Protein 5TVA (pdb70)

Secondary structure (DSSP, 8-state):
-EEEEEEEEEETTEEEEEEEEEEEGGGHHHHHHHHHTS-SS-SEEEEEEEE----EEEE----EEEEE-SSHHHHHHHHHHHHHTTT--HHHHHHHHHHHHT-SSTTSS--SSBEEEETTT--B--S-TTT-B---SEEETTHHHHHHHHHHTT--HHHHHHHHHHHHHHHHT--EEEEE-SSTT---EEEEETTTEEEEEE-SS-TT----EEEEEE-GGGHHHHHHHHHH--EEEE-/-EEEEEEEEEETTEEEEEEEEEEEGGGHHHHHHHHHTSSS--SEEEEEEEE-S-EEEE-----EEEEE-SSHHHHHHHHHHHHHTTT--HHHHHHHHHHHHH-SSTTSS--SSBEEEESSS-SB--S-TTT-B---SEEETTHHHHHHHHHHTT--HHHHHHHHHHHHHHHTT--EEEEE-SSTT---EEEEETTTEEEEEE-SS-TT----EEEEEE-GGGHHHHHHHHHH-EEEE-

Solvent-accessible surface area: 25352 Å² total; per-residue (Å²): 127,18,31,1,0,46,7,107,0,72,70,109,64,141,126,68,14,34,20,19,14,6,22,115,133,141,80,27,125,88,5,45,123,80,0,100,107,98,13,172,109,69,102,96,34,43,55,88,72,81,128,18,189,121,92,71,58,22,124,22,112,12,132,45,39,74,86,80,52,169,31,8,116,83,0,47,128,28,0,14,116,28,0,47,86,26,58,6,128,94,118,11,0,107,92,0,15,68,23,0,27,152,20,1,18,91,168,49,33,49,22,139,18,3,0,0,0,7,34,131,92,5,89,49,20,4,170,69,82,50,85,5,15,102,12,44,16,22,2,2,94,71,41,169,136,4,28,127,98,6,79,171,87,61,42,61,105,119,3,1,43,20,1,0,28,0,12,0,0,2,64,12,25,3,49,0,0,0,11,4,17,73,56,49,92,60,25,27,6,7,0,0,0,145,108,17,2,7,0,31,0,37,26,0,1,112,150,50,40,81,38,1,18,72,0,4,0,0,13,128,173,67,32,83,108,2,57,105,17,0,33,120,72,15,0,6,0,70,63,112,19,24,3,0,60,7,121,3,69,68,120,63,150,130,70,14,33,23,27,13,5,25,77,119,125,88,26,125,84,4,46,113,71,0,86,112,111,15,196,101,77,82,100,34,47,54,101,70,95,117,18,197,120,106,72,55,16,142,43,112,13,168,48,34,78,90,96,67,190,23,9,113,103,0,41,112,25,0,12,90,32,0,59,91,21,66,4,128,78,134,10,0,74,96,0,13,62,26,0,42,155,21,1,16,80,150,54,35,46,17,131,19,2,0,0,0,3,19,123,93,11,69,40,25,11,174,61,81,58,109,16,15,114,13,41,24,32,1,10,97,64,42,145,139,25,24,81,139,16,78,168,97,62,42,71,110,94,4,2,51,6,1,0,29,0,13,0,0,2,65,10,31,3,52,0,0,0,3,4,19,56,69,48,97,79,32,29,3,2,0,0,0,134,136,20,2,8,1,56,0,38,20,0,1,110,147,47,36,74,46,0,15,58,0,4,0,0,27,130,186,70,39,85,105,2,45,98,15,0,34,109,70,16,0,7,0,80

Nearest PDB structures (foldseek):
  5tva-assembly2_B  TM=1.004E+00  e=8.981E-51  Aquifex aeolicus
  5fll-assembly1_B  TM=8.549E-01  e=1.346E-22  Bacillus subtilis
  5flg-assembly1_A  TM=8.635E-01  e=2.649E-22  Bacillus subtilis
  5fll-assembly1_A  TM=8.627E-01  e=2.343E-22  Bacillus subtilis
  5fm0-assembly1_B  TM=8.470E-01  e=2.649E-22  Bacillus subtilis

B-factor: mean 53.83, std 13.94, range [27.18, 98.59]

Foldseek 3Di:
DKKKKWKWFAAPNHTDDIDIDIDDPVCVVVVVVCRVPPDDDGDDMDIDIGDDDDAAEAEDDFDEEEDEDDDLVVLLVVLLVLVCVLVADSVLSVVVLVCQQVAQQPVDAEALAAFEAASVPNDTDAPHSRHYAAQDQWEAPCLVVQVVVVVVVPDDPVCSRVSRLVVLLQVLAQAKKWWDDLQLQGAWTWIDGRVSGTYITPGNDHNRHNTIHMYTHHHVVCVVSSRCSRHPHHYHYYD/DKKKKKKWFAAPPHTDDIDIDIDDPVCVVVVVVCRVVVDPDGDDMDIDIGGDDDAAEDEQDFDEAEDEDDDLVVLLVVQLVLVVVLVADSVLSVVVLVCQQVAQQPVDAHALEEFEAASPVRDGDAPHSRHYAAFDQEHAQDLVVVQVVVVVVPDDPVCRVVSRLVRLLQVLAQAKKWWDAQQLQGQWTWIAGPVNGTYITPRNDHRPHRTIHMYGHHHPVCVPSSSCSRHPHHYHYD

Organism: Aquifex aeolicus (strain VF5) (NCBI:txid224324)

Sequence (477 aa):
DLFSVRMRAQKNGKHVSGAERIVKKEELETAVKELLNRPKEFDDFMNVKVEKVKDFEVVKFNLKISTYSFKSPEEAREFAVKKLTQEGIKEEVAKKAVEILSKGANPKGGNMRGAVLMDIETGERLEEDKERGVRTIHFDWKDRKKVTEKLLKEGYTLRTVDALALTFKNLFCGVVAELCWSDDPDYVTGYVSGKEIGYVRITPLKEKGDPLGGRVYFVSRKELSEIIECLTQKVVLIELDLFSVRMRAQKNGKHVSGAERIVKKEELETAVKELLNRPKEFDFMNVKVEKVKDFEVVKFNLKISTYSFKSPEEAREFAVKKLTQEGIKEEVAKKAVEILSKGANPKGGNMRGAVLMDIETGERLEEDKERGVRTIHFDWKDRKKVTEKLLKEGYTLRTVDALALTFKNLFCGVVAELCWSDDPDYVTGYVSGKEIGYVRITPLKEKGDPLGGRVYFVSRKELSEIIECLTQKVVLIE

Radius of gyration: 28.27 Å; Cα contacts (8 Å, |Δi|>4): 1009; chains: 2; bounding box: 56×47×91 Å

InterPro domains:
  IPR005499 6-carboxyhexanoate--CoA ligase [MF_00668] (3-239)
  IPR005499 6-carboxyhexanoate--CoA ligase [PF03744] (4-238)
  IPR005499 6-carboxyhexanoate--CoA ligase [TIGR01204] (11-239)

Structure (mmCIF, N/CA/C/O backbone):
data_5TVA
#
_entry.id   5TVA
#
_cell.length_a   55.660
_cell.length_b   68.860
_cell.length_c   156.570
_cell.angle_alpha   90.00
_cell.angle_beta   90.00
_cell.angle_gamma   90.00
#
_symmetry.space_group_name_H-M   'P 21 21 21'
#
loop_
_entity.id
_entity.type
_entity.pdbx_description
1 polymer '6-carboxyhexanoate--CoA ligase'
2 non-polymer 'ADENOSINE MONOPHOSPHATE'
3 non-polymer 'COENZYME A'
4 water water
#
loop_
_atom_site.group_PDB
_atom_site.id
_atom_site.type_symbol
_atom_site.label_atom_id
_atom_site.label_alt_id
_atom_site.label_comp_id
_atom_site.label_asym_id
_atom_site.label_entity_id
_atom_site.label_seq_id
_atom_site.pdbx_PDB_ins_code
_atom_site.Cartn_x
_atom_site.Cartn_y
_atom_site.Cartn_z
_atom_site.occupancy
_atom_site.B_iso_or_equiv
_atom_site.auth_seq_id
_atom_site.auth_comp_id
_atom_site.auth_asym_id
_atom_site.auth_atom_id
_atom_site.pdbx_PDB_model_num
ATOM 1 N N . ASP A 1 2 ? 20.099 2.616 -39.356 1.00 58.18 2 ASP A N 1
ATOM 2 C CA . ASP A 1 2 ? 19.534 2.237 -38.067 1.00 63.96 2 ASP A CA 1
ATOM 3 C C . ASP A 1 2 ? 18.302 3.083 -37.712 1.00 59.59 2 ASP A C 1
ATOM 4 O O . ASP A 1 2 ? 18.398 4.291 -37.562 1.00 60.39 2 ASP A O 1
ATOM 9 N N . LEU A 1 3 ? 17.143 2.439 -37.601 1.00 54.31 3 LEU A N 1
ATOM 10 C CA . LEU A 1 3 ? 15.893 3.118 -37.311 1.00 46.90 3 LEU A CA 1
ATOM 11 C C . LEU A 1 3 ? 15.367 2.687 -35.951 1.00 45.91 3 LEU A C 1
ATOM 12 O O . LEU A 1 3 ? 15.562 1.544 -35.520 1.00 45.08 3 LEU A O 1
ATOM 17 N N . PHE A 1 4 ? 14.682 3.615 -35.288 1.00 40.27 4 PHE A N 1
ATOM 18 C CA . PHE A 1 4 ? 14.017 3.353 -34.021 1.00 40.73 4 PHE A CA 1
ATOM 19 C C . PHE A 1 4 ? 12.559 3.779 -34.140 1.00 40.93 4 PHE A C 1
ATOM 20 O O . PHE A 1 4 ? 12.260 4.878 -34.626 1.00 43.24 4 PHE A O 1
ATOM 28 N N . SER A 1 5 ? 11.660 2.908 -33.713 1.00 37.21 5 SER A N 1
ATOM 29 C CA . SER A 1 5 ? 10.243 3.221 -33.642 1.00 37.12 5 SER A CA 1
ATOM 30 C C . SER A 1 5 ? 9.950 3.813 -32.267 1.00 38.56 5 SER A C 1
ATOM 31 O O . SER A 1 5 ? 10.357 3.244 -31.253 1.00 35.96 5 SER A O 1
ATOM 34 N N . VAL A 1 6 ? 9.285 4.969 -32.233 1.00 36.26 6 VAL A N 1
ATOM 35 C CA . VAL A 1 6 ? 8.992 5.674 -30.984 1.00 33.44 6 VAL A CA 1
ATOM 36 C C . VAL A 1 6 ? 7.486 5.785 -30.853 1.00 34.77 6 VAL A C 1
ATOM 37 O O . VAL A 1 6 ? 6.856 6.559 -31.584 1.00 37.29 6 VAL A O 1
ATOM 41 N N . ARG A 1 7 ? 6.903 5.037 -29.916 1.00 35.50 7 ARG A N 1
ATOM 42 C CA . ARG A 1 7 ? 5.451 4.994 -29.758 1.00 39.83 7 ARG A CA 1
ATOM 43 C C . ARG A 1 7 ? 5.052 5.587 -28.421 1.00 37.70 7 ARG A C 1
ATOM 44 O O . ARG A 1 7 ? 5.556 5.156 -27.382 1.00 37.23 7 ARG A O 1
ATOM 52 N N . MET A 1 8 ? 4.111 6.536 -28.451 1.00 39.04 8 MET A N 1
ATOM 53 C CA . MET A 1 8 ? 3.608 7.199 -27.256 1.00 32.42 8 MET A CA 1
ATOM 54 C C . MET A 1 8 ? 2.099 7.036 -27.180 1.00 32.92 8 MET A C 1
ATOM 55 O O . MET A 1 8 ? 1.404 7.173 -28.186 1.00 34.88 8 MET A O 1
ATOM 60 N N . ARG A 1 9 ? 1.598 6.737 -25.986 1.00 33.41 9 ARG A N 1
ATOM 61 C CA . ARG A 1 9 ? 0.178 6.822 -25.671 1.00 32.15 9 ARG A CA 1
ATOM 62 C C . ARG A 1 9 ? 0.034 7.500 -24.317 1.00 34.27 9 ARG A C 1
ATOM 63 O O . ARG A 1 9 ? 0.920 7.388 -23.462 1.00 34.41 9 ARG A O 1
ATOM 71 N N . ALA A 1 10 ? -1.076 8.218 -24.126 1.00 37.81 10 ALA A N 1
ATOM 72 C CA . ALA A 1 10 ? -1.307 8.965 -22.889 1.00 38.66 10 ALA A CA 1
ATOM 73 C C . ALA A 1 10 ? -2.778 8.897 -22.515 1.00 40.94 10 ALA A C 1
ATOM 74 O O . ALA A 1 10 ? -3.649 8.931 -23.388 1.00 42.28 10 ALA A O 1
ATOM 76 N N . GLN A 1 11 ? -3.042 8.768 -21.216 1.00 41.01 11 GLN A N 1
ATOM 77 C CA . GLN A 1 11 ? -4.383 8.661 -20.663 1.00 45.74 11 GLN A CA 1
ATOM 78 C C . GLN A 1 11 ? -4.651 9.820 -19.713 1.00 48.74 11 GLN A C 1
ATOM 79 O O . GLN A 1 11 ? -3.731 10.446 -19.177 1.00 46.54 11 GLN A O 1
ATOM 85 N N . LYS A 1 12 ? -5.934 10.088 -19.504 1.00 51.10 12 LYS A N 1
ATOM 86 C CA . LYS A 1 12 ? -6.384 11.021 -18.482 1.00 51.70 12 LYS A CA 1
ATOM 87 C C . LYS A 1 12 ? -7.705 10.499 -17.948 1.00 54.46 12 LYS A C 1
ATOM 88 O O . LYS A 1 12 ? -8.639 10.281 -18.725 1.00 58.94 12 LYS A O 1
ATOM 94 N N . ASN A 1 13 ? -7.770 10.279 -16.633 1.00 56.60 13 ASN A N 1
ATOM 95 C CA . ASN A 1 13 ? -8.955 9.721 -15.987 1.00 54.86 13 ASN A CA 1
ATOM 96 C C . ASN A 1 13 ? -9.348 8.393 -16.615 1.00 59.37 13 ASN A C 1
ATOM 97 O O . ASN A 1 13 ? -10.528 8.123 -16.838 1.00 67.49 13 ASN A O 1
ATOM 102 N N . GLY A 1 14 ? -8.350 7.553 -16.913 1.00 56.57 14 GLY A N 1
ATOM 103 C CA . GLY A 1 14 ? -8.585 6.285 -17.583 1.00 51.92 14 GLY A CA 1
ATOM 104 C C . GLY A 1 14 ? -8.932 6.380 -19.058 1.00 57.22 14 GLY A C 1
ATOM 105 O O . GLY A 1 14 ? -9.042 5.336 -19.715 1.00 55.68 14 GLY A O 1
ATOM 106 N N . LYS A 1 15 ? -9.103 7.583 -19.608 1.00 54.09 15 LYS A N 1
ATOM 107 C CA . LYS A 1 15 ? -9.482 7.758 -21.004 1.00 54.56 15 LYS A CA 1
ATOM 108 C C . LYS A 1 15 ? -8.279 8.138 -21.862 1.00 52.76 15 LYS A C 1
ATOM 109 O O . LYS A 1 15 ? -7.443 8.958 -21.463 1.00 48.23 15 LYS A O 1
ATOM 115 N N . HIS A 1 16 ? -8.219 7.551 -23.056 1.00 48.17 16 HIS A N 1
ATOM 116 C CA . HIS A 1 16 ? -7.142 7.808 -24.007 1.00 49.68 16 HIS A CA 1
ATOM 117 C C . HIS A 1 16 ? -7.264 9.222 -24.582 1.00 50.51 16 HIS A C 1
ATOM 118 O O . HIS A 1 16 ? -8.293 9.583 -25.158 1.00 49.20 16 HIS A O 1
ATOM 125 N N . VAL A 1 17 ? -6.227 10.038 -24.425 1.00 46.91 17 VAL A N 1
ATOM 126 C CA . VAL A 1 17 ? -6.282 11.421 -24.878 1.00 45.09 17 VAL A CA 1
ATOM 127 C C . VAL A 1 17 ? -5.230 11.743 -25.920 1.00 44.01 17 VAL A C 1
ATOM 128 O O . VAL A 1 17 ? -5.289 12.825 -26.522 1.00 39.30 17 VAL A O 1
ATOM 132 N N . SER A 1 18 ? -4.276 10.851 -26.168 1.00 44.01 18 SER A N 1
ATOM 133 C CA . SER A 1 18 ? -3.225 11.181 -27.118 1.00 41.34 18 SER A CA 1
ATOM 134 C C . SER A 1 18 ? -2.460 9.918 -27.484 1.00 38.76 18 SER A C 1
ATOM 135 O O . SER A 1 18 ? -2.399 8.961 -26.707 1.00 38.31 18 SER A O 1
ATOM 138 N N . GLY A 1 19 ? -1.866 9.936 -28.667 1.00 40.53 19 GLY A N 1
ATOM 139 C CA . GLY A 1 19 ? -1.107 8.794 -29.146 1.00 36.80 19 GLY A CA 1
ATOM 140 C C . GLY A 1 19 ? -0.480 9.102 -30.490 1.00 39.49 19 GLY A C 1
ATOM 141 O O . GLY A 1 19 ? -1.111 9.735 -31.340 1.00 44.51 19 GLY A O 1
ATOM 142 N N . ALA A 1 20 ? 0.760 8.674 -30.693 1.00 33.81 20 ALA A N 1
ATOM 143 C CA . ALA A 1 20 ? 1.492 9.042 -31.896 1.00 37.57 20 ALA A CA 1
ATOM 144 C C . ALA A 1 20 ? 2.703 8.132 -31.989 1.00 31.38 20 ALA A C 1
ATOM 145 O O . ALA A 1 20 ? 3.156 7.580 -30.985 1.00 30.98 20 ALA A O 1
ATOM 147 N N . GLU A 1 21 ? 3.237 8.014 -33.198 1.00 30.27 21 GLU A N 1
ATOM 148 C CA . GLU A 1 21 ? 4.428 7.226 -33.455 1.00 33.54 21 GLU A CA 1
ATOM 149 C C . GLU A 1 21 ? 5.342 7.989 -34.399 1.00 33.11 21 GLU A C 1
ATOM 150 O O . GLU A 1 21 ? 4.870 8.668 -35.322 1.00 35.77 21 GLU A O 1
ATOM 156 N N . ARG A 1 22 ? 6.647 7.899 -34.137 1.00 29.84 22 ARG A N 1
ATOM 157 C CA . ARG A 1 22 ? 7.688 8.409 -35.018 1.00 31.77 22 ARG A CA 1
ATOM 158 C C . ARG A 1 22 ? 8.725 7.314 -35.251 1.00 39.27 22 ARG A C 1
ATOM 159 O O . ARG A 1 22 ? 9.077 6.575 -34.328 1.00 36.68 22 ARG A O 1
ATOM 167 N N . ILE A 1 23 ? 9.231 7.221 -36.477 1.00 37.57 23 ILE A N 1
ATOM 168 C CA . ILE A 1 23 ? 10.258 6.251 -36.829 1.00 37.11 23 ILE A CA 1
ATOM 169 C C . ILE A 1 23 ? 11.399 7.051 -37.418 1.00 35.92 23 ILE A C 1
ATOM 170 O O . ILE A 1 23 ? 11.244 7.654 -38.484 1.00 40.06 23 ILE A O 1
ATOM 175 N N . VAL A 1 24 ? 12.544 7.066 -36.735 1.00 40.94 24 VAL A N 1
ATOM 176 C CA . VAL A 1 24 ? 13.611 8.006 -37.055 1.00 45.87 24 VAL A CA 1
ATOM 177 C C . VAL A 1 24 ? 14.971 7.347 -36.851 1.00 47.03 24 VAL A C 1
ATOM 178 O O . VAL A 1 24 ? 15.100 6.314 -36.182 1.00 37.16 24 VAL A O 1
ATOM 182 N N . LYS A 1 25 ? 15.988 7.996 -37.434 1.00 43.65 25 LYS A N 1
ATOM 183 C CA . LYS A 1 25 ? 17.388 7.677 -37.170 1.00 54.69 25 LYS A CA 1
ATOM 184 C C . LYS A 1 25 ? 17.760 8.035 -35.735 1.00 55.30 25 LYS A C 1
ATOM 185 O O . LYS A 1 25 ? 17.172 8.934 -35.130 1.00 51.68 25 LYS A O 1
ATOM 191 N N . LYS A 1 26 ? 18.779 7.345 -35.204 1.00 53.13 26 LYS A N 1
ATOM 192 C CA . LYS A 1 26 ? 19.185 7.559 -33.815 1.00 53.96 26 LYS A CA 1
ATOM 193 C C . LYS A 1 26 ? 19.510 9.021 -33.537 1.00 55.03 26 LYS A C 1
ATOM 194 O O . LYS A 1 26 ? 19.247 9.522 -32.438 1.00 54.91 26 LYS A O 1
ATOM 200 N N . GLU A 1 27 ? 20.076 9.726 -34.517 1.00 53.21 27 GLU A N 1
ATOM 201 C CA . GLU A 1 27 ? 20.448 11.118 -34.278 1.00 58.35 27 GLU A CA 1
ATOM 202 C C . GLU A 1 27 ? 19.241 12.049 -34.187 1.00 54.96 27 GLU A C 1
ATOM 203 O O . GLU A 1 27 ? 19.415 13.241 -33.915 1.00 58.98 27 GLU A O 1
ATOM 209 N N . GLU A 1 28 ? 18.027 11.546 -34.411 1.00 51.16 28 GLU A N 1
ATOM 210 C CA . GLU A 1 28 ? 16.811 12.307 -34.154 1.00 50.62 28 GLU A CA 1
ATOM 211 C C . GLU A 1 28 ? 15.912 11.621 -33.131 1.00 47.19 28 GLU A C 1
ATOM 212 O O . GLU A 1 28 ? 14.763 12.050 -32.932 1.00 47.34 28 GLU A O 1
ATOM 218 N N . LEU A 1 29 ? 16.412 10.576 -32.474 1.00 43.19 29 LEU A N 1
ATOM 219 C CA . LEU A 1 29 ? 15.639 9.882 -31.452 1.00 44.46 29 LEU A CA 1
ATOM 220 C C . LEU A 1 29 ? 15.167 10.839 -30.359 1.00 38.72 29 LEU A C 1
ATOM 221 O O . LEU A 1 29 ? 13.972 10.909 -30.051 1.00 35.41 29 LEU A O 1
ATOM 226 N N . GLU A 1 30 ? 16.108 11.565 -29.741 1.00 40.07 30 GLU A N 1
ATOM 227 C CA . GLU A 1 30 ? 15.772 12.469 -28.644 1.00 41.53 30 GLU A CA 1
ATOM 228 C C . GLU A 1 30 ? 14.767 13.524 -29.089 1.00 35.74 30 GLU A C 1
ATOM 229 O O . GLU A 1 30 ? 13.803 13.832 -28.370 1.00 28.83 30 GLU A O 1
ATOM 235 N N . THR A 1 31 ? 14.963 14.065 -30.287 1.00 36.26 31 THR A N 1
ATOM 236 C CA . THR A 1 31 ? 14.016 15.022 -30.832 1.00 37.98 31 THR A CA 1
ATOM 237 C C . THR A 1 31 ? 12.619 14.421 -30.926 1.00 38.76 31 THR A C 1
ATOM 238 O O . THR A 1 31 ? 11.632 15.055 -30.537 1.00 38.65 31 THR A O 1
ATOM 242 N N . ALA A 1 32 ? 12.514 13.185 -31.431 1.00 34.78 32 ALA A N 1
ATOM 243 C CA . ALA A 1 32 ? 11.202 12.549 -31.528 1.00 31.09 32 ALA A CA 1
ATOM 244 C C . ALA A 1 32 ? 10.580 12.342 -30.150 1.00 29.92 32 ALA A C 1
ATOM 245 O O . ALA A 1 32 ? 9.371 12.514 -29.971 1.00 33.32 32 ALA A O 1
ATOM 247 N N . VAL A 1 33 ? 11.384 11.941 -29.166 1.00 32.34 33 VAL A N 1
ATOM 248 C CA . VAL A 1 33 ? 10.838 11.703 -27.837 1.00 31.95 33 VAL A CA 1
ATOM 249 C C . VAL A 1 33 ? 10.360 13.008 -27.221 1.00 33.77 33 VAL A C 1
ATOM 250 O O . VAL A 1 33 ? 9.271 13.069 -26.634 1.00 34.71 33 VAL A O 1
ATOM 254 N N . LYS A 1 34 ? 11.148 14.079 -27.365 1.00 33.09 34 LYS A N 1
ATOM 255 C CA . LYS A 1 34 ? 10.706 15.379 -26.861 1.00 37.84 34 LYS A CA 1
ATOM 256 C C . LYS A 1 34 ? 9.375 15.784 -27.488 1.00 33.51 34 LYS A C 1
ATOM 257 O O . LYS A 1 34 ? 8.472 16.261 -26.791 1.00 33.89 34 LYS A O 1
ATOM 263 N N . GLU A 1 35 ? 9.217 15.572 -28.798 1.00 33.52 35 GLU A N 1
ATOM 264 C CA . GLU A 1 35 ? 7.965 15.965 -29.448 1.00 32.31 35 GLU A CA 1
ATOM 265 C C . GLU A 1 35 ? 6.784 15.208 -28.859 1.00 36.28 35 GLU A C 1
ATOM 266 O O . GLU A 1 35 ? 5.775 15.816 -28.491 1.00 36.08 35 GLU A O 1
ATOM 272 N N . LEU A 1 36 ? 6.908 13.874 -28.707 1.00 32.16 36 LEU A N 1
ATOM 273 C CA . LEU A 1 36 ? 5.760 13.100 -28.249 1.00 33.71 36 LEU A CA 1
ATOM 274 C C . LEU A 1 36 ? 5.495 13.331 -26.768 1.00 30.15 36 LEU A C 1
ATOM 275 O O . LEU A 1 36 ? 4.342 13.296 -26.324 1.00 30.51 36 LEU A O 1
ATOM 280 N N . LEU A 1 37 ? 6.550 13.500 -25.972 1.00 30.85 37 LEU A N 1
ATOM 281 C CA . LEU A 1 37 ? 6.350 13.838 -24.567 1.00 34.58 37 LEU A CA 1
ATOM 282 C C . LEU A 1 37 ? 5.560 15.140 -24.422 1.00 36.73 37 LEU A C 1
ATOM 283 O O . LEU A 1 37 ? 4.741 15.291 -23.502 1.00 35.23 37 LEU A O 1
ATOM 288 N N . ASN A 1 38 ? 5.766 16.073 -25.337 1.00 34.40 38 ASN A N 1
ATOM 289 C CA . ASN A 1 38 ? 5.098 17.369 -25.272 1.00 37.07 38 ASN A CA 1
ATOM 290 C C . ASN A 1 38 ? 3.722 17.344 -25.913 1.00 43.79 38 ASN A C 1
ATOM 291 O O . ASN A 1 38 ? 3.018 18.354 -25.841 1.00 38.98 38 ASN A O 1
ATOM 296 N N . ARG A 1 39 ? 3.322 16.208 -26.529 1.00 41.41 39 ARG A N 1
ATOM 297 C CA . ARG A 1 39 ? 2.125 16.211 -27.375 1.00 43.44 39 ARG A CA 1
ATOM 298 C C . ARG A 1 39 ? 0.827 16.418 -26.602 1.00 43.25 39 ARG A C 1
ATOM 299 O O . ARG A 1 39 ? 0.029 17.278 -27.007 1.00 44.19 39 ARG A O 1
ATOM 307 N N . PRO A 1 40 ? 0.503 15.656 -25.563 1.00 42.42 40 PRO A N 1
ATOM 308 C CA . PRO A 1 40 ? -0.767 15.919 -24.874 1.00 49.22 40 PRO A CA 1
ATOM 309 C C . PRO A 1 40 ? -0.676 17.098 -23.910 1.00 50.85 40 PRO A C 1
ATOM 310 O O . PRO A 1 40 ? 0.358 17.352 -23.294 1.00 50.60 40 PRO A O 1
ATOM 314 N N . LYS A 1 41 ? -1.804 17.799 -23.760 1.00 53.72 41 LYS A N 1
ATOM 315 C CA . LYS A 1 41 ? -1.876 18.945 -22.852 1.00 60.28 41 LYS A CA 1
ATOM 316 C C . LYS A 1 41 ? -1.929 18.494 -21.395 1.00 54.92 41 LYS A C 1
ATOM 317 O O . LYS A 1 41 ? -1.122 18.929 -20.559 1.00 61.26 41 LYS A O 1
ATOM 323 N N . GLU A 1 42 ? -2.890 17.634 -21.071 1.00 55.20 42 GLU A N 1
ATOM 324 C CA . GLU A 1 42 ? -3.077 17.086 -19.733 1.00 57.72 42 GLU A CA 1
ATOM 325 C C . GLU A 1 42 ? -3.079 15.571 -19.852 1.00 51.84 42 GLU A C 1
ATOM 326 O O . GLU A 1 42 ? -3.636 15.039 -20.807 1.00 48.06 42 GLU A O 1
ATOM 332 N N . PHE A 1 43 ? -2.452 14.882 -18.895 1.00 47.12 43 PHE A N 1
ATOM 333 C CA . PHE A 1 43 ? -2.479 13.429 -18.822 1.00 44.81 43 PHE A CA 1
ATOM 334 C C . PHE A 1 43 ? -2.067 13.033 -17.419 1.00 42.91 43 PHE A C 1
ATOM 335 O O . PHE A 1 43 ? -1.301 13.743 -16.772 1.00 44.51 43 PHE A O 1
ATOM 343 N N . ASP A 1 44 ? -2.592 11.910 -16.944 1.00 44.44 44 ASP A N 1
ATOM 344 C CA A ASP A 1 44 ? -2.183 11.297 -15.691 0.50 47.60 44 ASP A CA 1
ATOM 345 C CA B ASP A 1 44 ? -2.076 11.370 -15.698 0.50 45.52 44 ASP A CA 1
ATOM 346 C C . ASP A 1 44 ? -1.273 10.089 -15.894 1.00 45.08 44 ASP A C 1
ATOM 347 O O . ASP A 1 44 ? -0.689 9.590 -14.921 1.00 45.75 44 ASP A O 1
ATOM 356 N N . PHE A 1 45 ? -1.178 9.575 -17.121 1.00 39.77 45 PHE A N 1
ATOM 357 C CA . PHE A 1 45 ? -0.322 8.431 -17.419 1.00 42.62 45 PHE A CA 1
ATOM 358 C C . PHE A 1 45 ? 0.151 8.547 -18.858 1.00 41.60 45 PHE A C 1
ATOM 359 O O . PHE A 1 45 ? -0.640 8.870 -19.745 1.00 40.26 45 PHE A O 1
ATOM 367 N N . MET A 1 46 ? 1.444 8.300 -19.081 1.00 40.07 46 MET A N 1
ATOM 368 C CA . MET A 1 46 ? 1.991 8.243 -20.429 1.00 39.43 46 MET A CA 1
ATOM 369 C C . MET A 1 46 ? 2.986 7.096 -20.534 1.00 36.49 46 MET A C 1
ATOM 370 O O . MET A 1 46 ? 3.792 6.873 -19.629 1.00 34.26 46 MET A O 1
ATOM 375 N N . ASN A 1 47 ? 2.924 6.369 -21.639 1.00 35.24 47 ASN A N 1
ATOM 376 C CA . ASN A 1 47 ? 3.907 5.340 -21.943 1.00 33.40 47 ASN A CA 1
ATOM 377 C C . ASN A 1 47 ? 4.611 5.698 -23.237 1.00 31.16 47 ASN A C 1
ATOM 378 O O . ASN A 1 47 ? 3.969 6.140 -24.198 1.00 33.78 47 ASN A O 1
ATOM 383 N N . VAL A 1 48 ? 5.930 5.542 -23.247 1.00 30.19 48 VAL A N 1
ATOM 384 C CA . VAL A 1 48 ? 6.739 5.698 -24.451 1.00 29.56 48 VAL A CA 1
ATOM 385 C C . VAL A 1 48 ? 7.547 4.415 -24.667 1.00 35.16 48 VAL A C 1
ATOM 386 O O . VAL A 1 48 ? 8.245 3.967 -23.750 1.00 36.11 48 VAL A O 1
ATOM 390 N N . LYS A 1 49 ? 7.469 3.839 -25.876 1.00 29.65 49 LYS A N 1
ATOM 391 C CA . LYS A 1 49 ? 8.280 2.684 -26.277 1.00 36.80 49 LYS A CA 1
ATOM 392 C C . LYS A 1 49 ? 9.257 3.071 -27.374 1.00 33.23 49 LYS A C 1
ATOM 393 O O . LYS A 1 49 ? 8.849 3.597 -28.414 1.00 42.81 49 LYS A O 1
ATOM 399 N N . VAL A 1 50 ? 10.536 2.785 -27.164 1.00 32.65 50 VAL A N 1
ATOM 400 C CA . VAL A 1 50 ? 11.559 2.952 -28.189 1.00 34.95 50 VAL A CA 1
ATOM 401 C C . VAL A 1 50 ? 12.077 1.571 -28.583 1.00 40.57 50 VAL A C 1
ATOM 402 O O . VAL A 1 50 ? 12.624 0.837 -27.748 1.00 38.75 50 VAL A O 1
ATOM 406 N N . GLU A 1 51 ? 11.929 1.226 -29.860 1.00 40.01 51 GLU A N 1
ATOM 407 C CA . GLU A 1 51 ? 12.182 -0.128 -30.355 1.00 41.18 51 GLU A CA 1
ATOM 408 C C . GLU A 1 51 ? 13.057 -0.015 -31.588 1.00 42.12 51 GLU A C 1
ATOM 409 O O . GLU A 1 51 ? 12.679 0.652 -32.554 1.00 40.42 51 GLU A O 1
ATOM 415 N N . LYS A 1 52 ? 14.229 -0.633 -31.556 1.00 45.10 52 LYS A N 1
ATOM 416 C CA . LYS A 1 52 ? 15.049 -0.684 -32.762 1.00 47.21 52 LYS A CA 1
ATOM 417 C C . LYS A 1 52 ? 14.303 -1.441 -33.860 1.00 41.23 52 LYS A C 1
ATOM 418 O O . LYS A 1 52 ? 13.726 -2.502 -33.611 1.00 43.32 52 LYS A O 1
ATOM 424 N N . VAL A 1 53 ? 14.288 -0.876 -35.062 1.00 40.56 53 VAL A N 1
ATOM 425 C CA . VAL A 1 53 ? 13.592 -1.460 -36.207 1.00 46.34 53 VAL A CA 1
ATOM 426 C C . VAL A 1 53 ? 14.500 -2.485 -36.882 1.00 46.39 53 VAL A C 1
ATOM 427 O O . VAL A 1 53 ? 15.677 -2.211 -37.134 1.00 52.83 53 VAL A O 1
ATOM 431 N N . LYS A 1 54 ? 13.956 -3.656 -37.196 1.00 42.10 54 LYS A N 1
ATOM 432 C CA . LYS A 1 54 ? 14.731 -4.640 -37.940 1.00 53.51 54 LYS A CA 1
ATOM 433 C C . LYS A 1 54 ? 14.605 -4.381 -39.434 1.00 51.08 54 LYS A C 1
ATOM 434 O O . LYS A 1 54 ? 15.465 -3.735 -40.039 1.00 55.70 54 LYS A O 1
ATOM 440 N N . ASP A 1 55 ? 13.516 -4.849 -40.025 1.00 49.19 55 ASP A N 1
ATOM 441 C CA . ASP A 1 55 ? 13.218 -4.636 -41.431 1.00 49.00 55 ASP A CA 1
ATOM 442 C C . ASP A 1 55 ? 12.166 -3.550 -41.597 1.00 40.47 55 ASP A C 1
ATOM 443 O O . ASP A 1 55 ? 11.313 -3.346 -40.730 1.00 41.73 55 ASP A O 1
ATOM 448 N N . PHE A 1 56 ? 12.201 -2.893 -42.747 1.00 39.11 56 PHE A N 1
ATOM 449 C CA . PHE A 1 56 ? 11.214 -1.871 -43.051 1.00 41.24 56 PHE A CA 1
ATOM 450 C C . PHE A 1 56 ? 11.165 -1.677 -44.554 1.00 41.43 56 PHE A C 1
ATOM 451 O O . PHE A 1 56 ? 12.084 -2.066 -45.278 1.00 41.54 56 PHE A O 1
ATOM 459 N N . GLU A 1 57 ? 10.091 -1.045 -45.015 1.00 42.41 57 GLU A N 1
ATOM 460 C CA . GLU A 1 57 ? 9.948 -0.773 -46.432 1.00 42.84 57 GLU A CA 1
ATOM 461 C C . GLU A 1 57 ? 9.606 0.696 -46.630 1.00 44.38 57 GLU A C 1
ATOM 462 O O . GLU A 1 57 ? 8.864 1.286 -45.840 1.00 40.02 57 GLU A O 1
ATOM 468 N N . VAL A 1 58 ? 10.174 1.272 -47.686 1.00 46.79 58 VAL A N 1
ATOM 469 C CA . VAL A 1 58 ? 9.905 2.640 -48.112 1.00 48.29 58 VAL A CA 1
ATOM 470 C C . VAL A 1 58 ? 8.934 2.582 -49.275 1.00 44.91 58 VAL A C 1
ATOM 471 O O . VAL A 1 58 ? 9.125 1.794 -50.204 1.00 50.29 58 VAL A O 1
ATOM 475 N N . VAL A 1 59 ? 7.886 3.397 -49.221 1.00 46.01 59 VAL A N 1
ATOM 476 C CA . VAL A 1 59 ? 6.832 3.403 -50.228 1.00 45.56 59 VAL A CA 1
ATOM 477 C C . VAL A 1 59 ? 6.554 4.847 -50.637 1.00 49.37 59 VAL A C 1
ATOM 478 O O . VAL A 1 59 ? 6.625 5.764 -49.808 1.00 47.68 59 VAL A O 1
ATOM 482 N N . LYS A 1 60 ? 6.228 5.046 -51.916 1.00 49.78 60 LYS A N 1
ATOM 483 C CA . LYS A 1 60 ? 5.971 6.367 -52.483 1.00 46.02 60 LYS A CA 1
ATOM 484 C C . LYS A 1 60 ? 4.492 6.723 -52.367 1.00 47.88 60 LYS A C 1
ATOM 485 O O . LYS A 1 60 ? 3.636 6.037 -52.934 1.00 48.42 60 LYS A O 1
ATOM 491 N N . PHE A 1 61 ? 4.189 7.802 -51.642 1.00 52.07 61 PHE A N 1
ATOM 492 C CA . PHE A 1 61 ? 2.815 8.289 -51.576 1.00 48.48 61 PHE A CA 1
ATOM 493 C C . PHE A 1 61 ? 2.331 8.673 -52.975 1.00 50.13 61 PHE A C 1
ATOM 494 O O . PHE A 1 61 ? 3.081 9.235 -53.774 1.00 48.16 61 PHE A O 1
ATOM 502 N N . ASN A 1 62 ? 1.068 8.346 -53.273 1.00 47.47 62 ASN A N 1
ATOM 503 C CA . ASN A 1 62 ? 0.562 8.559 -54.632 1.00 49.20 62 ASN A CA 1
ATOM 504 C C . ASN A 1 62 ? -0.958 8.672 -54.678 1.00 52.75 62 ASN A C 1
ATOM 505 O O . ASN A 1 62 ? -1.532 8.402 -55.736 1.00 55.26 62 ASN A O 1
ATOM 510 N N . LEU A 1 63 ? -1.631 8.984 -53.571 1.00 49.89 63 LEU A N 1
ATOM 511 C CA . LEU A 1 63 ? -3.070 9.173 -53.585 1.00 48.16 63 LEU A CA 1
ATOM 512 C C . LEU A 1 63 ? -3.411 10.592 -54.014 1.00 52.93 63 LEU A C 1
ATOM 513 O O . LEU A 1 63 ? -2.712 11.546 -53.663 1.00 56.80 63 LEU A O 1
ATOM 518 N N . LYS A 1 64 ? -4.492 10.722 -54.774 1.00 55.83 64 LYS A N 1
ATOM 519 C CA . LYS A 1 64 ? -5.070 12.019 -55.086 1.00 53.79 64 LYS A CA 1
ATOM 520 C C . LYS A 1 64 ? -5.922 12.496 -53.915 1.00 53.51 64 LYS A C 1
ATOM 521 O O . LYS A 1 64 ? -6.674 11.719 -53.315 1.00 49.29 64 LYS A O 1
ATOM 527 N N . ILE A 1 65 ? -5.801 13.776 -53.583 1.00 50.78 65 ILE A N 1
ATOM 528 C CA . ILE A 1 65 ? -6.571 14.366 -52.492 1.00 51.77 65 ILE A CA 1
ATOM 529 C C . ILE A 1 65 ? -7.679 15.220 -53.081 1.00 47.43 65 ILE A C 1
ATOM 530 O O . ILE A 1 65 ? -7.466 15.935 -54.065 1.00 52.94 65 ILE A O 1
ATOM 535 N N . SER A 1 66 ? -8.860 15.155 -52.472 1.00 48.05 66 SER A N 1
ATOM 536 C CA . SER A 1 66 ? -9.973 16.013 -52.854 1.00 49.76 66 SER A CA 1
ATOM 537 C C . SER A 1 66 ? -10.813 16.288 -51.619 1.00 50.99 66 SER A C 1
ATOM 538 O O . SER A 1 66 ? -10.681 15.621 -50.583 1.00 46.59 66 SER A O 1
ATOM 541 N N . THR A 1 67 ? -11.701 17.271 -51.753 1.00 50.73 67 THR A N 1
ATOM 542 C CA . THR A 1 67 ? -12.396 17.863 -50.619 1.00 52.80 67 THR A CA 1
ATOM 543 C C . THR A 1 67 ? -13.837 18.176 -51.005 1.00 53.70 67 THR A C 1
ATOM 544 O O . THR A 1 67 ? -14.088 18.699 -52.094 1.00 51.38 67 THR A O 1
ATOM 548 N N . TYR A 1 68 ? -14.782 17.856 -50.113 1.00 49.13 68 TYR A N 1
ATOM 549 C CA . TYR A 1 68 ? -16.198 18.031 -50.405 1.00 52.85 68 TYR A CA 1
ATOM 550 C C . TYR A 1 68 ? -16.945 18.493 -49.163 1.00 60.82 68 TYR A C 1
ATOM 551 O O . TYR A 1 68 ? -16.718 17.980 -48.060 1.00 59.60 68 TYR A O 1
ATOM 560 N N . SER A 1 69 ? -17.843 19.463 -49.364 1.00 59.70 69 SER A N 1
ATOM 561 C CA . SER A 1 69 ? -18.641 20.058 -48.301 1.00 61.35 69 SER A CA 1
ATOM 562 C C . SER A 1 69 ? -20.126 19.825 -48.557 1.00 58.02 69 SER A C 1
ATOM 563 O O . SER A 1 69 ? -20.590 19.802 -49.700 1.00 57.06 69 SER A O 1
ATOM 566 N N . PHE A 1 70 ? -20.869 19.647 -47.476 1.00 60.22 70 PHE A N 1
ATOM 567 C CA . PHE A 1 70 ? -22.282 19.319 -47.541 1.00 63.93 70 PHE A CA 1
ATOM 568 C C . PHE A 1 70 ? -22.984 20.059 -46.417 1.00 68.64 70 PHE A C 1
ATOM 569 O O . PHE A 1 70 ? -22.350 20.633 -45.527 1.00 69.44 70 PHE A O 1
ATOM 577 N N . LYS A 1 71 ? -24.308 20.047 -46.457 1.00 66.16 71 LYS A N 1
ATOM 578 C CA . LYS A 1 71 ? -25.086 20.844 -45.529 1.00 76.22 71 LYS A CA 1
ATOM 579 C C . LYS A 1 71 ? -25.798 20.018 -44.465 1.00 77.58 71 LYS A C 1
ATOM 580 O O . LYS A 1 71 ? -26.426 20.600 -43.572 1.00 76.62 71 LYS A O 1
ATOM 586 N N . SER A 1 72 ? -25.696 18.690 -44.518 1.00 69.41 72 SER A N 1
ATOM 587 C CA . SER A 1 72 ? -26.168 17.835 -43.434 1.00 79.90 72 SER A CA 1
ATOM 588 C C . SER A 1 72 ? -25.345 16.552 -43.408 1.00 77.19 72 SER A C 1
ATOM 589 O O . SER A 1 72 ? -24.840 16.122 -44.452 1.00 74.71 72 SER A O 1
ATOM 592 N N . PRO A 1 73 ? -25.173 15.933 -42.236 1.00 74.74 73 PRO A N 1
ATOM 593 C CA . PRO A 1 73 ? -24.473 14.635 -42.196 1.00 76.32 73 PRO A CA 1
ATOM 594 C C . PRO A 1 73 ? -25.125 13.561 -43.053 1.00 77.48 73 PRO A C 1
ATOM 595 O O . PRO A 1 73 ? -24.410 12.728 -43.628 1.00 70.89 73 PRO A O 1
ATOM 599 N N . GLU A 1 74 ? -26.458 13.560 -43.163 1.00 77.97 74 GLU A N 1
ATOM 600 C CA . GLU A 1 74 ? -27.133 12.600 -44.033 1.00 73.67 74 GLU A CA 1
ATOM 601 C C . GLU A 1 74 ? -26.657 12.735 -45.473 1.00 72.87 74 GLU A C 1
ATOM 602 O O . GLU A 1 74 ? -26.540 11.735 -46.194 1.00 74.28 74 GLU A O 1
ATOM 608 N N . GLU A 1 75 ? -26.376 13.962 -45.910 1.00 69.31 75 GLU A N 1
ATOM 609 C CA . GLU A 1 75 ? -25.908 14.184 -47.272 1.00 68.01 75 GLU A CA 1
ATOM 610 C C . GLU A 1 75 ? -24.437 13.834 -47.419 1.00 64.49 75 GLU A C 1
ATOM 611 O O . GLU A 1 75 ? -24.002 13.384 -48.486 1.00 61.47 75 GLU A O 1
ATOM 617 N N . ALA A 1 76 ? -23.656 14.063 -46.363 1.00 63.43 76 ALA A N 1
ATOM 618 C CA . ALA A 1 76 ? -22.246 13.707 -46.398 1.00 62.17 76 ALA A CA 1
ATOM 619 C C . ALA A 1 76 ? -22.069 12.193 -46.384 1.00 60.13 76 ALA A C 1
ATOM 620 O O . ALA A 1 76 ? -21.229 11.649 -47.112 1.00 57.92 76 ALA A O 1
ATOM 622 N N . ARG A 1 77 ? -22.874 11.500 -45.579 1.00 59.93 77 ARG A N 1
ATOM 623 C CA . ARG A 1 77 ? -22.838 10.046 -45.551 1.00 59.13 77 ARG A CA 1
ATOM 624 C C . ARG A 1 77 ? -23.404 9.447 -46.832 1.00 62.51 77 ARG A C 1
ATOM 625 O O . ARG A 1 77 ? -22.949 8.386 -47.273 1.00 58.03 77 ARG A O 1
ATOM 633 N N . GLU A 1 78 ? -24.374 10.113 -47.454 1.00 64.37 78 GLU A N 1
ATOM 634 C CA . GLU A 1 78 ? -24.869 9.646 -48.743 1.00 59.44 78 GLU A CA 1
ATOM 635 C C . GLU A 1 78 ? -23.769 9.723 -49.795 1.00 58.28 78 GLU A C 1
ATOM 636 O O . GLU A 1 78 ? -23.568 8.786 -50.583 1.00 58.00 78 GLU A O 1
ATOM 642 N N . PHE A 1 79 ? -23.033 10.835 -49.808 1.00 51.28 79 PHE A N 1
ATOM 643 C CA . PHE A 1 79 ? -21.882 10.952 -50.697 1.00 53.99 79 PHE A CA 1
ATOM 644 C C . PHE A 1 79 ? -20.801 9.938 -50.325 1.00 55.44 79 PHE A C 1
ATOM 645 O O . PHE A 1 79 ? -20.165 9.339 -51.204 1.00 50.10 79 PHE A O 1
ATOM 653 N N . ALA A 1 80 ? -20.596 9.718 -49.021 1.00 51.13 80 ALA A N 1
ATOM 654 C CA . ALA A 1 80 ? -19.568 8.781 -48.581 1.00 52.65 80 ALA A CA 1
ATOM 655 C C . ALA A 1 80 ? -19.844 7.381 -49.119 1.00 51.60 80 ALA A C 1
ATOM 656 O O . ALA A 1 80 ? -18.951 6.729 -49.674 1.00 45.82 80 ALA A O 1
ATOM 658 N N . VAL A 1 81 ? -21.095 6.926 -49.003 1.00 52.12 81 VAL A N 1
ATOM 659 C CA . VAL A 1 81 ? -21.496 5.650 -49.594 1.00 52.69 81 VAL A CA 1
ATOM 660 C C . VAL A 1 81 ? -21.216 5.633 -51.096 1.00 52.67 81 VAL A C 1
ATOM 661 O O . VAL A 1 81 ? -20.748 4.627 -51.647 1.00 56.21 81 VAL A O 1
ATOM 665 N N . LYS A 1 82 ? -21.478 6.744 -51.779 1.00 53.38 82 LYS A N 1
ATOM 666 C CA . LYS A 1 82 ? -21.312 6.766 -53.229 1.00 54.42 82 LYS A CA 1
ATOM 667 C C . LYS A 1 82 ? -19.855 6.577 -53.619 1.00 54.42 82 LYS A C 1
ATOM 668 O O . LYS A 1 82 ? -19.540 5.758 -54.492 1.00 55.27 82 LYS A O 1
ATOM 674 N N . LYS A 1 83 ? -18.951 7.336 -52.989 1.00 50.93 83 LYS A N 1
ATOM 675 C CA . LYS A 1 83 ? -17.532 7.222 -53.323 1.00 49.56 83 LYS A CA 1
ATOM 676 C C . LYS A 1 83 ? -17.013 5.814 -53.044 1.00 49.48 83 LYS A C 1
ATOM 677 O O . LYS A 1 83 ? -16.196 5.283 -53.809 1.00 44.71 83 LYS A O 1
ATOM 683 N N . LEU A 1 84 ? -17.496 5.187 -51.962 1.00 48.38 84 LEU A N 1
ATOM 684 C CA . LEU A 1 84 ? -17.105 3.814 -51.642 1.00 47.89 84 LEU A CA 1
ATOM 685 C C . LEU A 1 84 ? -17.478 2.841 -52.758 1.00 52.64 84 LEU A C 1
ATOM 686 O O . LEU A 1 84 ? -16.700 1.933 -53.087 1.00 52.14 84 LEU A O 1
ATOM 691 N N . THR A 1 85 ? -18.666 2.997 -53.353 1.00 52.14 85 THR A N 1
ATOM 692 C CA . THR A 1 85 ? -19.031 2.054 -54.410 1.00 51.29 85 THR A CA 1
ATOM 693 C C . THR A 1 85 ? -18.193 2.273 -55.662 1.00 51.19 85 THR A C 1
ATOM 694 O O . THR A 1 85 ? -18.175 1.416 -56.552 1.00 52.00 85 THR A O 1
ATOM 698 N N . GLN A 1 86 ? -17.490 3.397 -55.757 1.00 49.29 86 GLN A N 1
ATOM 699 C CA . GLN A 1 86 ? -16.541 3.535 -56.850 1.00 48.97 86 GLN A CA 1
ATOM 700 C C . GLN A 1 86 ? -15.265 2.740 -56.621 1.00 53.97 86 GLN A C 1
ATOM 701 O O . GLN A 1 86 ? -14.366 2.796 -57.467 1.00 55.30 86 GLN A O 1
ATOM 707 N N . GLU A 1 87 ? -15.134 2.049 -55.487 1.00 50.95 87 GLU A N 1
ATOM 708 C CA . GLU A 1 87 ? -14.083 1.058 -55.303 1.00 51.83 87 GLU A CA 1
ATOM 709 C C . GLU A 1 87 ? -14.617 -0.362 -55.461 1.00 55.54 87 GLU A C 1
ATOM 710 O O . GLU A 1 87 ? -14.010 -1.313 -54.956 1.00 57.69 87 GLU A O 1
ATOM 716 N N . GLY A 1 88 ? -15.745 -0.524 -56.148 1.00 54.80 88 GLY A N 1
ATOM 717 C CA . GLY A 1 88 ? -16.308 -1.836 -56.368 1.00 52.10 88 GLY A CA 1
ATOM 718 C C . GLY A 1 88 ? -17.062 -2.411 -55.196 1.00 56.21 88 GLY A C 1
ATOM 719 O O . GLY A 1 88 ? -17.448 -3.585 -55.243 1.00 60.18 88 GLY A O 1
ATOM 720 N N . ILE A 1 89 ? -17.284 -1.634 -54.147 1.00 54.36 89 ILE A N 1
ATOM 721 C CA . ILE A 1 89 ? -17.998 -2.126 -52.976 1.00 51.01 89 ILE A CA 1
ATOM 722 C C . ILE A 1 89 ? -19.495 -2.045 -53.238 1.00 57.47 89 ILE A C 1
ATOM 723 O O . ILE A 1 89 ? -19.993 -1.030 -53.742 1.00 55.20 89 ILE A O 1
ATOM 728 N N . LYS A 1 90 ? -20.212 -3.127 -52.923 1.00 60.47 90 LYS A N 1
ATOM 729 C CA . LYS A 1 90 ? -21.664 -3.104 -53.019 1.00 58.11 90 LYS A CA 1
ATOM 730 C C . LYS A 1 90 ? -22.219 -2.050 -52.074 1.00 59.75 90 LYS A C 1
ATOM 731 O O . LYS A 1 90 ? -21.696 -1.829 -50.976 1.00 58.28 90 LYS A O 1
ATOM 737 N N . GLU A 1 91 ? -23.290 -1.394 -52.524 1.00 60.25 91 GLU A N 1
ATOM 738 C CA . GLU A 1 91 ? -23.824 -0.243 -51.812 1.00 55.11 91 GLU A CA 1
ATOM 739 C C . GLU A 1 91 ? -24.256 -0.602 -50.397 1.00 58.43 91 GLU A C 1
ATOM 740 O O . GLU A 1 91 ? -23.992 0.152 -49.454 1.00 60.05 91 GLU A O 1
ATOM 746 N N . GLU A 1 92 ? -24.915 -1.750 -50.226 1.00 57.17 92 GLU A N 1
ATOM 747 C CA . GLU A 1 92 ? -25.417 -2.134 -48.908 1.00 62.14 92 GLU A CA 1
ATOM 748 C C . GLU A 1 92 ? -24.281 -2.422 -47.940 1.00 58.66 92 GLU A C 1
ATOM 749 O O . GLU A 1 92 ? -24.445 -2.257 -46.726 1.00 61.25 92 GLU A O 1
ATOM 755 N N . VAL A 1 93 ? -23.137 -2.874 -48.451 1.00 56.69 93 VAL A N 1
ATOM 756 C CA . VAL A 1 93 ? -21.962 -3.023 -47.601 1.00 55.71 93 VAL A CA 1
ATOM 757 C C . VAL A 1 93 ? -21.474 -1.655 -47.140 1.00 51.66 93 VAL A C 1
ATOM 758 O O . VAL A 1 93 ? -21.271 -1.422 -45.944 1.00 48.88 93 VAL A O 1
ATOM 762 N N . ALA A 1 94 ? -21.292 -0.726 -48.084 1.00 49.74 94 ALA A N 1
ATOM 763 C CA . ALA A 1 94 ? -20.908 0.632 -47.711 1.00 54.76 94 ALA A CA 1
ATOM 764 C C . ALA A 1 94 ? -21.887 1.222 -46.701 1.00 56.29 94 ALA A C 1
ATOM 765 O O . ALA A 1 94 ? -21.472 1.891 -45.745 1.00 57.03 94 ALA A O 1
ATOM 767 N N . LYS A 1 95 ? -23.189 0.945 -46.868 1.00 60.44 95 LYS A N 1
ATOM 768 C CA . LYS A 1 95 ? -24.195 1.552 -45.995 1.00 59.68 95 LYS A CA 1
ATOM 769 C C . LYS A 1 95 ? -24.135 0.981 -44.585 1.00 56.00 95 LYS A C 1
ATOM 770 O O . LYS A 1 95 ? -24.337 1.714 -43.607 1.00 55.41 95 LYS A O 1
ATOM 776 N N . LYS A 1 96 ? -23.849 -0.321 -44.453 1.00 59.32 96 LYS A N 1
ATOM 777 C CA . LYS A 1 96 ? -23.791 -0.923 -43.123 1.00 57.40 96 LYS A CA 1
ATOM 778 C C . LYS A 1 96 ? -22.590 -0.409 -42.341 1.00 54.69 96 LYS A C 1
ATOM 779 O O . LYS A 1 96 ? -22.679 -0.199 -41.123 1.00 52.15 96 LYS A O 1
ATOM 785 N N . ALA A 1 97 ? -21.462 -0.199 -43.022 1.00 51.32 97 ALA A N 1
ATOM 786 C CA . ALA A 1 97 ? -20.346 0.522 -42.417 1.00 54.80 97 ALA A CA 1
ATOM 787 C C . ALA A 1 97 ? -20.801 1.848 -41.810 1.00 54.08 97 ALA A C 1
ATOM 788 O O . ALA A 1 97 ? -20.624 2.083 -40.609 1.00 54.31 97 ALA A O 1
ATOM 790 N N . VAL A 1 98 ? -21.388 2.732 -42.635 1.00 56.04 98 VAL A N 1
ATOM 791 C CA . VAL A 1 98 ? -21.870 4.032 -42.138 1.00 55.23 98 VAL A CA 1
ATOM 792 C C . VAL A 1 98 ? -22.823 3.834 -40.964 1.00 56.05 98 VAL A C 1
ATOM 793 O O . VAL A 1 98 ? -22.733 4.525 -39.940 1.00 53.88 98 VAL A O 1
ATOM 797 N N . GLU A 1 99 ? -23.740 2.871 -41.096 1.00 54.14 99 GLU A N 1
ATOM 798 C CA . GLU A 1 99 ? -24.692 2.580 -40.031 1.00 56.64 99 GLU A CA 1
ATOM 799 C C . GLU A 1 99 ? -23.983 2.206 -38.733 1.00 62.66 99 GLU A C 1
ATOM 800 O O . GLU A 1 99 ? -24.405 2.624 -37.647 1.00 62.99 99 GLU A O 1
ATOM 806 N N . ILE A 1 100 ? -22.901 1.423 -38.821 1.00 61.05 100 ILE A N 1
ATOM 807 C CA . ILE A 1 100 ? -22.241 0.933 -37.611 1.00 59.78 100 ILE A CA 1
ATOM 808 C C . ILE A 1 100 ? -21.556 2.074 -36.870 1.00 59.20 100 ILE A C 1
ATOM 809 O O . ILE A 1 100 ? -21.602 2.147 -35.636 1.00 60.42 100 ILE A O 1
ATOM 814 N N . LEU A 1 101 ? -20.914 2.984 -37.600 1.00 57.62 101 LEU A N 1
ATOM 815 C CA . LEU A 1 101 ? -20.173 4.051 -36.939 1.00 59.49 101 LEU A CA 1
ATOM 816 C C . LEU A 1 101 ? -21.111 5.041 -36.258 1.00 65.88 101 LEU A C 1
ATOM 817 O O . LEU A 1 101 ? -20.864 5.467 -35.121 1.00 67.45 101 LEU A O 1
ATOM 822 N N . SER A 1 102 ? -22.198 5.411 -36.933 1.00 65.83 102 SER A N 1
ATOM 823 C CA . SER A 1 102 ? -23.094 6.428 -36.396 1.00 66.81 102 SER A CA 1
ATOM 824 C C . SER A 1 102 ? -23.874 5.921 -35.191 1.00 65.17 102 SER A C 1
ATOM 825 O O . SER A 1 102 ? -24.204 6.705 -34.297 1.00 73.81 102 SER A O 1
ATOM 828 N N . LYS A 1 103 ? -24.159 4.628 -35.131 1.00 68.36 103 LYS A N 1
ATOM 829 C CA . LYS A 1 103 ? -24.937 4.072 -34.034 1.00 68.68 103 LYS A CA 1
ATOM 830 C C . LYS A 1 103 ? -24.072 3.523 -32.906 1.00 67.60 103 LYS A C 1
ATOM 831 O O . LYS A 1 103 ? -24.609 2.912 -31.977 1.00 69.41 103 LYS A O 1
ATOM 837 N N . GLY A 1 104 ? -22.759 3.752 -32.949 1.00 72.79 104 GLY A N 1
ATOM 838 C CA . GLY A 1 104 ? -21.857 3.289 -31.908 1.00 68.84 104 GLY A CA 1
ATOM 839 C C . GLY A 1 104 ? -21.191 1.968 -32.233 1.00 69.22 104 GLY A C 1
ATOM 840 O O . GLY A 1 104 ? -21.798 0.906 -32.075 1.00 73.29 104 GLY A O 1
ATOM 841 N N . ALA A 1 105 ? -19.931 2.016 -32.674 1.00 70.74 105 ALA A N 1
ATOM 842 C CA . ALA A 1 105 ? -19.266 0.805 -33.153 1.00 64.24 105 ALA A CA 1
ATOM 843 C C . ALA A 1 105 ? -18.916 -0.152 -32.017 1.00 63.10 105 ALA A C 1
ATOM 844 O O . ALA A 1 105 ? -18.972 -1.375 -32.204 1.00 61.20 105 ALA A O 1
ATOM 846 N N . ASN A 1 106 ? -18.546 0.373 -30.851 1.00 63.61 106 ASN A N 1
ATOM 847 C CA . ASN A 1 106 ? -18.276 -0.458 -29.670 1.00 67.06 106 ASN A CA 1
ATOM 848 C C . ASN A 1 106 ? -19.596 -0.978 -29.107 1.00 68.41 106 ASN A C 1
ATOM 849 O O . ASN A 1 106 ? -20.445 -0.171 -28.702 1.00 71.75 106 ASN A O 1
ATOM 854 N N . PRO A 1 107 ? -19.811 -2.296 -29.048 1.00 69.50 107 PRO A N 1
ATOM 855 C CA . PRO A 1 107 ? -21.128 -2.809 -28.631 1.00 70.39 107 PRO A CA 1
ATOM 856 C C . PRO A 1 107 ? -21.502 -2.469 -27.197 1.00 73.34 107 PRO A C 1
ATOM 857 O O . PRO A 1 107 ? -22.698 -2.467 -26.877 1.00 73.39 107 PRO A O 1
ATOM 861 N N . LYS A 1 108 ? -20.533 -2.186 -26.325 1.00 70.17 108 LYS A N 1
ATOM 862 C CA . LYS A 1 108 ? -20.815 -1.761 -24.960 1.00 71.98 108 LYS A CA 1
ATOM 863 C C . LYS A 1 108 ? -20.784 -0.245 -24.813 1.00 73.74 108 LYS A C 1
ATOM 864 O O . LYS A 1 108 ? -20.480 0.268 -23.732 1.00 78.32 108 LYS A O 1
ATOM 870 N N . GLY A 1 109 ? -21.094 0.482 -25.885 1.00 70.80 109 GLY A N 1
ATOM 871 C CA . GLY A 1 109 ? -21.150 1.928 -25.830 1.00 73.81 109 GLY A CA 1
ATOM 872 C C . GLY A 1 109 ? -19.832 2.626 -26.104 1.00 73.82 109 GLY A C 1
ATOM 873 O O . GLY A 1 109 ? -18.759 2.157 -25.700 1.00 70.63 109 GLY A O 1
ATOM 874 N N . GLY A 1 110 ? -19.905 3.753 -26.798 1.00 64.52 110 GLY A N 1
ATOM 875 C CA . GLY A 1 110 ? -18.737 4.572 -27.023 1.00 69.67 110 GLY A CA 1
ATOM 876 C C . GLY A 1 110 ? -17.991 4.210 -28.291 1.00 70.80 110 GLY A C 1
ATOM 877 O O . GLY A 1 110 ? -18.461 3.471 -29.165 1.00 67.48 110 GLY A O 1
ATOM 878 N N . ASN A 1 111 ? -16.790 4.768 -28.386 1.00 67.64 111 ASN A N 1
ATOM 879 C CA . ASN A 1 111 ? -15.921 4.481 -29.510 1.00 63.93 111 ASN A CA 1
ATOM 880 C C . ASN A 1 111 ? -15.122 3.209 -29.257 1.00 64.67 111 ASN A C 1
ATOM 881 O O . ASN A 1 111 ? -14.958 2.754 -28.121 1.00 65.54 111 ASN A O 1
ATOM 886 N N . MET A 1 112 ? -14.629 2.632 -30.346 1.00 59.14 112 MET A N 1
ATOM 887 C CA . MET A 1 112 ? -13.675 1.548 -30.249 1.00 56.34 112 MET A CA 1
ATOM 888 C C . MET A 1 112 ? -12.278 2.115 -29.997 1.00 53.26 112 MET A C 1
ATOM 889 O O . MET A 1 112 ? -12.034 3.315 -30.108 1.00 54.70 112 MET A O 1
ATOM 894 N N . ARG A 1 113 ? -11.353 1.232 -29.634 1.00 50.05 113 ARG A N 1
ATOM 895 C CA . ARG A 1 113 ? -9.942 1.572 -29.588 1.00 50.94 113 ARG A CA 1
ATOM 896 C C . ARG A 1 113 ? -9.239 1.254 -30.893 1.00 45.67 113 ARG A C 1
ATOM 897 O O . ARG A 1 113 ? -8.007 1.160 -30.915 1.00 47.44 113 ARG A O 1
ATOM 905 N N . GLY A 1 114 ? -9.990 1.085 -31.971 1.00 45.13 114 GLY A N 1
ATOM 906 C CA . GLY A 1 114 ? -9.400 0.660 -33.226 1.00 47.30 114 GLY A CA 1
ATOM 907 C C . GLY A 1 114 ? -10.469 0.493 -34.280 1.00 42.48 114 GLY A C 1
ATOM 908 O O . GLY A 1 114 ? -11.631 0.837 -34.071 1.00 44.52 114 GLY A O 1
ATOM 909 N N . ALA A 1 115 ? -10.064 -0.052 -35.418 1.00 38.22 115 ALA A N 1
ATOM 910 C CA . ALA A 1 115 ? -10.920 -0.064 -36.591 1.00 40.00 115 ALA A CA 1
ATOM 911 C C . ALA A 1 115 ? -11.712 -1.369 -36.700 1.00 43.98 115 ALA A C 1
ATOM 912 O O . ALA A 1 115 ? -11.279 -2.435 -36.230 1.00 40.31 115 ALA A O 1
ATOM 914 N N . VAL A 1 116 ? -12.905 -1.252 -37.302 1.00 40.93 116 VAL A N 1
ATOM 915 C CA . VAL A 1 116 ? -13.665 -2.403 -37.782 1.00 41.47 116 VAL A CA 1
ATOM 916 C C . VAL A 1 116 ? -12.997 -2.967 -39.030 1.00 43.72 116 VAL A C 1
ATOM 917 O O . VAL A 1 116 ? -12.586 -2.216 -39.928 1.00 36.38 116 VAL A O 1
ATOM 921 N N . LEU A 1 117 ? -12.901 -4.306 -39.105 1.00 42.73 117 LEU A N 1
ATOM 922 C CA . LEU A 1 117 ? -12.498 -5.018 -40.326 1.00 45.08 117 LEU A CA 1
ATOM 923 C C . LEU A 1 117 ? -13.763 -5.600 -40.951 1.00 43.37 117 LEU A C 1
ATOM 924 O O . LEU A 1 117 ? -14.309 -6.599 -40.465 1.00 44.05 117 LEU A O 1
ATOM 929 N N . MET A 1 118 ? -14.226 -4.984 -42.033 1.00 41.99 118 MET A N 1
ATOM 930 C CA . MET A 1 118 ? -15.473 -5.387 -42.672 1.00 43.97 118 MET A CA 1
ATOM 931 C C . MET A 1 118 ? -15.207 -6.191 -43.939 1.00 43.33 118 MET A C 1
ATOM 932 O O . MET A 1 118 ? -14.485 -5.733 -44.839 1.00 41.08 118 MET A O 1
ATOM 937 N N . ASP A 1 119 ? -15.808 -7.384 -44.008 1.00 42.79 119 ASP A N 1
ATOM 938 C CA . ASP A 1 119 ? -15.848 -8.191 -45.225 1.00 43.39 119 ASP A CA 1
ATOM 939 C C . ASP A 1 119 ? -16.455 -7.412 -46.394 1.00 40.79 119 ASP A C 1
ATOM 940 O O . ASP A 1 119 ? -17.649 -7.103 -46.350 1.00 43.23 119 ASP A O 1
ATOM 945 N N . ILE A 1 120 ? -15.665 -7.097 -47.438 1.00 39.07 120 ILE A N 1
ATOM 946 C CA . ILE A 1 120 ? -16.181 -6.321 -48.577 1.00 44.50 120 ILE A CA 1
ATOM 947 C C . ILE A 1 120 ? -17.424 -6.963 -49.157 1.00 48.11 120 ILE A C 1
ATOM 948 O O . ILE A 1 120 ? -18.344 -6.273 -49.619 1.00 47.01 120 ILE A O 1
ATOM 953 N N . GLU A 1 121 ? -17.442 -8.301 -49.200 1.00 50.13 121 GLU A N 1
ATOM 954 C CA . GLU A 1 121 ? -18.491 -9.016 -49.908 1.00 42.87 121 GLU A CA 1
ATOM 955 C C . GLU A 1 121 ? -19.771 -9.100 -49.096 1.00 40.10 121 GLU A C 1
ATOM 956 O O . GLU A 1 121 ? -20.858 -9.031 -49.670 1.00 48.24 121 GLU A O 1
ATOM 962 N N . THR A 1 122 ? -19.680 -9.223 -47.773 1.00 39.44 122 THR A N 1
ATOM 963 C CA . THR A 1 122 ? -20.851 -9.536 -46.971 1.00 42.69 122 THR A CA 1
ATOM 964 C C . THR A 1 122 ? -21.184 -8.496 -45.903 1.00 49.36 122 THR A C 1
ATOM 965 O O . THR A 1 122 ? -22.248 -8.605 -45.276 1.00 49.25 122 THR A O 1
ATOM 969 N N . GLY A 1 123 ? -20.321 -7.508 -45.665 1.00 47.92 123 GLY A N 1
ATOM 970 C CA . GLY A 1 123 ? -20.561 -6.532 -44.616 1.00 45.14 123 GLY A CA 1
ATOM 971 C C . GLY A 1 123 ? -20.351 -7.025 -43.199 1.00 51.42 123 GLY A C 1
ATOM 972 O O . GLY A 1 123 ? -20.626 -6.276 -42.255 1.00 47.77 123 GLY A O 1
ATOM 973 N N . GLU A 1 124 ? -19.857 -8.251 -43.009 1.00 48.04 124 GLU A N 1
ATOM 974 C CA . GLU A 1 124 ? -19.742 -8.818 -41.671 1.00 51.42 124 GLU A CA 1
ATOM 975 C C . GLU A 1 124 ? -18.442 -8.375 -40.999 1.00 51.12 124 GLU A C 1
ATOM 976 O O . GLU A 1 124 ? -17.399 -8.227 -41.649 1.00 47.16 124 GLU A O 1
ATOM 982 N N . ARG A 1 125 ? -18.514 -8.156 -39.687 1.00 50.25 125 ARG A N 1
ATOM 983 C CA . ARG A 1 125 ? -17.370 -7.687 -38.913 1.00 48.79 125 ARG A CA 1
ATOM 984 C C . ARG A 1 125 ? -16.447 -8.857 -38.586 1.00 45.32 125 ARG A C 1
ATOM 985 O O . ARG A 1 125 ? -16.861 -9.792 -37.897 1.00 50.36 125 ARG A O 1
ATOM 993 N N . LEU A 1 126 ? -15.185 -8.780 -39.036 1.00 46.49 126 LEU A N 1
ATOM 994 C CA . LEU A 1 126 ? -14.213 -9.866 -38.886 1.00 41.95 126 LEU A CA 1
ATOM 995 C C . LEU A 1 126 ? -13.264 -9.695 -37.705 1.00 50.72 126 LEU A C 1
ATOM 996 O O . LEU A 1 126 ? -12.581 -10.662 -37.337 1.00 46.66 126 LEU A O 1
ATOM 1001 N N . GLU A 1 127 ? -13.169 -8.500 -37.117 1.00 48.38 127 GLU A N 1
ATOM 1002 C CA . GLU A 1 127 ? -12.304 -8.354 -35.955 1.00 45.77 127 GLU A CA 1
ATOM 1003 C C . GLU A 1 127 ? -12.836 -9.212 -34.809 1.00 49.22 127 GLU A C 1
ATOM 1004 O O . GLU A 1 127 ? -14.050 -9.345 -34.617 1.00 45.87 127 GLU A O 1
ATOM 1010 N N . GLU A 1 128 ? -11.910 -9.818 -34.059 1.00 50.04 128 GLU A N 1
ATOM 1011 C CA . GLU A 1 128 ? -12.294 -10.713 -32.968 1.00 53.03 128 GLU A CA 1
ATOM 1012 C C . GLU A 1 128 ? -12.801 -9.931 -31.771 1.00 54.44 128 GLU A C 1
ATOM 1013 O O . GLU A 1 128 ? -13.771 -10.336 -31.117 1.00 51.49 128 GLU A O 1
ATOM 1019 N N . ASP A 1 129 ? -12.128 -8.829 -31.447 1.00 50.06 129 ASP A N 1
ATOM 1020 C CA . ASP A 1 129 ? -12.467 -8.001 -30.294 1.00 51.31 129 ASP A CA 1
ATOM 1021 C C . ASP A 1 129 ? -13.146 -6.750 -30.833 1.00 50.23 129 ASP A C 1
ATOM 1022 O O . ASP A 1 129 ? -12.484 -5.837 -31.330 1.00 51.50 129 ASP A O 1
ATOM 1027 N N . LYS A 1 130 ? -14.471 -6.711 -30.720 1.00 48.33 130 LYS A N 1
ATOM 1028 C CA . LYS A 1 130 ? -15.248 -5.623 -31.288 1.00 54.41 130 LYS A CA 1
ATOM 1029 C C . LYS A 1 130 ? -15.227 -4.367 -30.420 1.00 56.11 130 LYS A C 1
ATOM 1030 O O . LYS A 1 130 ? -15.696 -3.317 -30.866 1.00 49.93 130 LYS A O 1
ATOM 1036 N N . GLU A 1 131 ? -14.693 -4.439 -29.204 1.00 49.93 131 GLU A N 1
ATOM 1037 C CA . GLU A 1 131 ? -14.431 -3.202 -28.490 1.00 55.80 131 GLU A CA 1
ATOM 1038 C C . GLU A 1 131 ? -13.095 -2.605 -28.902 1.00 56.15 131 GLU A C 1
ATOM 1039 O O . GLU A 1 131 ? -12.973 -1.378 -29.051 1.00 51.83 131 GLU A O 1
ATOM 1045 N N . ARG A 1 132 ? -12.111 -3.472 -29.136 1.00 48.11 132 ARG A N 1
ATOM 1046 C CA . ARG A 1 132 ? -10.750 -3.023 -29.378 1.00 49.51 132 ARG A CA 1
ATOM 1047 C C . ARG A 1 132 ? -10.514 -2.714 -30.855 1.00 52.50 132 ARG A C 1
ATOM 1048 O O . ARG A 1 132 ? -9.899 -1.691 -31.196 1.00 44.95 132 ARG A O 1
ATOM 1056 N N . GLY A 1 133 ? -10.996 -3.593 -31.743 1.00 47.88 133 GLY A N 1
ATOM 1057 C CA . GLY A 1 133 ? -10.656 -3.504 -33.146 1.00 42.26 133 GLY A CA 1
ATOM 1058 C C . GLY A 1 133 ? -9.185 -3.792 -33.399 1.00 36.89 133 GLY A C 1
ATOM 1059 O O . GLY A 1 133 ? -8.450 -4.285 -32.553 1.00 36.22 133 GLY A O 1
ATOM 1060 N N . VAL A 1 134 ? -8.754 -3.434 -34.602 1.00 37.09 134 VAL A N 1
ATOM 1061 C CA . VAL A 1 134 ? -7.355 -3.560 -34.992 1.00 38.54 134 VAL A CA 1
ATOM 1062 C C . VAL A 1 134 ? -6.779 -2.154 -35.163 1.00 34.83 134 VAL A C 1
ATOM 1063 O O . VAL A 1 134 ? -7.464 -1.244 -35.640 1.00 37.00 134 VAL A O 1
ATOM 1067 N N . ARG A 1 135 ? -5.531 -1.976 -34.752 1.00 34.41 135 ARG A N 1
ATOM 1068 C CA . ARG A 1 135 ? -4.853 -0.692 -34.794 1.00 40.64 135 ARG A CA 1
ATOM 1069 C C . ARG A 1 135 ? -3.764 -0.744 -35.846 1.00 37.77 135 ARG A C 1
ATOM 1070 O O . ARG A 1 135 ? -2.907 -1.631 -35.801 1.00 35.34 135 ARG A O 1
ATOM 1078 N N . THR A 1 136 ? -3.796 0.208 -36.783 1.00 35.38 136 THR A N 1
ATOM 1079 C CA . THR A 1 136 ? -2.672 0.399 -37.692 1.00 36.14 136 THR A CA 1
ATOM 1080 C C . THR A 1 136 ? -1.544 1.092 -36.943 1.00 34.81 136 THR A C 1
ATOM 1081 O O . THR A 1 136 ? -1.772 2.126 -36.305 1.00 35.87 136 THR A O 1
ATOM 1085 N N . ILE A 1 137 ? -0.330 0.525 -37.001 1.00 32.66 137 ILE A N 1
ATOM 1086 C CA . ILE A 1 137 ? 0.843 1.070 -36.310 1.00 30.54 137 ILE A CA 1
ATOM 1087 C C . ILE A 1 137 ? 2.058 0.883 -37.205 1.00 34.27 137 ILE A C 1
ATOM 1088 O O . ILE A 1 137 ? 1.959 0.364 -38.321 1.00 32.63 137 ILE A O 1
ATOM 1093 N N . HIS A 1 138 ? 3.214 1.340 -36.715 1.00 35.97 138 HIS A N 1
ATOM 1094 C CA . HIS A 1 138 ? 4.504 1.107 -37.378 1.00 40.64 138 HIS A CA 1
ATOM 1095 C C . HIS A 1 138 ? 4.525 1.711 -38.778 1.00 38.76 138 HIS A C 1
ATOM 1096 O O . HIS A 1 138 ? 4.943 1.077 -39.755 1.00 37.31 138 HIS A O 1
ATOM 1103 N N . PHE A 1 139 ? 4.058 2.950 -38.865 1.00 34.99 139 PHE A N 1
ATOM 1104 C CA . PHE A 1 139 ? 4.086 3.733 -40.091 1.00 34.12 139 PHE A CA 1
ATOM 1105 C C . PHE A 1 139 ? 4.527 5.143 -39.730 1.00 34.57 139 PHE A C 1
ATOM 1106 O O . PHE A 1 139 ? 4.264 5.614 -38.621 1.00 31.51 139 PHE A O 1
ATOM 1114 N N . ASP A 1 140 ? 5.198 5.811 -40.670 1.00 38.34 140 ASP A N 1
ATOM 1115 C CA . ASP A 1 140 ? 5.553 7.218 -40.513 1.00 36.55 140 ASP A CA 1
ATOM 1116 C C . ASP A 1 140 ? 5.922 7.785 -41.877 1.00 38.31 140 ASP A C 1
ATOM 1117 O O . ASP A 1 140 ? 6.286 7.039 -42.799 1.00 35.90 140 ASP A O 1
ATOM 1122 N N . TRP A 1 141 ? 5.780 9.109 -42.006 1.00 35.14 141 TRP A N 1
ATOM 1123 C CA . TRP A 1 141 ? 6.391 9.829 -43.124 1.00 37.93 141 TRP A CA 1
ATOM 1124 C C . TRP A 1 141 ? 7.905 9.714 -43.036 1.00 36.20 141 TRP A C 1
ATOM 1125 O O . TRP A 1 141 ? 8.493 9.957 -41.981 1.00 37.35 141 TRP A O 1
ATOM 1136 N N . LYS A 1 142 ? 8.533 9.372 -44.159 1.00 36.34 142 LYS A N 1
ATOM 1137 C CA . LYS A 1 142 ? 9.990 9.319 -44.227 1.00 39.74 142 LYS A CA 1
ATOM 1138 C C . LYS A 1 142 ? 10.639 10.619 -43.746 1.00 46.38 142 LYS A C 1
ATOM 1139 O O . LYS A 1 142 ? 11.610 10.599 -42.977 1.00 51.33 142 LYS A O 1
ATOM 1145 N N . ASP A 1 143 ? 10.144 11.764 -44.205 1.00 38.66 143 ASP A N 1
ATOM 1146 C CA . ASP A 1 143 ? 10.734 13.056 -43.815 1.00 47.30 143 ASP A CA 1
ATOM 1147 C C . ASP A 1 143 ? 9.604 13.920 -43.276 1.00 44.40 143 ASP A C 1
ATOM 1148 O O . ASP A 1 143 ? 9.115 14.798 -43.993 1.00 40.91 143 ASP A O 1
ATOM 1153 N N . ARG A 1 144 ? 9.187 13.657 -42.028 1.00 38.47 144 ARG A N 1
ATOM 1154 C CA . ARG A 1 144 ? 7.947 14.254 -41.525 1.00 41.40 144 ARG A CA 1
ATOM 1155 C C . ARG A 1 144 ? 8.005 15.790 -41.510 1.00 36.86 144 ARG A C 1
ATOM 1156 O O . ARG A 1 144 ? 6.994 16.459 -41.765 1.00 34.84 144 ARG A O 1
ATOM 1164 N N . LYS A 1 145 ? 9.165 16.359 -41.189 1.00 38.09 145 LYS A N 1
ATOM 1165 C CA . LYS A 1 145 ? 9.304 17.813 -41.151 1.00 41.48 145 LYS A CA 1
ATOM 1166 C C . LYS A 1 145 ? 9.013 18.406 -42.523 1.00 44.45 145 LYS A C 1
ATOM 1167 O O . LYS A 1 145 ? 8.221 19.349 -42.654 1.00 40.40 145 LYS A O 1
ATOM 1173 N N . LYS A 1 146 ? 9.611 17.825 -43.566 1.00 43.85 146 LYS A N 1
ATOM 1174 C CA . LYS A 1 146 ? 9.358 18.286 -44.928 1.00 45.94 146 LYS A CA 1
ATOM 1175 C C . LYS A 1 146 ? 7.888 18.136 -45.296 1.00 47.12 146 LYS A C 1
ATOM 1176 O O . LYS A 1 146 ? 7.268 19.069 -45.825 1.00 41.79 146 LYS A O 1
ATOM 1182 N N . VAL A 1 147 ? 7.312 16.964 -45.011 1.00 38.06 147 VAL A N 1
ATOM 1183 C CA . VAL A 1 147 ? 5.931 16.682 -45.406 1.00 37.32 147 VAL A CA 1
ATOM 1184 C C . VAL A 1 147 ? 4.966 17.611 -44.678 1.00 35.59 147 VAL A C 1
ATOM 1185 O O . VAL A 1 147 ? 4.018 18.146 -45.272 1.00 36.01 147 VAL A O 1
ATOM 1189 N N . THR A 1 148 ? 5.177 17.801 -43.379 1.00 36.47 148 THR A N 1
ATOM 1190 C CA . THR A 1 148 ? 4.304 18.693 -42.619 1.00 39.00 148 THR A CA 1
ATOM 1191 C C . THR A 1 148 ? 4.331 20.120 -43.166 1.00 35.77 148 THR A C 1
ATOM 1192 O O . THR A 1 148 ? 3.278 20.751 -43.308 1.00 34.80 148 THR A O 1
ATOM 1196 N N . GLU A 1 149 ? 5.512 20.652 -43.488 1.00 36.08 149 GLU A N 1
ATOM 1197 C CA . GLU A 1 149 ? 5.530 22.035 -43.961 1.00 41.05 149 GLU A CA 1
ATOM 1198 C C . GLU A 1 149 ? 4.832 22.142 -45.309 1.00 45.21 149 GLU A C 1
ATOM 1199 O O . GLU A 1 149 ? 4.016 23.053 -45.528 1.00 40.50 149 GLU A O 1
ATOM 1205 N N . LYS A 1 150 ? 5.113 21.199 -46.209 1.00 37.96 150 LYS A N 1
ATOM 1206 C CA . LYS A 1 150 ? 4.492 21.222 -47.527 1.00 39.51 150 LYS A CA 1
ATOM 1207 C C . LYS A 1 150 ? 2.979 21.152 -47.420 1.00 41.20 150 LYS A C 1
ATOM 1208 O O . LYS A 1 150 ? 2.270 21.997 -47.978 1.00 50.28 150 LYS A O 1
ATOM 1214 N N . LEU A 1 151 ? 2.457 20.162 -46.695 1.00 42.15 151 LEU A N 1
ATOM 1215 C CA . LEU A 1 151 ? 1.005 20.025 -46.648 1.00 42.50 151 LEU A CA 1
ATOM 1216 C C . LEU A 1 151 ? 0.344 21.197 -45.940 1.00 40.13 151 LEU A C 1
ATOM 1217 O O . LEU A 1 151 ? -0.761 21.602 -46.328 1.00 39.06 151 LEU A O 1
ATOM 1222 N N . LEU A 1 152 ? 0.982 21.743 -44.901 1.00 36.34 152 LEU A N 1
ATOM 1223 C CA . LEU A 1 152 ? 0.399 22.904 -44.238 1.00 41.87 152 LEU A CA 1
ATOM 1224 C C . LEU A 1 152 ? 0.210 24.041 -45.236 1.00 43.50 152 LEU A C 1
ATOM 1225 O O . LEU A 1 152 ? -0.877 24.626 -45.313 1.00 40.59 152 LEU A O 1
ATOM 1230 N N . LYS A 1 153 ? 1.224 24.299 -46.073 1.00 38.46 153 LYS A N 1
ATOM 1231 C CA . LYS A 1 153 ? 1.147 25.440 -46.971 1.00 48.47 153 LYS A CA 1
ATOM 1232 C C . LYS A 1 153 ? 0.179 25.196 -48.116 1.00 50.61 153 LYS A C 1
ATOM 1233 O O . LYS A 1 153 ? -0.345 26.162 -48.684 1.00 50.41 153 LYS A O 1
ATOM 1239 N N . GLU A 1 154 ? -0.108 23.942 -48.444 1.00 47.05 154 GLU A N 1
ATOM 1240 C CA . GLU A 1 154 ? -1.193 23.699 -49.383 1.00 44.53 154 GLU A CA 1
ATOM 1241 C C . GLU A 1 154 ? -2.565 23.837 -48.735 1.00 43.73 154 GLU A C 1
ATOM 1242 O O . GLU A 1 154 ? -3.574 23.689 -49.434 1.00 43.08 154 GLU A O 1
ATOM 1248 N N . GLY A 1 155 ? -2.634 24.139 -47.435 1.00 40.15 155 GLY A N 1
ATOM 1249 C CA . GLY A 1 155 ? -3.907 24.300 -46.746 1.00 37.79 155 GLY A CA 1
ATOM 1250 C C . GLY A 1 155 ? -4.435 23.083 -45.995 1.00 41.56 155 GLY A C 1
ATOM 1251 O O . GLY A 1 155 ? -5.569 23.127 -45.482 1.00 36.86 155 GLY A O 1
ATOM 1252 N N . TYR A 1 156 ? -3.659 22.013 -45.885 1.00 36.33 156 TYR A N 1
ATOM 1253 C CA . TYR A 1 156 ? -4.101 20.891 -45.068 1.00 40.63 156 TYR A CA 1
ATOM 1254 C C . TYR A 1 156 ? -3.664 21.069 -43.609 1.00 40.07 156 TYR A C 1
ATOM 1255 O O . TYR A 1 156 ? -2.621 21.665 -43.314 1.00 38.59 156 TYR A O 1
ATOM 1264 N N . THR A 1 157 ? -4.493 20.565 -42.694 1.00 36.40 157 THR A N 1
ATOM 1265 C CA . THR A 1 157 ? -4.237 20.636 -41.259 1.00 40.84 157 THR A CA 1
ATOM 1266 C C . THR A 1 157 ? -3.304 19.507 -40.785 1.00 39.94 157 THR A C 1
ATOM 1267 O O . THR A 1 157 ? -3.011 18.545 -41.509 1.00 35.99 157 THR A O 1
ATOM 1271 N N . LEU A 1 158 ? -2.842 19.634 -39.534 1.00 34.43 158 LEU A N 1
ATOM 1272 C CA . LEU A 1 158 ? -2.004 18.592 -38.941 1.00 39.38 158 LEU A CA 1
ATOM 1273 C C . LEU A 1 158 ? -2.755 17.268 -38.806 1.00 37.49 158 LEU A C 1
ATOM 1274 O O . LEU A 1 158 ? -2.142 16.199 -38.889 1.00 35.27 158 LEU A O 1
ATOM 1279 N N . ARG A 1 159 ? -4.073 17.308 -38.603 1.00 38.02 159 ARG A N 1
ATOM 1280 C CA . ARG A 1 159 ? -4.832 16.060 -38.601 1.00 41.43 159 ARG A CA 1
ATOM 1281 C C . ARG A 1 159 ? -4.798 15.403 -39.972 1.00 43.15 159 ARG A C 1
ATOM 1282 O O . ARG A 1 159 ? -4.694 14.170 -40.080 1.00 41.15 159 ARG A O 1
ATOM 1290 N N . THR A 1 160 ? -4.846 16.212 -41.033 1.00 37.70 160 THR A N 1
ATOM 1291 C CA . THR A 1 160 ? -4.697 15.662 -42.372 1.00 40.79 160 THR A CA 1
ATOM 1292 C C . THR A 1 160 ? -3.339 14.998 -42.538 1.00 40.82 160 THR A C 1
ATOM 1293 O O . THR A 1 160 ? -3.238 13.878 -43.061 1.00 42.27 160 THR A O 1
ATOM 1297 N N . VAL A 1 161 ? -2.280 15.673 -42.090 1.00 35.68 161 VAL A N 1
ATOM 1298 C CA . VAL A 1 161 ? -0.941 15.098 -42.195 1.00 34.89 161 VAL A CA 1
ATOM 1299 C C . VAL A 1 161 ? -0.906 13.716 -41.557 1.00 38.43 161 VAL A C 1
ATOM 1300 O O . VAL A 1 161 ? -0.377 12.763 -42.142 1.00 39.85 161 VAL A O 1
ATOM 1304 N N . ASP A 1 162 ? -1.502 13.579 -40.366 1.00 36.88 162 ASP A N 1
ATOM 1305 C CA . ASP A 1 162 ? -1.461 12.315 -39.628 1.00 38.34 162 ASP A CA 1
ATOM 1306 C C . ASP A 1 162 ? -2.339 11.250 -40.281 1.00 40.10 162 ASP A C 1
ATOM 1307 O O . ASP A 1 162 ? -1.910 10.104 -40.448 1.00 39.62 162 ASP A O 1
ATOM 1312 N N . ALA A 1 163 ? -3.580 11.608 -40.642 1.00 38.73 163 ALA A N 1
ATOM 1313 C CA . ALA A 1 163 ? -4.510 10.634 -41.207 1.00 42.08 163 ALA A CA 1
ATOM 1314 C C . ALA A 1 163 ? -4.058 10.137 -42.577 1.00 41.94 163 ALA A C 1
ATOM 1315 O O . ALA A 1 163 ? -4.237 8.949 -42.894 1.00 40.50 163 ALA A O 1
ATOM 1317 N N . LEU A 1 164 ? -3.447 11.003 -43.386 1.00 35.79 164 LEU A N 1
ATOM 1318 C CA . LEU A 1 164 ? -2.936 10.564 -44.682 1.00 43.26 164 LEU A CA 1
ATOM 1319 C C . LEU A 1 164 ? -1.935 9.427 -44.523 1.00 41.44 164 LEU A C 1
ATOM 1320 O O . LEU A 1 164 ? -2.012 8.419 -45.230 1.00 36.40 164 LEU A O 1
ATOM 1325 N N . ALA A 1 165 ? -0.959 9.589 -43.626 1.00 38.33 165 ALA A N 1
ATOM 1326 C CA . ALA A 1 165 ? 0.057 8.553 -43.487 1.00 39.25 165 ALA A CA 1
ATOM 1327 C C . ALA A 1 165 ? -0.578 7.243 -43.050 1.00 35.51 165 ALA A C 1
ATOM 1328 O O . ALA A 1 165 ? -0.168 6.171 -43.500 1.00 37.40 165 ALA A O 1
ATOM 1330 N N . LEU A 1 166 ? -1.615 7.323 -42.207 1.00 34.60 166 LEU A N 1
ATOM 1331 C CA . LEU A 1 166 ? -2.301 6.138 -41.695 1.00 37.68 166 LEU A CA 1
ATOM 1332 C C . LEU A 1 166 ? -3.097 5.413 -42.791 1.00 41.01 166 LEU A C 1
ATOM 1333 O O . LEU A 1 166 ? -3.026 4.181 -42.893 1.00 37.27 166 LEU A O 1
ATOM 1338 N N . THR A 1 167 ? -3.899 6.143 -43.593 1.00 36.30 167 THR A N 1
ATOM 1339 C CA . THR A 1 167 ? -4.612 5.497 -44.699 1.00 36.73 167 THR A CA 1
ATOM 1340 C C . THR A 1 167 ? -3.665 4.914 -45.703 1.00 39.06 167 THR A C 1
ATOM 1341 O O . THR A 1 167 ? -3.979 3.906 -46.347 1.00 36.52 167 THR A O 1
ATOM 1345 N N . PHE A 1 168 ? -2.575 5.620 -45.977 1.00 35.10 168 PHE A N 1
ATOM 1346 C CA . PHE A 1 168 ? -1.765 5.121 -47.061 1.00 36.13 168 PHE A CA 1
ATOM 1347 C C . PHE A 1 168 ? -1.170 3.780 -46.684 1.00 38.81 168 PHE A C 1
ATOM 1348 O O . PHE A 1 168 ? -1.092 2.884 -47.535 1.00 36.67 168 PHE A O 1
ATOM 1356 N N . LYS A 1 169 ? -0.803 3.609 -45.402 1.00 36.42 169 LYS A N 1
ATOM 1357 C CA . LYS A 1 169 ? -0.353 2.303 -44.941 1.00 39.84 169 LYS A CA 1
ATOM 1358 C C . LYS A 1 169 ? -1.460 1.267 -45.074 1.00 37.64 169 LYS A C 1
ATOM 1359 O O . LYS A 1 169 ? -1.211 0.157 -45.550 1.00 36.89 169 LYS A O 1
ATOM 1365 N N . ASN A 1 170 ? -2.684 1.611 -44.650 1.00 34.51 170 ASN A N 1
ATOM 1366 C CA . ASN A 1 170 ? -3.810 0.691 -44.781 1.00 37.68 170 ASN A CA 1
ATOM 1367 C C . ASN A 1 170 ? -3.946 0.204 -46.219 1.00 39.18 170 ASN A C 1
ATOM 1368 O O . ASN A 1 170 ? -3.956 -1.003 -46.479 1.00 36.42 170 ASN A O 1
ATOM 1373 N N . LEU A 1 171 ? -3.997 1.138 -47.171 1.00 37.66 171 LEU A N 1
ATOM 1374 C CA . LEU A 1 171 ? -4.117 0.766 -48.579 1.00 41.71 171 LEU A CA 1
ATOM 1375 C C . LEU A 1 171 ? -2.904 -0.023 -49.059 1.00 40.14 171 LEU A C 1
ATOM 1376 O O . LEU A 1 171 ? -3.046 -0.956 -49.855 1.00 43.11 171 LEU A O 1
ATOM 1381 N N . PHE A 1 172 ? -1.705 0.331 -48.593 1.00 34.21 172 PHE A N 1
ATOM 1382 C CA . PHE A 1 172 ? -0.535 -0.448 -48.974 1.00 36.13 172 PHE A CA 1
ATOM 1383 C C . PHE A 1 172 ? -0.613 -1.872 -48.424 1.00 40.64 172 PHE A C 1
ATOM 1384 O O . PHE A 1 172 ? -0.157 -2.819 -49.080 1.00 38.49 172 PHE A O 1
ATOM 1392 N N . CYS A 1 173 ? -1.194 -2.037 -47.235 1.00 37.84 173 CYS A N 1
ATOM 1393 C CA . CYS A 1 173 ? -1.309 -3.329 -46.585 1.00 36.14 173 CYS A CA 1
ATOM 1394 C C . CYS A 1 173 ? -2.426 -4.196 -47.154 1.00 41.26 173 CYS A C 1
ATOM 1395 O O . CYS A 1 173 ? -2.523 -5.372 -46.782 1.00 40.22 173 CYS A O 1
ATOM 1398 N N . GLY A 1 174 ? -3.260 -3.661 -48.050 1.00 41.44 174 GLY A N 1
ATOM 1399 C CA . GLY A 1 174 ? -4.294 -4.451 -48.688 1.00 40.45 174 GLY A CA 1
ATOM 1400 C C . GLY A 1 174 ? -5.706 -4.123 -48.276 1.00 39.64 174 GLY A C 1
ATOM 1401 O O . GLY A 1 174 ? -6.634 -4.803 -48.722 1.00 41.68 174 GLY A O 1
ATOM 1402 N N . VAL A 1 175 ? -5.923 -3.134 -47.420 1.00 39.75 175 VAL A N 1
ATOM 1403 C CA . VAL A 1 175 ? -7.284 -2.663 -47.236 1.00 40.44 175 VAL A CA 1
ATOM 1404 C C . VAL A 1 175 ? -7.744 -2.057 -48.549 1.00 38.76 175 VAL A C 1
ATOM 1405 O O . VAL A 1 175 ? -7.005 -1.302 -49.186 1.00 35.96 175 VAL A O 1
ATOM 1409 N N . VAL A 1 176 ? -8.934 -2.455 -49.002 1.00 39.51 176 VAL A N 1
ATOM 1410 C CA . VAL A 1 176 ? -9.441 -1.972 -50.281 1.00 38.49 176 VAL A CA 1
ATOM 1411 C C . VAL A 1 176 ? -9.868 -0.517 -50.162 1.00 40.11 176 VAL A C 1
ATOM 1412 O O . VAL A 1 176 ? -9.540 0.319 -51.018 1.00 40.94 176 VAL A O 1
ATOM 1416 N N . ALA A 1 177 ? -10.604 -0.192 -49.101 1.00 38.82 177 ALA A N 1
ATOM 1417 C CA . ALA A 1 177 ? -11.151 1.149 -48.916 1.00 41.84 177 ALA A CA 1
ATOM 1418 C C . ALA A 1 177 ? -11.355 1.385 -47.430 1.00 40.64 177 ALA A C 1
ATOM 1419 O O . ALA A 1 177 ? -11.478 0.437 -46.650 1.00 42.63 177 ALA A O 1
ATOM 1421 N N . GLU A 1 178 ? -11.417 2.662 -47.043 1.00 40.79 178 GLU A N 1
ATOM 1422 C CA . GLU A 1 178 ? -11.561 3.029 -45.643 1.00 37.66 178 GLU A CA 1
ATOM 1423 C C . GLU A 1 178 ? -12.629 4.105 -45.479 1.00 44.92 178 GLU A C 1
ATOM 1424 O O . GLU A 1 178 ? -12.729 5.021 -46.305 1.00 47.35 178 GLU A O 1
ATOM 1430 N N . LEU A 1 179 ? -13.414 4.002 -44.403 1.00 42.21 179 LEU A N 1
ATOM 1431 C CA . LEU A 1 179 ? -14.305 5.070 -43.959 1.00 44.93 179 LEU A CA 1
ATOM 1432 C C . LEU A 1 179 ? -13.900 5.532 -42.561 1.00 43.28 179 LEU A C 1
ATOM 1433 O O . LEU A 1 179 ? -13.666 4.711 -41.672 1.00 41.40 179 LEU A O 1
ATOM 1438 N N . CYS A 1 180 ? -13.820 6.850 -42.361 1.00 41.57 180 CYS A N 1
ATOM 1439 C CA . CYS A 1 180 ? -13.355 7.392 -41.086 1.00 44.83 180 CYS A CA 1
ATOM 1440 C C . CYS A 1 180 ? -13.998 8.746 -40.812 1.00 48.51 180 CYS A C 1
ATOM 1441 O O . CYS A 1 180 ? -13.985 9.629 -41.679 1.00 45.40 180 CYS A O 1
ATOM 1444 N N . TRP A 1 181 ? -14.538 8.905 -39.608 1.00 45.02 181 TRP A N 1
ATOM 1445 C CA . TRP A 1 181 ? -14.684 10.233 -39.027 1.00 57.15 181 TRP A CA 1
ATOM 1446 C C . TRP A 1 181 ? -14.319 10.179 -37.548 1.00 58.27 181 TRP A C 1
ATOM 1447 O O . TRP A 1 181 ? -14.304 9.111 -36.918 1.00 51.58 181 TRP A O 1
ATOM 1458 N N . SER A 1 182 ? -14.025 11.363 -37.008 1.00 63.47 182 SER A N 1
ATOM 1459 C CA . SER A 1 182 ? -13.385 11.501 -35.706 1.00 63.63 182 SER A CA 1
ATOM 1460 C C . SER A 1 182 ? -14.353 11.203 -34.562 1.00 63.46 182 SER A C 1
ATOM 1461 O O . SER A 1 182 ? -15.573 11.312 -34.693 1.00 60.09 182 SER A O 1
ATOM 1464 N N . ASP A 1 183 ? -13.780 10.784 -33.435 1.00 68.16 183 ASP A N 1
ATOM 1465 C CA . ASP A 1 183 ? -14.545 10.604 -32.208 1.00 70.84 183 ASP A CA 1
ATOM 1466 C C . ASP A 1 183 ? -14.740 11.923 -31.460 1.00 77.40 183 ASP A C 1
ATOM 1467 O O . ASP A 1 183 ? -15.737 12.079 -30.743 1.00 77.26 183 ASP A O 1
ATOM 1472 N N . ASP A 1 184 ? -13.810 12.870 -31.625 1.00 73.70 184 ASP A N 1
ATOM 1473 C CA . ASP A 1 184 ? -13.884 14.195 -31.006 1.00 79.82 184 ASP A CA 1
ATOM 1474 C C . ASP A 1 184 ? -15.117 14.959 -31.483 1.00 77.83 184 ASP A C 1
ATOM 1475 O O . ASP A 1 184 ? -15.222 15.258 -32.683 1.00 77.41 184 ASP A O 1
ATOM 1480 N N . PRO A 1 185 ? -16.044 15.328 -30.589 1.00 79.95 185 PRO A N 1
ATOM 1481 C CA . PRO A 1 185 ? -17.294 15.973 -31.039 1.00 84.33 185 PRO A CA 1
ATOM 1482 C C . PRO A 1 185 ? -17.114 17.345 -31.691 1.00 77.17 185 PRO A C 1
ATOM 1483 O O . PRO A 1 185 ? -18.088 17.857 -32.252 1.00 78.34 185 PRO A O 1
ATOM 1487 N N . ASP A 1 186 ? -15.922 17.946 -31.657 1.00 74.12 186 ASP A N 1
ATOM 1488 C CA . ASP A 1 186 ? -15.722 19.247 -32.296 1.00 82.47 186 ASP A CA 1
ATOM 1489 C C . ASP A 1 186 ? -15.286 19.134 -33.752 1.00 81.07 186 ASP A C 1
ATOM 1490 O O . ASP A 1 186 ? -15.723 19.933 -34.588 1.00 79.97 186 ASP A O 1
ATOM 1495 N N . TYR A 1 187 ? -14.409 18.182 -34.070 1.00 78.53 187 TYR A N 1
ATOM 1496 C CA . TYR A 1 187 ? -13.958 17.981 -35.443 1.00 71.12 187 TYR A CA 1
ATOM 1497 C C . TYR A 1 187 ? -14.985 17.123 -36.175 1.00 72.07 187 TYR A C 1
ATOM 1498 O O . TYR A 1 187 ? -15.491 16.141 -35.622 1.00 73.27 187 TYR A O 1
ATOM 1507 N N . VAL A 1 188 ? -15.322 17.507 -37.405 1.00 68.71 188 VAL A N 1
ATOM 1508 C CA . VAL A 1 188 ? -16.484 16.923 -38.071 1.00 67.85 188 VAL A CA 1
ATOM 1509 C C . VAL A 1 188 ? -16.180 16.617 -39.530 1.00 59.91 188 VAL A C 1
ATOM 1510 O O . VAL A 1 188 ? -17.037 16.093 -40.252 1.00 61.22 188 VAL A O 1
ATOM 1514 N N . THR A 1 189 ? -14.980 16.959 -39.983 1.00 56.22 189 THR A N 1
ATOM 1515 C CA . THR A 1 189 ? -14.490 16.386 -41.226 1.00 59.70 189 THR A CA 1
ATOM 1516 C C . THR A 1 189 ? -14.141 14.913 -40.998 1.00 57.40 189 THR A C 1
ATOM 1517 O O . THR A 1 189 ? -13.691 14.519 -39.914 1.00 53.09 189 THR A O 1
ATOM 1521 N N . GLY A 1 190 ? -14.413 14.094 -42.008 1.00 53.43 190 GLY A N 1
ATOM 1522 C CA . GLY A 1 190 ? -14.022 12.699 -42.015 1.00 49.75 190 GLY A CA 1
ATOM 1523 C C . GLY A 1 190 ? -13.399 12.393 -43.357 1.00 50.08 190 GLY A C 1
ATOM 1524 O O . GLY A 1 190 ? -13.042 13.335 -44.073 1.00 49.27 190 GLY A O 1
ATOM 1525 N N . TYR A 1 191 ? -13.247 11.122 -43.732 1.00 40.90 191 TYR A N 1
ATOM 1526 C CA . TYR A 1 191 ? -12.774 10.868 -45.081 1.00 41.16 191 TYR A CA 1
ATOM 1527 C C . TYR A 1 191 ? -13.198 9.483 -45.548 1.00 45.62 191 TYR A C 1
ATOM 1528 O O . TYR A 1 191 ? -13.770 8.676 -44.810 1.00 43.85 191 TYR A O 1
ATOM 1537 N N . VAL A 1 192 ? -12.882 9.223 -46.801 1.00 44.23 192 VAL A N 1
ATOM 1538 C CA . VAL A 1 192 ? -13.092 7.932 -47.417 1.00 44.31 192 VAL A CA 1
ATOM 1539 C C . VAL A 1 192 ? -11.915 7.773 -48.357 1.00 47.04 192 VAL A C 1
ATOM 1540 O O . VAL A 1 192 ? -11.481 8.756 -48.965 1.00 42.07 192 VAL A O 1
ATOM 1544 N N . SER A 1 193 ? -11.314 6.583 -48.410 1.00 42.14 193 SER A N 1
ATOM 1545 C CA . SER A 1 193 ? -10.119 6.476 -49.234 1.00 41.90 193 SER A CA 1
ATOM 1546 C C . SER A 1 193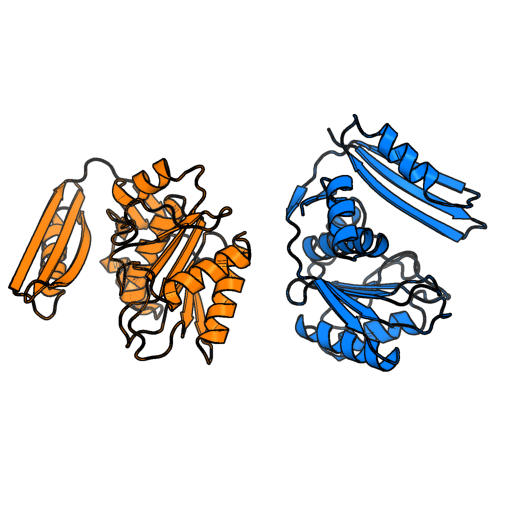 ? -10.059 5.126 -49.922 1.00 41.49 193 SER A C 1
ATOM 1547 O O . SER A 1 193 ? -10.712 4.160 -49.514 1.00 41.80 193 SER A O 1
ATOM 1550 N N . GLY A 1 194 ? -9.247 5.086 -50.974 1.00 37.29 194 GLY A N 1
ATOM 1551 C CA . GLY A 1 194 ? -9.056 3.885 -51.770 1.00 42.01 194 GLY A CA 1
ATOM 1552 C C . GLY A 1 194 ? -8.067 4.215 -52.860 1.00 47.35 194 GLY A C 1
ATOM 1553 O O . GLY A 1 194 ? -7.714 5.382 -53.074 1.00 45.36 194 GLY A O 1
ATOM 1554 N N . LYS A 1 195 ? -7.598 3.167 -53.542 1.00 43.96 195 LYS A N 1
ATOM 1555 C CA . LYS A 1 195 ? -6.555 3.403 -54.536 1.00 47.20 195 LYS A CA 1
ATOM 1556 C C . LYS A 1 195 ? -7.101 4.131 -55.760 1.00 49.38 195 LYS A C 1
ATOM 1557 O O . LYS A 1 195 ? -6.360 4.881 -56.410 1.00 52.41 195 LYS A O 1
ATOM 1563 N N . GLU A 1 196 ? -8.392 3.960 -56.069 1.00 49.52 196 GLU A N 1
ATOM 1564 C CA . GLU A 1 196 ? -8.992 4.629 -57.223 1.00 51.68 196 GLU A CA 1
ATOM 1565 C C . GLU A 1 196 ? -9.585 5.984 -56.872 1.00 48.64 196 GLU A C 1
ATOM 1566 O O . GLU A 1 196 ? -9.468 6.927 -57.658 1.00 52.92 196 GLU A O 1
ATOM 1572 N N . ILE A 1 197 ? -10.244 6.105 -55.717 1.00 46.07 197 ILE A N 1
ATOM 1573 C CA . ILE A 1 197 ? -10.893 7.364 -55.374 1.00 49.18 197 ILE A CA 1
ATOM 1574 C C . ILE A 1 197 ? -9.955 8.323 -54.660 1.00 49.70 197 ILE A C 1
ATOM 1575 O O . ILE A 1 197 ? -10.345 9.472 -54.396 1.00 46.67 197 ILE A O 1
ATOM 1580 N N . GLY A 1 198 ? -8.733 7.890 -54.339 1.00 51.10 198 GLY A N 1
ATOM 1581 C CA . GLY A 1 198 ? -7.782 8.719 -53.634 1.00 38.51 198 GLY A CA 1
ATOM 1582 C C . GLY A 1 198 ? -8.198 8.907 -52.190 1.00 44.63 198 GLY A C 1
ATOM 1583 O O . GLY A 1 198 ? -8.804 8.029 -51.564 1.00 46.95 198 GLY A O 1
ATOM 1584 N N . TYR A 1 199 ? -7.871 10.086 -51.652 1.00 46.79 199 TYR A N 1
ATOM 1585 C CA . TYR A 1 199 ? -8.196 10.466 -50.280 1.00 41.26 199 TYR A CA 1
ATOM 1586 C C . TYR A 1 199 ? -9.246 11.571 -50.357 1.00 50.37 199 TYR A C 1
ATOM 1587 O O . TYR A 1 199 ? -8.971 12.672 -50.857 1.00 45.32 199 TYR A O 1
ATOM 1596 N N . VAL A 1 200 ? -10.449 11.273 -49.874 1.00 47.66 200 VAL A N 1
ATOM 1597 C CA . VAL A 1 200 ? -11.626 12.093 -50.140 1.00 48.24 200 VAL A CA 1
ATOM 1598 C C . VAL A 1 200 ? -12.120 12.652 -48.811 1.00 45.39 200 VAL A C 1
ATOM 1599 O O . VAL A 1 200 ? -12.731 11.939 -48.011 1.00 44.41 200 VAL A O 1
ATOM 1603 N N . ARG A 1 201 ? -11.863 13.941 -48.572 1.00 52.51 201 ARG A N 1
ATOM 1604 C CA . ARG A 1 201 ? -12.228 14.578 -47.310 1.00 52.10 201 ARG A CA 1
ATOM 1605 C C . ARG A 1 201 ? -13.656 15.097 -47.386 1.00 47.64 201 ARG A C 1
ATOM 1606 O O . ARG A 1 201 ? -14.044 15.710 -48.380 1.00 49.76 201 ARG A O 1
ATOM 1614 N N . ILE A 1 202 ? -14.450 14.825 -46.353 1.00 47.65 202 ILE A N 1
ATOM 1615 C CA . ILE A 1 202 ? -15.894 14.993 -46.453 1.00 51.78 202 ILE A CA 1
ATOM 1616 C C . ILE A 1 202 ? -16.431 15.594 -45.158 1.00 58.51 202 ILE A C 1
ATOM 1617 O O . ILE A 1 202 ? -16.291 14.990 -44.088 1.00 52.85 202 ILE A O 1
ATOM 1622 N N . THR A 1 203 ? -17.057 16.775 -45.260 1.00 57.38 203 THR A N 1
ATOM 1623 C CA . THR A 1 203 ? -17.621 17.493 -44.103 1.00 62.03 203 THR A CA 1
ATOM 1624 C C . THR A 1 203 ? -19.089 17.857 -44.328 1.00 65.95 203 THR A C 1
ATOM 1625 O O . THR A 1 203 ? -19.455 18.304 -45.417 1.00 66.63 203 THR A O 1
ATOM 1629 N N . PRO A 1 204 ? -19.939 17.666 -43.304 1.00 63.03 204 PRO A N 1
ATOM 1630 C CA . PRO A 1 204 ? -19.627 16.985 -42.048 1.00 64.20 204 PRO A CA 1
ATOM 1631 C C . PRO A 1 204 ? -20.243 15.587 -41.971 1.00 67.55 204 PRO A C 1
ATOM 1632 O O . PRO A 1 204 ? -21.392 15.388 -42.374 1.00 65.77 204 PRO A O 1
ATOM 1636 N N . LEU A 1 205 ? -19.491 14.626 -41.445 1.00 64.34 205 LEU A N 1
ATOM 1637 C CA . LEU A 1 205 ? -20.002 13.272 -41.286 1.00 65.00 205 LEU A CA 1
ATOM 1638 C C . LEU A 1 205 ? -20.661 13.042 -39.925 1.00 68.63 205 LEU A C 1
ATOM 1639 O O . LEU A 1 205 ? -21.149 11.933 -39.664 1.00 64.22 205 LEU A O 1
ATOM 1644 N N . LYS A 1 206 ? -20.711 14.064 -39.068 1.00 71.33 206 LYS A N 1
ATOM 1645 C CA . LYS A 1 206 ? -21.540 14.015 -37.868 1.00 73.65 206 LYS A CA 1
ATOM 1646 C C . LYS A 1 206 ? -21.886 15.432 -37.437 1.00 76.09 206 LYS A C 1
ATOM 1647 O O . LYS A 1 206 ? -21.229 16.406 -37.824 1.00 70.62 206 LYS A O 1
ATOM 1653 N N . GLU A 1 207 ? -22.918 15.520 -36.601 1.00 78.79 207 GLU A N 1
ATOM 1654 C CA . GLU A 1 207 ? -23.260 16.778 -35.955 1.00 79.69 207 GLU A CA 1
ATOM 1655 C C . GLU A 1 207 ? -22.200 17.150 -34.929 1.00 82.50 207 GLU A C 1
ATOM 1656 O O . GLU A 1 207 ? -21.719 16.298 -34.178 1.00 84.06 207 GLU A O 1
ATOM 1662 N N . LYS A 1 208 ? -21.839 18.434 -34.903 1.00 86.23 208 LYS A N 1
ATOM 1663 C CA . LYS A 1 208 ? -20.852 18.963 -33.969 1.00 83.99 208 LYS A CA 1
ATOM 1664 C C . LYS A 1 208 ? -21.326 18.807 -32.530 1.00 84.66 208 LYS A C 1
ATOM 1665 O O . LYS A 1 208 ? -21.983 19.700 -31.989 1.00 90.89 208 LYS A O 1
ATOM 1671 N N . GLY A 1 209 ? -20.983 17.684 -31.903 1.00 89.35 209 GLY A N 1
ATOM 1672 C CA . GLY A 1 209 ? -21.435 17.380 -30.559 1.00 85.27 209 GLY A CA 1
ATOM 1673 C C . GLY A 1 209 ? -21.623 15.890 -30.350 1.00 86.81 209 GLY A C 1
ATOM 1674 O O . GLY A 1 209 ? -21.731 15.421 -29.211 1.00 81.79 209 GLY A O 1
ATOM 1675 N N . ASP A 1 210 ? -21.679 15.140 -31.452 1.00 87.11 210 ASP A N 1
ATOM 1676 C CA . ASP A 1 210 ? -21.726 13.681 -31.382 1.00 86.90 210 ASP A CA 1
ATOM 1677 C C . ASP A 1 210 ? -20.389 13.164 -30.866 1.00 82.67 210 ASP A C 1
ATOM 1678 O O . ASP A 1 210 ? -19.344 13.482 -31.455 1.00 81.59 210 ASP A O 1
ATOM 1683 N N . PRO A 1 211 ? -20.361 12.402 -29.774 1.00 78.46 211 PRO A N 1
ATOM 1684 C CA . PRO A 1 211 ? -19.102 11.822 -29.284 1.00 84.31 211 PRO A CA 1
ATOM 1685 C C . PRO A 1 211 ? -18.757 10.454 -29.865 1.00 82.09 211 PRO A C 1
ATOM 1686 O O . PRO A 1 211 ? -17.862 9.790 -29.335 1.00 78.72 211 PRO A O 1
ATOM 1690 N N . LEU A 1 212 ? -19.433 10.019 -30.926 1.00 78.89 212 LEU A N 1
ATOM 1691 C CA . LEU A 1 212 ? -19.178 8.737 -31.565 1.00 74.28 212 LEU A CA 1
ATOM 1692 C C . LEU A 1 212 ? -18.376 8.924 -32.853 1.00 77.43 212 LEU A C 1
ATOM 1693 O O . LEU A 1 212 ? -18.627 9.855 -33.628 1.00 77.58 212 LEU A O 1
ATOM 1698 N N . GLY A 1 213 ? -17.409 8.030 -33.073 1.00 74.28 213 GLY A N 1
ATOM 1699 C CA . GLY A 1 213 ? -16.589 8.039 -34.272 1.00 68.76 213 GLY A CA 1
ATOM 1700 C C . GLY A 1 213 ? -16.124 6.640 -34.620 1.00 67.10 213 GLY A C 1
ATOM 1701 O O . GLY A 1 213 ? -16.709 5.663 -34.138 1.00 66.03 213 GLY A O 1
ATOM 1702 N N . GLY A 1 214 ? -15.104 6.518 -35.456 1.00 60.12 214 GLY A N 1
ATOM 1703 C CA . GLY A 1 214 ? -14.533 5.217 -35.738 1.00 58.45 214 GLY A CA 1
ATOM 1704 C C . GLY A 1 214 ? -14.001 5.116 -37.154 1.00 57.88 214 GLY A C 1
ATOM 1705 O O . GLY A 1 214 ? -14.022 6.073 -37.935 1.00 51.10 214 GLY A O 1
ATOM 1706 N N . ARG A 1 215 ? -13.500 3.913 -37.459 1.00 43.81 215 ARG A N 1
ATOM 1707 C CA . ARG A 1 215 ? -12.958 3.582 -38.763 1.00 43.12 215 ARG A CA 1
ATOM 1708 C C . ARG A 1 215 ? -13.472 2.207 -39.164 1.00 47.05 215 ARG A C 1
ATOM 1709 O O . ARG A 1 215 ? -13.588 1.303 -38.329 1.00 41.38 215 ARG A O 1
ATOM 1717 N N . VAL A 1 216 ? -13.789 2.063 -40.445 1.00 44.44 216 VAL A N 1
ATOM 1718 C CA . VAL A 1 216 ? -14.136 0.780 -41.032 1.00 43.26 216 VAL A CA 1
ATOM 1719 C C . VAL A 1 216 ? -13.145 0.526 -42.156 1.00 42.31 216 VAL A C 1
ATOM 1720 O O . VAL A 1 216 ? -13.004 1.360 -43.063 1.00 38.74 216 VAL A O 1
ATOM 1724 N N . TYR A 1 217 ? -12.445 -0.614 -42.082 1.00 36.50 217 TYR A N 1
ATOM 1725 C CA . TYR A 1 217 ? -11.542 -1.061 -43.134 1.00 33.27 217 TYR A CA 1
ATOM 1726 C C . TYR A 1 217 ? -12.264 -2.107 -43.974 1.00 40.27 217 TYR A C 1
ATOM 1727 O O . TYR A 1 217 ? -12.723 -3.129 -43.435 1.00 38.22 217 TYR A O 1
ATOM 1736 N N . PHE A 1 218 ? -12.332 -1.886 -45.293 1.00 39.56 218 PHE A N 1
ATOM 1737 C CA . PHE A 1 218 ? -12.980 -2.842 -46.197 1.00 43.32 218 PHE A CA 1
ATOM 1738 C C . PHE A 1 218 ? -11.919 -3.797 -46.738 1.00 42.97 218 PHE A C 1
ATOM 1739 O O . PHE A 1 218 ? -11.032 -3.375 -47.496 1.00 40.99 218 PHE A O 1
ATOM 1747 N N . VAL A 1 219 ? -12.003 -5.079 -46.342 1.00 34.71 219 VAL A N 1
ATOM 1748 C CA . VAL A 1 219 ? -10.980 -6.078 -46.653 1.00 41.71 219 VAL A CA 1
ATOM 1749 C C . VAL A 1 219 ? -11.604 -7.336 -47.255 1.00 39.23 219 VAL A C 1
ATOM 1750 O O . VAL A 1 219 ? -12.722 -7.730 -46.918 1.00 35.93 219 VAL A O 1
ATOM 1754 N N . SER A 1 220 ? -10.849 -7.988 -48.133 1.00 40.15 220 SER A N 1
ATOM 1755 C CA . SER A 1 220 ? -11.247 -9.287 -48.664 1.00 43.58 220 SER A CA 1
ATOM 1756 C C . SER A 1 220 ? -10.925 -10.364 -47.632 1.00 40.10 220 SER A C 1
ATOM 1757 O O . SER A 1 220 ? -9.770 -10.481 -47.206 1.00 36.36 220 SER A O 1
ATOM 1760 N N . ARG A 1 221 ? -11.940 -11.129 -47.203 1.00 37.57 221 ARG A N 1
ATOM 1761 C CA . ARG A 1 221 ? -11.701 -12.105 -46.143 1.00 43.05 221 ARG A CA 1
ATOM 1762 C C . ARG A 1 221 ? -10.564 -13.061 -46.482 1.00 42.69 221 ARG A C 1
ATOM 1763 O O . ARG A 1 221 ? -9.828 -13.480 -45.585 1.00 41.49 221 ARG A O 1
ATOM 1771 N N . LYS A 1 222 ? -10.394 -13.412 -47.754 1.00 39.66 222 LYS A N 1
ATOM 1772 C CA . LYS A 1 222 ? -9.369 -14.394 -48.078 1.00 45.25 222 LYS A CA 1
ATOM 1773 C C . LYS A 1 222 ? -7.969 -13.897 -47.757 1.00 45.39 222 LYS A C 1
ATOM 1774 O O . LYS A 1 222 ? -7.042 -14.712 -47.707 1.00 44.23 222 LYS A O 1
ATOM 1780 N N . GLU A 1 223 ? -7.802 -12.592 -47.540 1.00 43.92 223 GLU A N 1
ATOM 1781 C CA . GLU A 1 223 ? -6.520 -11.960 -47.247 1.00 40.18 223 GLU A CA 1
ATOM 1782 C C . GLU A 1 223 ? -6.441 -11.442 -45.821 1.00 39.61 223 GLU A C 1
ATOM 1783 O O . GLU A 1 223 ? -5.514 -10.684 -45.505 1.00 40.44 223 GLU A O 1
ATOM 1789 N N . LEU A 1 224 ? -7.399 -11.814 -44.961 1.00 38.29 224 LEU A N 1
ATOM 1790 C CA . LEU A 1 224 ? -7.521 -11.194 -43.643 1.00 37.25 224 LEU A CA 1
ATOM 1791 C C . LEU A 1 224 ? -6.241 -11.339 -42.831 1.00 40.86 224 LEU A C 1
ATOM 1792 O O . LEU A 1 224 ? -5.753 -10.368 -42.229 1.00 37.40 224 LEU A O 1
ATOM 1797 N N . SER A 1 225 ? -5.681 -12.550 -42.800 1.00 37.83 225 SER A N 1
ATOM 1798 C CA . SER A 1 225 ? -4.525 -12.809 -41.944 1.00 38.01 225 SER A CA 1
ATOM 1799 C C . SER A 1 225 ? -3.314 -12.001 -42.374 1.00 35.70 225 SER A C 1
ATOM 1800 O O . SER A 1 225 ? -2.594 -11.466 -41.529 1.00 34.35 225 SER A O 1
ATOM 1803 N N . GLU A 1 226 ? -3.044 -11.948 -43.675 1.00 33.61 226 GLU A N 1
ATOM 1804 C CA . GLU A 1 226 ? -1.912 -11.174 -44.139 1.00 34.56 226 GLU A CA 1
ATOM 1805 C C . GLU A 1 226 ? -2.148 -9.681 -43.897 1.00 36.44 226 GLU A C 1
ATOM 1806 O O . GLU A 1 226 ? -1.209 -8.944 -43.587 1.00 33.78 226 GLU A O 1
ATOM 1812 N N . ILE A 1 227 ? -3.401 -9.231 -43.999 1.00 36.22 227 ILE A N 1
ATOM 1813 C CA . ILE A 1 227 ? -3.707 -7.814 -43.815 1.00 38.43 227 ILE A CA 1
ATOM 1814 C C . ILE A 1 227 ? -3.431 -7.395 -42.386 1.00 37.50 227 ILE A C 1
ATOM 1815 O O . ILE A 1 227 ? -2.756 -6.383 -42.146 1.00 38.82 227 ILE A O 1
ATOM 1820 N N . ILE A 1 228 ? -3.923 -8.182 -41.417 1.00 35.72 228 ILE A N 1
ATOM 1821 C CA . ILE A 1 228 ? -3.706 -7.871 -40.005 1.00 35.41 228 ILE A CA 1
ATOM 1822 C C . ILE A 1 228 ? -2.220 -7.862 -39.679 1.00 39.90 228 ILE A C 1
ATOM 1823 O O . ILE A 1 228 ? -1.721 -6.952 -39.004 1.00 36.52 228 ILE A O 1
ATOM 1828 N N . GLU A 1 229 ? -1.486 -8.874 -40.146 1.00 37.32 229 GLU A N 1
ATOM 1829 C CA . GLU A 1 229 ? -0.046 -8.862 -39.938 1.00 35.94 229 GLU A CA 1
ATOM 1830 C C . GLU A 1 229 ? 0.577 -7.580 -40.482 1.00 37.34 229 GLU A C 1
ATOM 1831 O O . GLU A 1 229 ? 1.467 -7.000 -39.854 1.00 34.71 229 GLU A O 1
ATOM 1837 N N . CYS A 1 230 ? 0.153 -7.149 -41.671 1.00 35.24 230 CYS A N 1
ATOM 1838 C CA . CYS A 1 230 ? 0.750 -5.969 -42.289 1.00 36.82 230 CYS A CA 1
ATOM 1839 C C . CYS A 1 230 ? 0.409 -4.715 -41.498 1.00 35.60 230 CYS A C 1
ATOM 1840 O O . CYS A 1 230 ? 1.292 -3.904 -41.192 1.00 34.35 230 CYS A O 1
ATOM 1843 N N . LEU A 1 231 ? -0.864 -4.570 -41.119 1.00 31.07 231 LEU A N 1
ATOM 1844 C CA . LEU A 1 231 ? -1.288 -3.378 -40.394 1.00 35.98 231 LEU A CA 1
ATOM 1845 C C . LEU A 1 231 ? -0.540 -3.234 -39.075 1.00 40.95 231 LEU A C 1
ATOM 1846 O O . LEU A 1 231 ? -0.247 -2.111 -38.645 1.00 34.71 231 LEU A O 1
ATOM 1851 N N . THR A 1 232 ? -0.237 -4.360 -38.402 1.00 35.66 232 THR A N 1
ATOM 1852 C CA . THR A 1 232 ? 0.197 -4.300 -37.018 1.00 31.14 232 THR A CA 1
ATOM 1853 C C . THR A 1 232 ? 1.678 -4.582 -36.814 1.00 32.67 232 THR A C 1
ATOM 1854 O O . THR A 1 232 ? 2.190 -4.302 -35.723 1.00 35.07 232 THR A O 1
ATOM 1858 N N . GLN A 1 233 ? 2.387 -5.077 -37.831 1.00 30.21 233 GLN A N 1
ATOM 1859 C CA . GLN A 1 233 ? 3.768 -5.500 -37.655 1.00 32.71 233 GLN A CA 1
ATOM 1860 C C . GLN A 1 233 ? 4.719 -4.936 -38.709 1.00 30.15 233 GLN A C 1
ATOM 1861 O O . GLN A 1 233 ? 5.874 -4.657 -38.398 1.00 39.75 233 GLN A O 1
ATOM 1867 N N . LYS A 1 234 ? 4.297 -4.779 -39.954 1.00 28.46 234 LYS A N 1
ATOM 1868 C CA . LYS A 1 234 ? 5.255 -4.345 -40.959 1.00 27.92 234 LYS A CA 1
ATOM 1869 C C . LYS A 1 234 ? 5.589 -2.853 -40.781 1.00 36.66 234 LYS A C 1
ATOM 1870 O O . LYS A 1 234 ? 4.731 -2.041 -40.428 1.00 32.06 234 LYS A O 1
ATOM 1876 N N . VAL A 1 235 ? 6.855 -2.502 -40.985 1.00 35.85 235 VAL A N 1
ATOM 1877 C CA . VAL A 1 235 ? 7.354 -1.154 -40.741 1.00 36.40 235 VAL A CA 1
ATOM 1878 C C . VAL A 1 235 ? 7.486 -0.454 -42.085 1.00 39.71 235 VAL A C 1
ATOM 1879 O O . VAL A 1 235 ? 8.251 -0.899 -42.954 1.00 40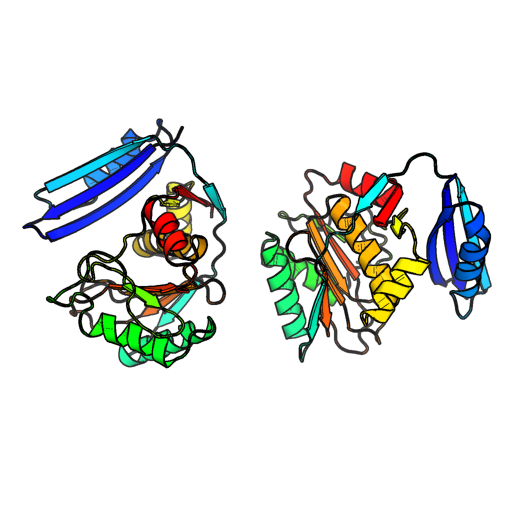.02 235 VAL A O 1
ATOM 1883 N N . VAL A 1 236 ? 6.723 0.623 -42.264 1.00 33.93 236 VAL A N 1
ATOM 1884 C CA . VAL A 1 236 ? 6.613 1.323 -43.540 1.00 35.42 236 VAL A CA 1
ATOM 1885 C C . VAL A 1 236 ? 6.913 2.802 -43.341 1.00 38.13 236 VAL A C 1
ATOM 1886 O O . VAL A 1 236 ? 6.255 3.468 -42.536 1.00 35.15 236 VAL A O 1
ATOM 1890 N N . LEU A 1 237 ? 7.897 3.312 -44.077 1.00 38.85 237 LEU A N 1
ATOM 1891 C CA . LEU A 1 237 ? 8.122 4.742 -44.228 1.00 39.32 237 LEU A CA 1
ATOM 1892 C C . LEU A 1 237 ? 7.485 5.196 -45.531 1.00 42.89 237 LEU A C 1
ATOM 1893 O O . LEU A 1 237 ? 7.661 4.552 -46.566 1.00 44.33 237 LEU A O 1
ATOM 1898 N N . ILE A 1 238 ? 6.763 6.311 -45.480 1.00 43.86 238 ILE A N 1
ATOM 1899 C CA . ILE A 1 238 ? 6.032 6.840 -46.625 1.00 42.08 238 ILE A CA 1
ATOM 1900 C C . ILE A 1 238 ? 6.738 8.090 -47.116 1.00 44.51 238 ILE A C 1
ATOM 1901 O O . ILE A 1 238 ? 7.016 9.002 -46.329 1.00 43.89 238 ILE A O 1
ATOM 1906 N N . GLU A 1 239 ? 7.043 8.111 -48.411 1.00 48.26 239 GLU A N 1
ATOM 1907 C CA . GLU A 1 239 ? 7.819 9.148 -49.075 1.00 51.95 239 GLU A CA 1
ATOM 1908 C C . GLU A 1 239 ? 6.877 9.954 -49.951 1.00 56.91 239 GLU A C 1
ATOM 1909 O O . GLU A 1 239 ? 6.172 9.385 -50.794 1.00 52.13 239 GLU A O 1
ATOM 1915 N N . LEU A 1 240 ? 6.854 11.267 -49.745 1.00 58.12 240 LEU A N 1
ATOM 1916 C CA . LEU A 1 240 ? 5.938 12.118 -50.491 1.00 61.21 240 LEU A CA 1
ATOM 1917 C C . LEU A 1 240 ? 6.463 12.351 -51.905 1.00 64.39 240 LEU A C 1
ATOM 1918 O O . LEU A 1 240 ? 7.616 12.744 -52.083 1.00 66.42 240 LEU A O 1
ATOM 1923 N N . ASP B 1 2 ? 26.477 -18.763 -89.254 1.00 77.19 2 ASP B N 1
ATOM 1924 C CA . ASP B 1 2 ? 25.955 -18.179 -88.037 1.00 66.25 2 ASP B CA 1
ATOM 1925 C C . ASP B 1 2 ? 24.638 -17.406 -88.274 1.00 59.91 2 ASP B C 1
ATOM 1926 O O . ASP B 1 2 ? 23.770 -17.838 -89.001 1.00 58.32 2 ASP B O 1
ATOM 1931 N N . LEU B 1 3 ? 24.525 -16.241 -87.655 1.00 57.46 3 LEU B N 1
ATOM 1932 C CA . LEU B 1 3 ? 23.331 -15.412 -87.715 1.00 54.44 3 LEU B CA 1
ATOM 1933 C C . LEU B 1 3 ? 23.528 -14.275 -88.709 1.00 49.11 3 LEU B C 1
ATOM 1934 O O . LEU B 1 3 ? 24.645 -13.783 -88.899 1.00 45.98 3 LEU B O 1
ATOM 1939 N N . PHE B 1 4 ? 22.428 -13.837 -89.323 1.00 49.79 4 PHE B N 1
ATOM 1940 C CA . PHE B 1 4 ? 22.466 -12.742 -90.291 1.00 46.55 4 PHE B CA 1
ATOM 1941 C C . PHE B 1 4 ? 21.337 -11.763 -89.999 1.00 43.31 4 PHE B C 1
ATOM 1942 O O . PHE B 1 4 ? 20.177 -12.164 -89.854 1.00 42.32 4 PHE B O 1
ATOM 1950 N N . SER B 1 5 ? 21.692 -10.497 -89.861 1.00 38.68 5 SER B N 1
ATOM 1951 C CA . SER B 1 5 ? 20.723 -9.411 -89.855 1.00 44.55 5 SER B CA 1
ATOM 1952 C C . SER B 1 5 ? 20.352 -9.049 -91.289 1.00 44.34 5 SER B C 1
ATOM 1953 O O . SER B 1 5 ? 21.235 -8.881 -92.141 1.00 41.92 5 SER B O 1
ATOM 1956 N N . VAL B 1 6 ? 19.049 -8.955 -91.560 1.00 41.09 6 VAL B N 1
ATOM 1957 C CA . VAL B 1 6 ? 18.519 -8.608 -92.879 1.00 38.28 6 VAL B CA 1
ATOM 1958 C C . VAL B 1 6 ? 17.662 -7.368 -92.691 1.00 41.82 6 VAL B C 1
ATOM 1959 O O . VAL B 1 6 ? 16.588 -7.443 -92.076 1.00 36.96 6 VAL B O 1
ATOM 1963 N N . ARG B 1 7 ? 18.131 -6.228 -93.204 1.00 38.02 7 ARG B N 1
ATOM 1964 C CA . ARG B 1 7 ? 17.415 -4.964 -93.100 1.00 37.90 7 ARG B CA 1
ATOM 1965 C C . ARG B 1 7 ? 16.951 -4.514 -94.481 1.00 39.83 7 ARG B C 1
ATOM 1966 O O . ARG B 1 7 ? 17.757 -4.427 -95.417 1.00 40.49 7 ARG B O 1
ATOM 1974 N N . MET B 1 8 ? 15.652 -4.241 -94.605 1.00 37.75 8 MET B N 1
ATOM 1975 C CA . MET B 1 8 ? 15.049 -3.755 -95.838 1.00 37.59 8 MET B CA 1
ATOM 1976 C C . MET B 1 8 ? 14.436 -2.379 -95.599 1.00 41.69 8 MET B C 1
ATOM 1977 O O . MET B 1 8 ? 13.789 -2.145 -94.578 1.00 38.35 8 MET B O 1
ATOM 1982 N N . ARG B 1 9 ? 14.630 -1.477 -96.549 1.00 41.56 9 ARG B N 1
ATOM 1983 C CA . ARG B 1 9 ? 13.900 -0.227 -96.607 1.00 44.70 9 ARG B CA 1
ATOM 1984 C C . ARG B 1 9 ? 13.486 0.008 -98.053 1.00 46.81 9 ARG B C 1
ATOM 1985 O O . ARG B 1 9 ? 14.174 -0.414 -98.983 1.00 46.17 9 ARG B O 1
ATOM 1993 N N . ALA B 1 10 ? 12.342 0.660 -98.239 1.00 45.29 10 ALA B N 1
ATOM 1994 C CA . ALA B 1 10 ? 11.806 0.886 -99.572 1.00 45.68 10 ALA B CA 1
ATOM 1995 C C . ALA B 1 10 ? 11.150 2.258 -99.635 1.00 49.74 10 ALA B C 1
ATOM 1996 O O . ALA B 1 10 ? 10.637 2.771 -98.635 1.00 50.44 10 ALA B O 1
ATOM 1998 N N . GLN B 1 11 ? 11.160 2.837 -100.832 1.00 46.44 11 GLN B N 1
ATOM 1999 C CA . GLN B 1 11 ? 10.619 4.160 -101.065 1.00 51.63 11 GLN B CA 1
ATOM 2000 C C . GLN B 1 11 ? 9.940 4.210 -102.427 1.00 54.18 11 GLN B C 1
ATOM 2001 O O . GLN B 1 11 ? 10.263 3.433 -103.332 1.00 46.22 11 GLN B O 1
ATOM 2007 N N . LYS B 1 12 ? 8.984 5.135 -102.562 1.00 55.18 12 LYS B N 1
ATOM 2008 C CA . LYS B 1 12 ? 8.328 5.384 -103.840 1.00 55.63 12 LYS B CA 1
ATOM 2009 C C . LYS B 1 12 ? 8.180 6.885 -104.040 1.00 59.60 12 LYS B C 1
ATOM 2010 O O . LYS B 1 12 ? 7.783 7.602 -103.116 1.00 58.96 12 LYS B O 1
ATOM 2016 N N . ASN B 1 13 ? 8.529 7.352 -105.240 1.00 54.53 13 ASN B N 1
ATOM 2017 C CA . ASN B 1 13 ? 8.513 8.777 -105.584 1.00 64.70 13 ASN B CA 1
ATOM 2018 C C . ASN B 1 13 ? 9.267 9.610 -104.548 1.00 65.84 13 ASN B C 1
ATOM 2019 O O . ASN B 1 13 ? 8.905 10.756 -104.259 1.00 66.45 13 ASN B O 1
ATOM 2024 N N . GLY B 1 14 ? 10.321 9.030 -103.973 1.00 61.31 14 GLY B N 1
ATOM 2025 C CA . GLY B 1 14 ? 11.170 9.719 -103.024 1.00 59.29 14 GLY B CA 1
ATOM 2026 C C . GLY B 1 14 ? 10.754 9.619 -101.567 1.00 63.89 14 GLY B C 1
ATOM 2027 O O . GLY B 1 14 ? 11.472 10.139 -100.704 1.00 65.01 14 GLY B O 1
ATOM 2028 N N . LYS B 1 15 ? 9.628 8.974 -101.258 1.00 58.65 15 LYS B N 1
ATOM 2029 C CA . LYS B 1 15 ? 9.119 8.883 -99.892 1.00 59.49 15 LYS B CA 1
ATOM 2030 C C . LYS B 1 15 ? 9.312 7.466 -99.361 1.00 56.53 15 LYS B C 1
ATOM 2031 O O . LYS B 1 15 ? 8.981 6.491 -100.045 1.00 54.13 15 LYS B O 1
ATOM 2037 N N . HIS B 1 16 ? 9.830 7.357 -98.139 1.00 55.95 16 HIS B N 1
ATOM 2038 C CA . HIS B 1 16 ? 9.948 6.066 -97.468 1.00 51.74 16 HIS B CA 1
ATOM 2039 C C . HIS B 1 16 ? 8.565 5.453 -97.284 1.00 54.56 16 HIS B C 1
ATOM 2040 O O . HIS B 1 16 ? 7.691 6.077 -96.678 1.00 56.25 16 HIS B O 1
ATOM 2047 N N . VAL B 1 17 ? 8.354 4.244 -97.818 1.00 52.07 17 VAL B N 1
ATOM 2048 C CA . VAL B 1 17 ? 7.051 3.583 -97.778 1.00 49.12 17 VAL B CA 1
ATOM 2049 C C . VAL B 1 17 ? 7.082 2.209 -97.117 1.00 53.25 17 VAL B C 1
ATOM 2050 O O . VAL B 1 17 ? 6.020 1.589 -96.981 1.00 54.28 17 VAL B O 1
ATOM 2054 N N . SER B 1 18 ? 8.248 1.695 -96.711 1.00 53.16 18 SER B N 1
ATOM 2055 C CA . SER B 1 18 ? 8.277 0.372 -96.074 1.00 44.03 18 SER B CA 1
ATOM 2056 C C . SER B 1 18 ? 9.656 0.104 -95.478 1.00 44.56 18 SER B C 1
ATOM 2057 O O . SER B 1 18 ? 10.665 0.692 -95.890 1.00 45.66 18 SER B O 1
ATOM 2060 N N . GLY B 1 19 ? 9.689 -0.813 -94.518 1.00 42.40 19 GLY B N 1
ATOM 2061 C CA . GLY B 1 19 ? 10.922 -1.175 -93.838 1.00 39.88 19 GLY B CA 1
ATOM 2062 C C . GLY B 1 19 ? 10.730 -2.304 -92.841 1.00 43.72 19 GLY B C 1
ATOM 2063 O O . GLY B 1 19 ? 9.658 -2.407 -92.239 1.00 45.80 19 GLY B O 1
ATOM 2064 N N . ALA B 1 20 ? 11.738 -3.163 -92.667 1.00 37.74 20 ALA B N 1
ATOM 2065 C CA . ALA B 1 20 ? 11.647 -4.290 -91.740 1.00 38.71 20 ALA B CA 1
ATOM 2066 C C . ALA B 1 20 ? 13.020 -4.920 -91.560 1.00 42.15 20 ALA B C 1
ATOM 2067 O O . ALA B 1 20 ? 13.891 -4.843 -92.437 1.00 39.24 20 ALA B O 1
ATOM 2069 N N . GLU B 1 21 ? 13.192 -5.558 -90.409 1.00 39.93 21 GLU B N 1
ATOM 2070 C CA . GLU B 1 21 ? 14.398 -6.301 -90.102 1.00 39.50 21 GLU B CA 1
ATOM 2071 C C . GLU B 1 21 ? 14.015 -7.715 -89.684 1.00 41.85 21 GLU B C 1
ATOM 2072 O O . GLU B 1 21 ? 12.977 -7.927 -89.050 1.00 42.79 21 GLU B O 1
ATOM 2078 N N . ARG B 1 22 ? 14.813 -8.689 -90.121 1.00 40.98 22 ARG B N 1
ATOM 2079 C CA . ARG B 1 22 ? 14.759 -10.052 -89.619 1.00 40.74 22 ARG B CA 1
ATOM 2080 C C . ARG B 1 22 ? 16.170 -10.458 -89.243 1.00 42.86 22 ARG B C 1
ATOM 2081 O O . ARG B 1 22 ? 17.138 -9.943 -89.803 1.00 44.03 22 ARG B O 1
ATOM 2089 N N . ILE B 1 23 ? 16.286 -11.367 -88.277 1.00 41.37 23 ILE B N 1
ATOM 2090 C CA . ILE B 1 23 ? 17.570 -11.903 -87.849 1.00 40.01 23 ILE B CA 1
ATOM 2091 C C . ILE B 1 23 ? 17.429 -13.415 -87.898 1.00 46.35 23 ILE B C 1
ATOM 2092 O O . ILE B 1 23 ? 16.642 -13.990 -87.136 1.00 45.67 23 ILE B O 1
ATOM 2097 N N . VAL B 1 24 ? 18.148 -14.062 -88.817 1.00 44.29 24 VAL B N 1
ATOM 2098 C CA . VAL B 1 24 ? 17.905 -15.464 -89.124 1.00 42.50 24 VAL B CA 1
ATOM 2099 C C . VAL B 1 24 ? 19.222 -16.155 -89.417 1.00 47.24 24 VAL B C 1
ATOM 2100 O O . VAL B 1 24 ? 20.256 -15.523 -89.675 1.00 49.27 24 VAL B O 1
ATOM 2104 N N . LYS B 1 25 ? 19.161 -17.480 -89.373 1.00 48.84 25 LYS B N 1
ATOM 2105 C CA . LYS B 1 25 ? 20.269 -18.335 -89.729 1.00 53.13 25 LYS B CA 1
ATOM 2106 C C . LYS B 1 25 ? 20.299 -18.479 -91.258 1.00 57.35 25 LYS B C 1
ATOM 2107 O O . LYS B 1 25 ? 19.308 -18.203 -91.957 1.00 50.72 25 LYS B O 1
ATOM 2113 N N . LYS B 1 26 ? 21.476 -18.861 -91.775 1.00 57.69 26 LYS B N 1
ATOM 2114 C CA . LYS B 1 26 ? 21.718 -18.906 -93.219 1.00 52.91 26 LYS B CA 1
ATOM 2115 C C . LYS B 1 26 ? 20.627 -19.656 -93.984 1.00 54.01 26 LYS B C 1
ATOM 2116 O O . LYS B 1 26 ? 20.194 -19.200 -95.052 1.00 49.19 26 LYS B O 1
ATOM 2122 N N . GLU B 1 27 ? 20.159 -20.800 -93.468 1.00 52.24 27 GLU B N 1
ATOM 2123 C CA . GLU B 1 27 ? 19.140 -21.532 -94.223 1.00 57.38 27 GLU B CA 1
ATOM 2124 C C . GLU B 1 27 ? 17.826 -20.774 -94.284 1.00 50.20 27 GLU B C 1
ATOM 2125 O O . GLU B 1 27 ? 17.032 -21.008 -95.191 1.00 54.78 27 GLU B O 1
ATOM 2131 N N . GLU B 1 28 ? 17.548 -19.912 -93.325 1.00 53.90 28 GLU B N 1
ATOM 2132 C CA . GLU B 1 28 ? 16.336 -19.103 -93.399 1.00 52.55 28 GLU B CA 1
ATOM 2133 C C . GLU B 1 28 ? 16.534 -17.797 -94.169 1.00 45.66 28 GLU B C 1
ATOM 2134 O O . GLU B 1 28 ? 15.574 -17.040 -94.316 1.00 45.99 28 GLU B O 1
ATOM 2140 N N . LEU B 1 29 ? 17.745 -17.530 -94.674 1.00 45.09 29 LEU B N 1
ATOM 2141 C CA . LEU B 1 29 ? 18.059 -16.230 -95.267 1.00 39.17 29 LEU B CA 1
ATOM 2142 C C . LEU B 1 29 ? 17.176 -15.933 -96.471 1.00 38.39 29 LEU B C 1
ATOM 2143 O O . LEU B 1 29 ? 16.660 -14.812 -96.616 1.00 37.17 29 LEU B O 1
ATOM 2148 N N . GLU B 1 30 ? 16.965 -16.935 -97.331 1.00 35.06 30 GLU B N 1
ATOM 2149 C CA . GLU B 1 30 ? 16.161 -16.730 -98.531 1.00 38.22 30 GLU B CA 1
ATOM 2150 C C . GLU B 1 30 ? 14.708 -16.424 -98.180 1.00 40.96 30 GLU B C 1
ATOM 2151 O O . GLU B 1 30 ? 14.110 -15.487 -98.724 1.00 39.84 30 GLU B O 1
ATOM 2157 N N . THR B 1 31 ? 14.119 -17.213 -97.279 1.00 38.60 31 THR B N 1
ATOM 2158 C CA . THR B 1 31 ? 12.756 -16.944 -96.836 1.00 37.47 3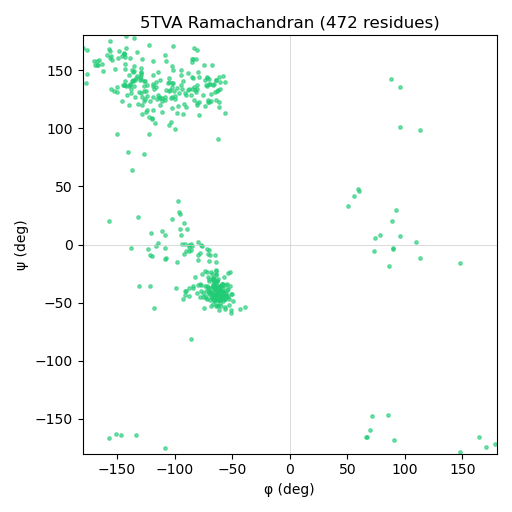1 THR B CA 1
ATOM 2159 C C . THR B 1 31 ? 12.619 -15.521 -96.299 1.00 38.81 31 THR B C 1
ATOM 2160 O O . THR B 1 31 ? 11.631 -14.830 -96.589 1.00 39.23 31 THR B O 1
ATOM 2164 N N . ALA B 1 32 ? 13.606 -15.057 -95.531 1.00 35.09 32 ALA B N 1
ATOM 2165 C CA . ALA B 1 32 ? 13.523 -13.711 -94.971 1.00 43.75 32 ALA B CA 1
ATOM 2166 C C . ALA B 1 32 ? 13.608 -12.656 -96.071 1.00 43.03 32 ALA B C 1
ATOM 2167 O O . ALA B 1 32 ? 12.815 -11.704 -96.100 1.00 40.14 32 ALA B O 1
ATOM 2169 N N . VAL B 1 33 ? 14.559 -12.816 -96.993 1.00 40.18 33 VAL B N 1
ATOM 2170 C CA . VAL B 1 33 ? 14.731 -11.838 -98.064 1.00 40.43 33 VAL B CA 1
ATOM 2171 C C . VAL B 1 33 ? 13.487 -11.782 -98.951 1.00 42.71 33 VAL B C 1
ATOM 2172 O O . VAL B 1 33 ? 13.024 -10.693 -99.336 1.00 36.43 33 VAL B O 1
ATOM 2176 N N . LYS B 1 34 ? 12.909 -12.950 -99.260 1.00 37.00 34 LYS B N 1
ATOM 2177 C CA . LYS B 1 34 ? 11.673 -13.006 -100.039 1.00 37.44 34 LYS B CA 1
ATOM 2178 C C . LYS B 1 34 ? 10.543 -12.291 -99.319 1.00 47.06 34 LYS B C 1
ATOM 2179 O O . LYS B 1 34 ? 9.777 -11.534 -99.933 1.00 45.51 34 LYS B O 1
ATOM 2185 N N . GLU B 1 35 ? 10.396 -12.554 -98.017 1.00 42.85 35 GLU B N 1
ATOM 2186 C CA . GLU B 1 35 ? 9.351 -11.883 -97.257 1.00 43.78 35 GLU B CA 1
ATOM 2187 C C . GLU B 1 35 ? 9.496 -10.380 -97.377 1.00 39.40 35 GLU B C 1
ATOM 2188 O O . GLU B 1 35 ? 8.525 -9.675 -97.667 1.00 39.47 35 GLU B O 1
ATOM 2194 N N . LEU B 1 36 ? 10.716 -9.872 -97.193 1.00 37.96 36 LEU B N 1
ATOM 2195 C CA . LEU B 1 36 ? 10.890 -8.423 -97.174 1.00 42.21 36 LEU B CA 1
ATOM 2196 C C . LEU B 1 36 ? 10.745 -7.830 -98.577 1.00 39.23 36 LEU B C 1
ATOM 2197 O O . LEU B 1 36 ? 10.102 -6.795 -98.746 1.00 40.25 36 LEU B O 1
ATOM 2202 N N . LEU B 1 37 ? 11.290 -8.501 -99.593 1.00 41.99 37 LEU B N 1
ATOM 2203 C CA . LEU B 1 37 ? 11.116 -8.070 -100.977 1.00 39.36 37 LEU B CA 1
ATOM 2204 C C . LEU B 1 37 ? 9.650 -7.838 -101.326 1.00 45.39 37 LEU B C 1
ATOM 2205 O O . LEU B 1 37 ? 9.313 -6.842 -101.984 1.00 43.23 37 LEU B O 1
ATOM 2210 N N . ASN B 1 38 ? 8.762 -8.739 -100.883 1.00 38.17 38 ASN B N 1
ATOM 2211 C CA . ASN B 1 38 ? 7.339 -8.669 -101.186 1.00 41.28 38 ASN B CA 1
ATOM 2212 C C . ASN B 1 38 ? 6.545 -7.825 -100.191 1.00 47.87 38 ASN B C 1
ATOM 2213 O O . ASN B 1 38 ? 5.339 -7.648 -100.383 1.00 51.62 38 ASN B O 1
ATOM 2218 N N . ARG B 1 39 ? 7.179 -7.286 -99.152 1.00 39.90 39 ARG B N 1
ATOM 2219 C CA . ARG B 1 39 ? 6.420 -6.582 -98.122 1.00 45.42 39 ARG B CA 1
ATOM 2220 C C . ARG B 1 39 ? 5.713 -5.321 -98.623 1.00 46.41 39 ARG B C 1
ATOM 2221 O O . ARG B 1 39 ? 4.533 -5.135 -98.289 1.00 45.97 39 ARG B O 1
ATOM 2229 N N . PRO B 1 40 ? 6.338 -4.422 -99.379 1.00 47.35 40 PRO B N 1
ATOM 2230 C CA . PRO B 1 40 ? 5.606 -3.229 -99.823 1.00 48.40 40 PRO B CA 1
ATOM 2231 C C . PRO B 1 40 ? 4.701 -3.544 -101.001 1.00 53.63 40 PRO B C 1
ATOM 2232 O O . PRO B 1 40 ? 5.025 -4.360 -101.869 1.00 54.88 40 PRO B O 1
ATOM 2236 N N . LYS B 1 41 ? 3.540 -2.887 -101.020 1.00 55.01 41 LYS B N 1
ATOM 2237 C CA . LYS B 1 41 ? 2.684 -2.994 -102.202 1.00 67.89 41 LYS B CA 1
ATOM 2238 C C . LYS B 1 41 ? 3.379 -2.428 -103.437 1.00 60.92 41 LYS B C 1
ATOM 2239 O O . LYS B 1 41 ? 3.418 -3.076 -104.490 1.00 69.75 41 LYS B O 1
ATOM 2245 N N . GLU B 1 42 ? 3.963 -1.245 -103.314 1.00 56.41 42 GLU B N 1
ATOM 2246 C CA . GLU B 1 42 ? 4.557 -0.533 -104.432 1.00 58.87 42 GLU B CA 1
ATOM 2247 C C . GLU B 1 42 ? 5.856 0.119 -103.984 1.00 51.69 42 GLU B C 1
ATOM 2248 O O . GLU B 1 42 ? 5.977 0.569 -102.846 1.00 54.04 42 GLU B O 1
ATOM 2254 N N . PHE B 1 43 ? 6.825 0.181 -104.890 1.00 49.16 43 PHE B N 1
ATOM 2255 C CA . PHE B 1 43 ? 8.063 0.884 -104.598 1.00 43.83 43 PHE B CA 1
ATOM 2256 C C . PHE B 1 43 ? 8.825 1.053 -105.898 1.00 45.45 43 PHE B C 1
ATOM 2257 O O . PHE B 1 43 ? 8.658 0.255 -106.819 1.00 46.94 43 PHE B O 1
ATOM 2265 N N . ASP B 1 44 ? 9.678 2.077 -105.953 1.00 43.80 44 ASP B N 1
ATOM 2266 C CA . ASP B 1 44 ? 10.588 2.246 -107.070 1.00 44.43 44 ASP B CA 1
ATOM 2267 C C . ASP B 1 44 ? 12.045 2.135 -106.654 1.00 44.40 44 ASP B C 1
ATOM 2268 O O . ASP B 1 44 ? 12.934 2.260 -107.508 1.00 44.24 44 ASP B O 1
ATOM 2273 N N . PHE B 1 45 ? 12.317 1.932 -105.369 1.00 40.20 45 PHE B N 1
ATOM 2274 C CA . PHE B 1 45 ? 13.672 1.696 -104.902 1.00 41.33 45 PHE B CA 1
ATOM 2275 C C . PHE B 1 45 ? 13.600 0.929 -103.591 1.00 44.58 45 PHE B C 1
ATOM 2276 O O . PHE B 1 45 ? 12.828 1.304 -102.698 1.00 42.07 45 PHE B O 1
ATOM 2284 N N . MET B 1 46 ? 14.422 -0.122 -103.471 1.00 40.21 46 MET B N 1
ATOM 2285 C CA . MET B 1 46 ? 14.549 -0.897 -102.246 1.00 37.27 46 MET B CA 1
ATOM 2286 C C . MET B 1 46 ? 16.006 -1.264 -102.007 1.00 39.02 46 MET B C 1
ATOM 2287 O O . MET B 1 46 ? 16.718 -1.656 -102.935 1.00 40.10 46 MET B O 1
ATOM 2292 N N . ASN B 1 47 ? 16.452 -1.135 -100.763 1.00 38.57 47 ASN B N 1
ATOM 2293 C CA . ASN B 1 47 ? 17.769 -1.609 -100.362 1.00 40.31 47 ASN B CA 1
ATOM 2294 C C . ASN B 1 47 ? 17.609 -2.719 -99.331 1.00 39.52 47 ASN B C 1
ATOM 2295 O O . ASN B 1 47 ? 16.799 -2.594 -98.403 1.00 38.80 47 ASN B O 1
ATOM 2300 N N . VAL B 1 48 ? 18.377 -3.799 -99.499 1.00 36.64 48 VAL B N 1
ATOM 2301 C CA . VAL B 1 48 ? 18.427 -4.903 -98.548 1.00 38.11 48 VAL B CA 1
ATOM 2302 C C . VAL B 1 48 ? 19.872 -5.102 -98.111 1.00 38.73 48 VAL B C 1
ATOM 2303 O O . VAL B 1 48 ? 20.729 -5.476 -98.926 1.00 38.18 48 VAL B O 1
ATOM 2307 N N . LYS B 1 49 ? 20.133 -4.872 -96.827 1.00 36.96 49 LYS B N 1
ATOM 2308 C CA . LYS B 1 49 ? 21.444 -5.065 -96.224 1.00 39.51 49 LYS B CA 1
ATOM 2309 C C . LYS B 1 49 ? 21.404 -6.367 -95.463 1.00 39.56 49 LYS B C 1
ATOM 2310 O O . LYS B 1 49 ? 20.516 -6.567 -94.630 1.00 37.90 49 LYS B O 1
ATOM 2316 N N . VAL B 1 50 ? 22.355 -7.245 -95.754 1.00 42.78 50 VAL B N 1
ATOM 2317 C CA . VAL B 1 50 ? 22.504 -8.519 -95.070 1.00 36.34 50 VAL B CA 1
ATOM 2318 C C . VAL B 1 50 ? 23.867 -8.508 -94.401 1.00 40.62 50 VAL B C 1
ATOM 2319 O O . VAL B 1 50 ? 24.900 -8.453 -95.084 1.00 42.42 50 VAL B O 1
ATOM 2323 N N . GLU B 1 51 ? 23.876 -8.560 -93.074 1.00 41.78 51 GLU B N 1
ATOM 2324 C CA . GLU B 1 51 ? 25.106 -8.442 -92.310 1.00 42.84 51 GLU B CA 1
ATOM 2325 C C . GLU B 1 51 ? 25.222 -9.604 -91.332 1.00 44.40 51 GLU B C 1
ATOM 2326 O O . GLU B 1 51 ? 24.303 -9.850 -90.541 1.00 46.23 51 GLU B O 1
ATOM 2332 N N . LYS B 1 52 ? 26.348 -10.310 -91.373 1.00 44.23 52 LYS B N 1
ATOM 2333 C CA . LYS B 1 52 ? 26.562 -11.398 -90.421 1.00 47.48 52 LYS B CA 1
ATOM 2334 C C . LYS B 1 52 ? 26.704 -10.851 -88.999 1.00 45.62 52 LYS B C 1
ATOM 2335 O O . LYS B 1 52 ? 27.348 -9.822 -88.767 1.00 52.55 52 LYS B O 1
ATOM 2341 N N . VAL B 1 53 ? 26.065 -11.524 -88.051 1.00 44.97 53 VAL B N 1
ATOM 2342 C CA . VAL B 1 53 ? 26.025 -11.086 -86.656 1.00 51.97 53 VAL B CA 1
ATOM 2343 C C . VAL B 1 53 ? 27.219 -11.653 -85.892 1.00 50.22 53 VAL B C 1
ATOM 2344 O O . VAL B 1 53 ? 27.503 -12.857 -85.964 1.00 54.91 53 VAL B O 1
ATOM 2348 N N . LYS B 1 54 ? 27.893 -10.792 -85.128 1.00 52.39 54 LYS B N 1
ATOM 2349 C CA . LYS B 1 54 ? 29.037 -11.176 -84.300 1.00 61.62 54 LYS B CA 1
ATOM 2350 C C . LYS B 1 54 ? 28.641 -11.546 -82.866 1.00 61.22 54 LYS B C 1
ATOM 2351 O O . LYS B 1 54 ? 29.092 -12.570 -82.348 1.00 63.20 54 LYS B O 1
ATOM 2357 N N . ASP B 1 55 ? 27.802 -10.726 -82.220 1.00 59.86 55 ASP B N 1
ATOM 2358 C CA . ASP B 1 55 ? 27.372 -10.901 -80.832 1.00 59.80 55 ASP B CA 1
ATOM 2359 C C . ASP B 1 55 ? 25.855 -10.834 -80.746 1.00 57.87 55 ASP B C 1
ATOM 2360 O O . ASP B 1 55 ? 25.257 -9.874 -81.246 1.00 48.10 55 ASP B O 1
ATOM 2365 N N . PHE B 1 56 ? 25.232 -11.809 -80.072 1.00 53.49 56 PHE B N 1
ATOM 2366 C CA . PHE B 1 56 ? 23.799 -11.726 -79.798 1.00 49.23 56 PHE B CA 1
ATOM 2367 C C . PHE B 1 56 ? 23.486 -12.313 -78.429 1.00 50.59 56 PHE B C 1
ATOM 2368 O O . PHE B 1 56 ? 24.303 -13.017 -77.830 1.00 50.19 56 PHE B O 1
ATOM 2376 N N . GLU B 1 57 ? 22.278 -12.014 -77.938 1.00 46.98 57 GLU B N 1
ATOM 2377 C CA . GLU B 1 57 ? 21.752 -12.602 -76.711 1.00 47.32 57 GLU B CA 1
ATOM 2378 C C . GLU B 1 57 ? 20.305 -13.032 -76.925 1.00 44.52 57 GLU B C 1
ATOM 2379 O O . GLU B 1 57 ? 19.523 -12.322 -77.557 1.00 44.57 57 GLU B O 1
ATOM 2385 N N . VAL B 1 58 ? 19.965 -14.219 -76.442 1.00 44.78 58 VAL B N 1
ATOM 2386 C CA . VAL B 1 58 ? 18.591 -14.708 -76.459 1.00 43.57 58 VAL B CA 1
ATOM 2387 C C . VAL B 1 58 ? 17.939 -14.358 -75.128 1.00 49.08 58 VAL B C 1
ATOM 2388 O O . VAL B 1 58 ? 18.532 -14.571 -74.064 1.00 50.19 58 VAL B O 1
ATOM 2392 N N . VAL B 1 59 ? 16.717 -13.820 -75.174 1.00 47.42 59 VAL B N 1
ATOM 2393 C CA . VAL B 1 59 ? 15.972 -13.531 -73.954 1.00 47.33 59 VAL B CA 1
ATOM 2394 C C . VAL B 1 59 ? 14.575 -14.123 -74.061 1.00 48.07 59 VAL B C 1
ATOM 2395 O O . VAL B 1 59 ? 13.980 -14.170 -75.144 1.00 49.62 59 VAL B O 1
ATOM 2399 N N . LYS B 1 60 ? 14.051 -14.577 -72.918 1.00 45.99 60 LYS B N 1
ATOM 2400 C CA . LYS B 1 60 ? 12.730 -15.192 -72.850 1.00 45.59 60 LYS B CA 1
ATOM 2401 C C . LYS B 1 60 ? 11.655 -14.122 -72.698 1.00 51.38 60 LYS B C 1
ATOM 2402 O O . LYS B 1 60 ? 11.741 -13.266 -71.806 1.00 47.84 60 LYS B O 1
ATOM 2408 N N . PHE B 1 61 ? 10.635 -14.186 -73.562 1.00 53.02 61 PHE B N 1
ATOM 2409 C CA . PHE B 1 61 ? 9.526 -13.237 -73.516 1.00 53.22 61 PHE B CA 1
ATOM 2410 C C . PHE B 1 61 ? 8.662 -13.494 -72.276 1.00 53.83 61 PHE B C 1
ATOM 2411 O O . PHE B 1 61 ? 8.136 -14.597 -72.095 1.00 44.92 61 PHE B O 1
ATOM 2419 N N . ASN B 1 62 ? 8.505 -12.462 -71.417 1.00 56.20 62 ASN B N 1
ATOM 2420 C CA . ASN B 1 62 ? 7.736 -12.587 -70.162 1.00 59.43 62 ASN B CA 1
ATOM 2421 C C . ASN B 1 62 ? 6.849 -11.350 -69.947 1.00 59.11 62 ASN B C 1
ATOM 2422 O O . ASN B 1 62 ? 6.996 -10.590 -68.996 1.00 64.96 62 ASN B O 1
ATOM 2427 N N . LEU B 1 63 ? 5.886 -11.133 -70.837 1.00 55.75 63 LEU B N 1
ATOM 2428 C CA . LEU B 1 63 ? 4.935 -10.044 -70.665 1.00 55.52 63 LEU B CA 1
ATOM 2429 C C . LEU B 1 63 ? 3.530 -10.610 -70.715 1.00 54.44 63 LEU B C 1
ATOM 2430 O O . LEU B 1 63 ? 3.204 -11.380 -71.622 1.00 54.54 63 LEU B O 1
ATOM 2435 N N . LYS B 1 64 ? 2.701 -10.226 -69.750 1.00 57.03 64 LYS B N 1
ATOM 2436 C CA . LYS B 1 64 ? 1.268 -10.450 -69.878 1.00 57.41 64 LYS B CA 1
ATOM 2437 C C . LYS B 1 64 ? 0.691 -9.502 -70.921 1.00 49.46 64 LYS B C 1
ATOM 2438 O O . LYS B 1 64 ? 1.127 -8.358 -71.043 1.00 50.95 64 LYS B O 1
ATOM 2444 N N . ILE B 1 65 ? -0.292 -9.987 -71.672 1.00 50.62 65 ILE B N 1
ATOM 2445 C CA . ILE B 1 65 ? -0.936 -9.246 -72.748 1.00 54.60 65 ILE B CA 1
ATOM 2446 C C . ILE B 1 65 ? -2.395 -9.034 -72.362 1.00 56.05 65 ILE B C 1
ATOM 2447 O O . ILE B 1 65 ? -3.108 -9.998 -72.067 1.00 54.98 65 ILE B O 1
ATOM 2452 N N . SER B 1 66 ? -2.836 -7.782 -72.361 1.00 58.28 66 SER B N 1
ATOM 2453 C CA . SER B 1 66 ? -4.213 -7.444 -72.035 1.00 59.27 66 SER B CA 1
ATOM 2454 C C . SER B 1 66 ? -4.786 -6.556 -73.139 1.00 63.39 66 SER B C 1
ATOM 2455 O O . SER B 1 66 ? -4.048 -5.942 -73.917 1.00 58.53 66 SER B O 1
ATOM 2458 N N . THR B 1 67 ? -6.117 -6.503 -73.219 1.00 58.18 67 THR B N 1
ATOM 2459 C CA . THR B 1 67 ? -6.787 -5.721 -74.254 1.00 65.04 67 THR B CA 1
ATOM 2460 C C . THR B 1 67 ? -7.982 -4.979 -73.666 1.00 67.92 67 THR B C 1
ATOM 2461 O O . THR B 1 67 ? -8.812 -5.580 -72.980 1.00 63.90 67 THR B O 1
ATOM 2465 N N . TYR B 1 68 ? -8.071 -3.676 -73.945 1.00 63.93 68 TYR B N 1
ATOM 2466 C CA . TYR B 1 68 ? -9.152 -2.834 -73.451 1.00 63.80 68 TYR B CA 1
ATOM 2467 C C . TYR B 1 68 ? -9.690 -1.972 -74.585 1.00 73.56 68 TYR B C 1
ATOM 2468 O O . TYR B 1 68 ? -8.930 -1.505 -75.443 1.00 72.21 68 TYR B O 1
ATOM 2477 N N . SER B 1 69 ? -11.006 -1.764 -74.587 1.00 73.13 69 SER B N 1
ATOM 2478 C CA . SER B 1 69 ? -11.670 -0.935 -75.585 1.00 74.00 69 SER B CA 1
ATOM 2479 C C . SER B 1 69 ? -12.582 0.058 -74.886 1.00 75.99 69 SER B C 1
ATOM 2480 O O . SER B 1 69 ? -13.368 -0.322 -74.011 1.00 76.67 69 SER B O 1
ATOM 2483 N N . PHE B 1 70 ? -12.478 1.322 -75.280 1.00 76.94 70 PHE B N 1
ATOM 2484 C CA . PHE B 1 70 ? -13.255 2.410 -74.712 1.00 77.45 70 PHE B CA 1
ATOM 2485 C C . PHE B 1 70 ? -14.047 3.102 -75.817 1.00 82.16 70 PHE B C 1
ATOM 2486 O O . PHE B 1 70 ? -13.870 2.828 -77.009 1.00 81.30 70 PHE B O 1
ATOM 2494 N N . LYS B 1 71 ? -14.942 4.005 -75.412 1.00 80.32 71 LYS B N 1
ATOM 2495 C CA . LYS B 1 71 ? -15.804 4.645 -76.400 1.00 79.94 71 LYS B CA 1
ATOM 2496 C C . LYS B 1 71 ? -15.116 5.836 -77.058 1.00 81.03 71 LYS B C 1
ATOM 2497 O O . LYS B 1 71 ? -15.309 6.084 -78.254 1.00 83.15 71 LYS B O 1
ATOM 2503 N N . SER B 1 72 ? -14.308 6.578 -76.308 1.00 77.03 72 SER B N 1
ATOM 2504 C CA . SER B 1 72 ? -13.693 7.767 -76.873 1.00 76.73 72 SER B CA 1
ATOM 2505 C C . SER B 1 72 ? -12.192 7.766 -76.631 1.00 72.27 72 SER B C 1
ATOM 2506 O O . SER B 1 72 ? -11.718 7.245 -75.614 1.00 71.61 72 SER B O 1
ATOM 2509 N N . PRO B 1 73 ? -11.420 8.336 -77.566 1.00 69.55 73 PRO B N 1
ATOM 2510 C CA . PRO B 1 73 ? -10.025 8.676 -77.271 1.00 69.31 73 PRO B CA 1
ATOM 2511 C C . PRO B 1 73 ? -9.847 9.225 -75.869 1.00 73.60 73 PRO B C 1
ATOM 2512 O O . PRO B 1 73 ? -9.040 8.685 -75.106 1.00 74.35 73 PRO B O 1
ATOM 2516 N N . GLU B 1 74 ? -10.618 10.260 -75.512 1.00 72.09 74 GLU B N 1
ATOM 2517 C CA . GLU B 1 74 ? -10.475 10.887 -74.200 1.00 70.50 74 GLU B CA 1
ATOM 2518 C C . GLU B 1 74 ? -10.313 9.848 -73.103 1.00 69.29 74 GLU B C 1
ATOM 2519 O O . GLU B 1 74 ? -9.289 9.826 -72.421 1.00 71.17 74 GLU B O 1
ATOM 2525 N N . GLU B 1 75 ? -11.266 8.914 -72.996 1.00 74.30 75 GLU B N 1
ATOM 2526 C CA . GLU B 1 75 ? -11.215 7.899 -71.942 1.00 78.03 75 GLU B CA 1
ATOM 2527 C C . GLU B 1 75 ? -10.055 6.929 -72.136 1.00 74.95 75 GLU B C 1
ATOM 2528 O O . GLU B 1 75 ? -9.409 6.531 -71.157 1.00 72.29 75 GLU B O 1
ATOM 2534 N N . ALA B 1 76 ? -9.806 6.494 -73.375 1.00 72.46 76 ALA B N 1
ATOM 2535 C CA . ALA B 1 76 ? -8.683 5.591 -73.626 1.00 72.31 76 ALA B CA 1
ATOM 2536 C C . ALA B 1 76 ? -7.373 6.226 -73.174 1.00 69.77 76 ALA B C 1
ATOM 2537 O O . ALA B 1 76 ? -6.558 5.589 -72.493 1.00 65.98 76 ALA B O 1
ATOM 2539 N N . ARG B 1 77 ? -7.178 7.505 -73.514 1.00 70.45 77 ARG B N 1
ATOM 2540 C CA . ARG B 1 77 ? -6.016 8.241 -73.031 1.00 67.08 77 ARG B CA 1
ATOM 2541 C C . ARG B 1 77 ? -5.986 8.303 -71.505 1.00 66.63 77 ARG B C 1
ATOM 2542 O O . ARG B 1 77 ? -4.917 8.151 -70.901 1.00 65.19 77 ARG B O 1
ATOM 2550 N N . GLU B 1 78 ? -7.143 8.502 -70.852 1.00 69.16 78 GLU B N 1
ATOM 2551 C CA . GLU B 1 78 ? -7.122 8.491 -69.389 1.00 70.93 78 GLU B CA 1
ATOM 2552 C C . GLU B 1 78 ? -6.640 7.137 -68.892 1.00 64.09 78 GLU B C 1
ATOM 2553 O O . GLU B 1 78 ? -5.791 7.059 -67.996 1.00 56.59 78 GLU B O 1
ATOM 2559 N N . PHE B 1 79 ? -7.148 6.056 -69.495 1.00 64.99 79 PHE B N 1
ATOM 2560 C CA . PHE B 1 79 ? -6.728 4.718 -69.092 1.00 62.47 79 PHE B CA 1
ATOM 2561 C C . PHE B 1 79 ? -5.229 4.522 -69.305 1.00 62.57 79 PHE B C 1
ATOM 2562 O O . PHE B 1 79 ? -4.548 3.931 -68.457 1.00 60.01 79 PHE B O 1
ATOM 2570 N N . ALA B 1 80 ? -4.696 5.036 -70.419 1.00 60.66 80 ALA B N 1
ATOM 2571 C CA . ALA B 1 80 ? -3.274 4.876 -70.705 1.00 63.28 80 ALA B CA 1
ATOM 2572 C C . ALA B 1 80 ? -2.415 5.580 -69.662 1.00 60.79 80 ALA B C 1
ATOM 2573 O O . ALA B 1 80 ? -1.401 5.032 -69.214 1.00 57.26 80 ALA B O 1
ATOM 2575 N N . VAL B 1 81 ? -2.799 6.800 -69.273 1.00 62.04 81 VAL B N 1
ATOM 2576 C CA . VAL B 1 81 ? -2.092 7.506 -68.203 1.00 64.03 81 VAL B CA 1
ATOM 2577 C C . VAL B 1 81 ? -2.239 6.756 -66.883 1.00 64.06 81 VAL B C 1
ATOM 2578 O O . VAL B 1 81 ? -1.275 6.609 -66.120 1.00 63.17 81 VAL B O 1
ATOM 2582 N N . LYS B 1 82 ? -3.447 6.264 -66.597 1.00 58.50 82 LYS B N 1
ATOM 2583 C CA . LYS B 1 82 ? -3.662 5.454 -65.404 1.00 65.75 82 LYS B CA 1
ATOM 2584 C C . LYS B 1 82 ? -2.769 4.217 -65.409 1.00 68.65 82 LYS B C 1
ATOM 2585 O O . LYS B 1 82 ? -2.323 3.750 -64.352 1.00 64.35 82 LYS B O 1
ATOM 2591 N N . LYS B 1 83 ? -2.509 3.662 -66.591 1.00 67.41 83 LYS B N 1
ATOM 2592 C CA . LYS B 1 83 ? -1.651 2.486 -66.674 1.00 62.16 83 LYS B CA 1
ATOM 2593 C C . LYS B 1 83 ? -0.178 2.857 -66.540 1.00 59.95 83 LYS B C 1
ATOM 2594 O O . LYS B 1 83 ? 0.579 2.160 -65.854 1.00 62.99 83 LYS B O 1
ATOM 2600 N N . LEU B 1 84 ? 0.240 3.966 -67.158 1.00 60.31 84 LEU B N 1
ATOM 2601 C CA . LEU B 1 84 ? 1.626 4.396 -67.022 1.00 62.57 84 LEU B CA 1
ATOM 2602 C C . LEU B 1 84 ? 1.958 4.751 -65.579 1.00 66.82 84 LEU B C 1
ATOM 2603 O O . LEU B 1 84 ? 3.096 4.544 -65.134 1.00 66.96 84 LEU B O 1
ATOM 2608 N N . THR B 1 85 ? 0.976 5.254 -64.825 1.00 63.11 85 THR B N 1
ATOM 2609 C CA . THR B 1 85 ? 1.233 5.591 -63.432 1.00 67.00 85 THR B CA 1
ATOM 2610 C C . THR B 1 85 ? 1.405 4.351 -62.565 1.00 67.75 85 THR B C 1
ATOM 2611 O O . THR B 1 85 ? 2.067 4.436 -61.526 1.00 70.24 85 THR B O 1
ATOM 2615 N N . GLN B 1 86 ? 0.854 3.199 -62.974 1.00 65.91 86 GLN B N 1
ATOM 2616 C CA . GLN B 1 86 ? 1.114 1.949 -62.264 1.00 63.94 86 GLN B CA 1
ATOM 2617 C C . GLN B 1 86 ? 2.531 1.446 -62.463 1.00 67.39 86 GLN B C 1
ATOM 2618 O O . GLN B 1 86 ? 2.914 0.464 -61.818 1.00 67.21 86 GLN B O 1
ATOM 2624 N N . GLU B 1 87 ? 3.301 2.063 -63.354 1.00 67.79 87 GLU B N 1
ATOM 2625 C CA . GLU B 1 87 ? 4.708 1.731 -63.520 1.00 69.62 87 GLU B CA 1
ATOM 2626 C C . GLU B 1 87 ? 5.609 2.625 -62.687 1.00 69.02 87 GLU B C 1
ATOM 2627 O O . GLU B 1 87 ? 6.832 2.455 -62.724 1.00 78.77 87 GLU B O 1
ATOM 2633 N N . GLY B 1 88 ? 5.041 3.561 -61.935 1.00 69.01 88 GLY B N 1
ATOM 2634 C CA . GLY B 1 88 ? 5.841 4.475 -61.150 1.00 68.69 88 GLY B CA 1
ATOM 2635 C C . GLY B 1 88 ? 6.175 5.759 -61.862 1.00 73.25 88 GLY B C 1
ATOM 2636 O O . GLY B 1 88 ? 7.228 6.354 -61.598 1.00 74.51 88 GLY B O 1
ATOM 2637 N N . ILE B 1 89 ? 5.314 6.203 -62.765 1.00 74.64 89 ILE B N 1
ATOM 2638 C CA . ILE B 1 89 ? 5.533 7.414 -63.536 1.00 72.25 89 ILE B CA 1
ATOM 2639 C C . ILE B 1 89 ? 4.645 8.505 -62.959 1.00 73.59 89 ILE B C 1
ATOM 2640 O O . ILE B 1 89 ? 3.461 8.269 -62.680 1.00 74.38 89 ILE B O 1
ATOM 2645 N N . LYS B 1 90 ? 5.221 9.689 -62.747 1.00 74.60 90 LYS B N 1
ATOM 2646 C CA . LYS B 1 90 ? 4.433 10.814 -62.266 1.00 74.02 90 LYS B CA 1
ATOM 2647 C C . LYS B 1 90 ? 3.274 11.059 -63.213 1.00 74.78 90 LYS B C 1
ATOM 2648 O O . LYS B 1 90 ? 3.434 10.964 -64.436 1.00 73.40 90 LYS B O 1
ATOM 2654 N N . GLU B 1 91 ? 2.104 11.371 -62.636 1.00 77.97 91 GLU B N 1
ATOM 2655 C CA . GLU B 1 91 ? 0.921 11.603 -63.453 1.00 77.18 91 GLU B CA 1
ATOM 2656 C C . GLU B 1 91 ? 1.228 12.605 -64.567 1.00 76.22 91 GLU B C 1
ATOM 2657 O O . GLU B 1 91 ? 1.022 12.299 -65.745 1.00 72.91 91 GLU B O 1
ATOM 2663 N N . GLU B 1 92 ? 1.711 13.810 -64.219 1.00 80.73 92 GLU B N 1
ATOM 2664 C CA . GLU B 1 92 ? 1.913 14.855 -65.229 1.00 82.36 92 GLU B CA 1
ATOM 2665 C C . GLU B 1 92 ? 2.977 14.484 -66.269 1.00 76.03 92 GLU B C 1
ATOM 2666 O O . GLU B 1 92 ? 2.980 15.043 -67.375 1.00 77.76 92 GLU B O 1
ATOM 2672 N N . VAL B 1 93 ? 3.884 13.559 -65.947 1.00 74.37 93 VAL B N 1
ATOM 2673 C CA . VAL B 1 93 ? 4.825 13.077 -66.956 1.00 76.21 93 VAL B CA 1
ATOM 2674 C C . VAL B 1 93 ? 4.096 12.221 -67.988 1.00 73.16 93 VAL B C 1
ATOM 2675 O O . VAL B 1 93 ? 4.351 12.319 -69.196 1.00 68.19 93 VAL B O 1
ATOM 2679 N N . ALA B 1 94 ? 3.173 11.373 -67.528 1.00 68.97 94 ALA B N 1
ATOM 2680 C CA . ALA B 1 94 ? 2.356 10.589 -68.446 1.00 68.81 94 ALA B CA 1
ATOM 2681 C C . ALA B 1 94 ? 1.481 11.484 -69.327 1.00 72.74 94 ALA B C 1
ATOM 2682 O O . ALA B 1 94 ? 1.416 11.285 -70.547 1.00 72.57 94 ALA B O 1
ATOM 2684 N N . LYS B 1 95 ? 0.792 12.477 -68.744 1.00 70.98 95 LYS B N 1
ATOM 2685 C CA . LYS B 1 95 ? -0.062 13.317 -69.588 1.00 68.14 95 LYS B CA 1
ATOM 2686 C C . LYS B 1 95 ? 0.748 14.090 -70.613 1.00 62.73 95 LYS B C 1
ATOM 2687 O O . LYS B 1 95 ? 0.276 14.319 -71.731 1.00 62.46 95 LYS B O 1
ATOM 2693 N N . LYS B 1 96 ? 1.945 14.542 -70.238 1.00 64.64 96 LYS B N 1
ATOM 2694 C CA . LYS B 1 96 ? 2.766 15.280 -71.191 1.00 66.31 96 LYS B CA 1
ATOM 2695 C C . LYS B 1 96 ? 3.157 14.396 -72.367 1.00 66.50 96 LYS B C 1
ATOM 2696 O O . LYS B 1 96 ? 3.187 14.856 -73.512 1.00 66.43 96 LYS B O 1
ATOM 2702 N N . ALA B 1 97 ? 3.467 13.123 -72.103 1.00 66.33 97 ALA B N 1
ATOM 2703 C CA . ALA B 1 97 ? 3.744 12.200 -73.197 1.00 64.09 97 ALA B CA 1
ATOM 2704 C C . ALA B 1 97 ? 2.537 12.065 -74.107 1.00 62.29 97 ALA B C 1
ATOM 2705 O O . ALA B 1 97 ? 2.668 12.078 -75.336 1.00 64.62 97 ALA B O 1
ATOM 2707 N N . VAL B 1 98 ? 1.347 11.951 -73.526 1.00 61.20 98 VAL B N 1
ATOM 2708 C CA . VAL B 1 98 ? 0.146 11.945 -74.351 1.00 64.54 98 VAL B CA 1
ATOM 2709 C C . VAL B 1 98 ? -0.011 13.278 -75.078 1.00 69.89 98 VAL B C 1
ATOM 2710 O O . VAL B 1 98 ? -0.431 13.321 -76.242 1.00 62.57 98 VAL B O 1
ATOM 2714 N N . GLU B 1 99 ? 0.325 14.388 -74.406 1.00 68.66 99 GLU B N 1
ATOM 2715 C CA . GLU B 1 99 ? 0.149 15.706 -75.013 1.00 65.91 99 GLU B CA 1
ATOM 2716 C C . GLU B 1 99 ? 1.003 15.854 -76.265 1.00 67.58 99 GLU B C 1
ATOM 2717 O O . GLU B 1 99 ? 0.526 16.328 -77.307 1.00 60.15 99 GLU B O 1
ATOM 2723 N N . ILE B 1 100 ? 2.266 15.424 -76.180 1.00 65.26 100 ILE B N 1
ATOM 2724 C CA . ILE B 1 100 ? 3.201 15.570 -77.291 1.00 64.10 100 ILE B CA 1
ATOM 2725 C C . ILE B 1 100 ? 2.711 14.803 -78.514 1.00 64.61 100 ILE B C 1
ATOM 2726 O O . ILE B 1 100 ? 2.749 15.310 -79.642 1.00 63.53 100 ILE B O 1
ATOM 2731 N N . LEU B 1 101 ? 2.223 13.578 -78.314 1.00 63.75 101 LEU B N 1
ATOM 2732 C CA . LEU B 1 101 ? 1.767 12.790 -79.455 1.00 67.58 101 LEU B CA 1
ATOM 2733 C C . LEU B 1 101 ? 0.474 13.353 -80.041 1.00 64.23 101 LEU B C 1
ATOM 2734 O O . LEU B 1 101 ? 0.300 13.374 -81.266 1.00 62.72 101 LEU B O 1
ATOM 2739 N N . SER B 1 102 ? -0.437 13.827 -79.187 1.00 64.47 102 SER B N 1
ATOM 2740 C CA . SER B 1 102 ? -1.715 14.337 -79.680 1.00 67.15 102 SER B CA 1
ATOM 2741 C C . SER B 1 102 ? -1.533 15.571 -80.559 1.00 65.27 102 SER B C 1
ATOM 2742 O O . SER B 1 102 ? -2.225 15.721 -81.574 1.00 65.21 102 SER B O 1
ATOM 2745 N N . LYS B 1 103 ? -0.605 16.458 -80.193 1.00 63.26 103 LYS B N 1
ATOM 2746 C CA . LYS B 1 103 ? -0.405 17.720 -80.900 1.00 69.15 103 LYS B CA 1
ATOM 2747 C C . LYS B 1 103 ? 0.631 17.644 -82.017 1.00 72.51 103 LYS B C 1
ATOM 2748 O O . LYS B 1 103 ? 0.766 18.612 -82.776 1.00 68.06 103 LYS B O 1
ATOM 2754 N N . GLY B 1 104 ? 1.363 16.537 -82.138 1.00 71.60 104 GLY B N 1
ATOM 2755 C CA . GLY B 1 104 ? 2.403 16.434 -83.144 1.00 66.12 104 GLY B CA 1
ATOM 2756 C C . GLY B 1 104 ? 3.793 16.352 -82.541 1.00 73.52 104 GLY B C 1
ATOM 2757 O O . GLY B 1 104 ? 4.389 17.374 -82.183 1.00 76.10 104 GLY B O 1
ATOM 2758 N N . ALA B 1 105 ? 4.319 15.130 -82.427 1.00 72.38 105 ALA B N 1
ATOM 2759 C CA . ALA B 1 105 ? 5.612 14.920 -81.780 1.00 70.00 105 ALA B CA 1
ATOM 2760 C C . ALA B 1 105 ? 6.758 15.557 -82.557 1.00 65.59 105 ALA B C 1
ATOM 2761 O O . ALA B 1 105 ? 7.768 15.942 -81.957 1.00 61.62 105 ALA B O 1
ATOM 2763 N N . ASN B 1 106 ? 6.643 15.653 -83.876 1.00 66.10 106 ASN B N 1
ATOM 2764 C CA . ASN B 1 106 ? 7.721 16.226 -84.672 1.00 70.81 106 ASN B CA 1
ATOM 2765 C C . ASN B 1 106 ? 7.636 17.749 -84.615 1.00 77.23 106 ASN B C 1
ATOM 2766 O O . ASN B 1 106 ? 6.601 18.315 -84.991 1.00 74.40 106 ASN B O 1
ATOM 2771 N N . PRO B 1 107 ? 8.681 18.441 -84.147 1.00 76.54 107 PRO B N 1
ATOM 2772 C CA . PRO B 1 107 ? 8.586 19.901 -83.990 1.00 81.54 107 PRO B CA 1
ATOM 2773 C C . PRO B 1 107 ? 8.511 20.663 -85.299 1.00 81.30 107 PRO B C 1
ATOM 2774 O O . PRO B 1 107 ? 8.007 21.791 -85.301 1.00 80.55 107 PRO B O 1
ATOM 2778 N N . LYS B 1 108 ? 8.989 20.108 -86.407 1.00 77.30 108 LYS B N 1
ATOM 2779 C CA . LYS B 1 108 ? 8.814 20.776 -87.686 1.00 80.03 108 LYS B CA 1
ATOM 2780 C C . LYS B 1 108 ? 7.589 20.271 -88.436 1.00 76.36 108 LYS B C 1
ATOM 2781 O O . LYS B 1 108 ? 7.577 20.308 -89.672 1.00 77.02 108 LYS B O 1
ATOM 2787 N N . GLY B 1 109 ? 6.580 19.768 -87.724 1.00 75.20 109 GLY B N 1
ATOM 2788 C CA . GLY B 1 109 ? 5.347 19.332 -88.352 1.00 73.44 109 GLY B CA 1
ATOM 2789 C C . GLY B 1 109 ? 5.272 17.848 -88.667 1.00 75.79 109 GLY B C 1
ATOM 2790 O O . GLY B 1 109 ? 6.223 17.258 -89.193 1.00 75.03 109 GLY B O 1
ATOM 2791 N N . GLY B 1 110 ? 4.134 17.232 -88.357 1.00 73.08 110 GLY B N 1
ATOM 2792 C CA . GLY B 1 110 ? 3.928 15.838 -88.693 1.00 72.12 110 GLY B CA 1
ATOM 2793 C C . GLY B 1 110 ? 4.477 14.865 -87.670 1.00 68.07 110 GLY B C 1
ATOM 2794 O O . GLY B 1 110 ? 4.494 15.149 -86.467 1.00 63.83 110 GLY B O 1
ATOM 2795 N N . ASN B 1 111 ? 4.946 13.718 -88.146 1.00 65.53 111 ASN B N 1
ATOM 2796 C CA . ASN B 1 111 ? 5.350 12.609 -87.297 1.00 64.91 111 ASN B CA 1
ATOM 2797 C C . ASN B 1 111 ? 6.869 12.464 -87.267 1.00 66.81 111 ASN B C 1
ATOM 2798 O O . ASN B 1 111 ? 7.587 12.915 -88.166 1.00 69.53 111 ASN B O 1
ATOM 2803 N N . MET B 1 112 ? 7.352 11.818 -86.213 1.00 65.83 112 MET B N 1
ATOM 2804 C CA . MET B 1 112 ? 8.751 11.433 -86.125 1.00 64.84 112 MET B CA 1
ATOM 2805 C C . MET B 1 112 ? 8.991 10.096 -86.825 1.00 59.43 112 MET B C 1
ATOM 2806 O O . MET B 1 112 ? 8.080 9.282 -87.015 1.00 64.36 112 MET B O 1
ATOM 2811 N N . ARG B 1 113 ? 10.240 9.875 -87.217 1.00 61.91 113 ARG B N 1
ATOM 2812 C CA . ARG B 1 113 ? 10.654 8.576 -87.752 1.00 63.98 113 ARG B CA 1
ATOM 2813 C C . ARG B 1 113 ? 11.294 7.714 -86.679 1.00 58.38 113 ARG B C 1
ATOM 2814 O O . ARG B 1 113 ? 12.261 7.005 -86.935 1.00 58.37 113 ARG B O 1
ATOM 2822 N N . GLY B 1 114 ? 10.775 7.786 -85.461 1.00 59.24 114 GLY B N 1
ATOM 2823 C CA . GLY B 1 114 ? 11.457 7.240 -84.309 1.00 54.59 114 GLY B CA 1
ATOM 2824 C C . GLY B 1 114 ? 10.742 7.668 -83.045 1.00 53.91 114 GLY B C 1
ATOM 2825 O O . GLY B 1 114 ? 9.683 8.299 -83.097 1.00 53.24 114 GLY B O 1
ATOM 2826 N N . ALA B 1 115 ? 11.356 7.330 -81.908 1.00 53.66 115 ALA B N 1
ATOM 2827 C CA . ALA B 1 115 ? 10.728 7.449 -80.595 1.00 56.42 115 ALA B CA 1
ATOM 2828 C C . ALA B 1 115 ? 11.272 8.638 -79.814 1.00 52.73 115 ALA B C 1
ATOM 2829 O O . ALA B 1 115 ? 12.466 8.947 -79.877 1.00 50.34 115 ALA B O 1
ATOM 2831 N N . VAL B 1 116 ? 10.383 9.287 -79.063 1.00 53.47 116 VAL B N 1
ATOM 2832 C CA . VAL B 1 116 ? 10.795 10.258 -78.054 1.00 59.43 116 VAL B CA 1
ATOM 2833 C C . VAL B 1 116 ? 11.418 9.522 -76.874 1.00 57.74 116 VAL B C 1
ATOM 2834 O O . VAL B 1 116 ? 10.892 8.499 -76.414 1.00 57.05 116 VAL B O 1
ATOM 2838 N N . LEU B 1 117 ? 12.537 10.043 -76.367 1.00 56.76 117 LEU B N 1
ATOM 2839 C CA . LEU B 1 117 ? 13.133 9.575 -75.115 1.00 58.52 117 LEU B CA 1
ATOM 2840 C C . LEU B 1 117 ? 12.731 10.554 -74.015 1.00 68.08 117 LEU B C 1
ATOM 2841 O O . LEU B 1 117 ? 13.333 11.626 -73.874 1.00 66.47 117 LEU B O 1
ATOM 2846 N N . MET B 1 118 ? 11.714 10.193 -73.231 1.00 63.69 118 MET B N 1
ATOM 2847 C CA . MET B 1 118 ? 11.214 11.091 -72.197 1.00 64.77 118 MET B CA 1
ATOM 2848 C C . MET B 1 118 ? 11.865 10.805 -70.851 1.00 68.33 118 MET B C 1
ATOM 2849 O O . MET B 1 118 ? 12.036 9.647 -70.452 1.00 60.87 118 MET B O 1
ATOM 2854 N N . ASP B 1 119 ? 12.225 11.879 -70.151 1.00 70.98 119 ASP B N 1
ATOM 2855 C CA . ASP B 1 119 ? 12.754 11.742 -68.803 1.00 71.91 119 ASP B CA 1
ATOM 2856 C C . ASP B 1 119 ? 11.649 11.262 -67.866 1.00 74.34 119 ASP B C 1
ATOM 2857 O O . ASP B 1 119 ? 10.549 11.825 -67.846 1.00 73.38 119 ASP B O 1
ATOM 2862 N N . ILE B 1 120 ? 11.941 10.207 -67.095 1.00 74.28 120 ILE B N 1
ATOM 2863 C CA . ILE B 1 120 ? 10.941 9.622 -66.207 1.00 75.11 120 ILE B CA 1
ATOM 2864 C C . ILE B 1 120 ? 10.516 10.605 -65.124 1.00 78.98 120 ILE B C 1
ATOM 2865 O O . ILE B 1 120 ? 9.398 10.514 -64.601 1.00 78.77 120 ILE B O 1
ATOM 2870 N N . GLU B 1 121 ? 11.382 11.556 -64.782 1.00 78.69 121 GLU B N 1
ATOM 2871 C CA . GLU B 1 121 ? 11.096 12.538 -63.747 1.00 80.26 121 GLU B CA 1
ATOM 2872 C C . GLU B 1 121 ? 11.084 13.954 -64.306 1.00 81.96 121 GLU B C 1
ATOM 2873 O O . GLU B 1 121 ? 10.085 14.663 -64.142 1.00 77.31 121 GLU B O 1
ATOM 2879 N N . THR B 1 122 ? 12.156 14.384 -64.982 1.00 83.08 122 THR B N 1
ATOM 2880 C CA . THR B 1 122 ? 12.229 15.772 -65.427 1.00 84.66 122 THR B CA 1
ATOM 2881 C C . THR B 1 122 ? 11.165 16.037 -66.484 1.00 84.20 122 THR B C 1
ATOM 2882 O O . THR B 1 122 ? 10.668 17.163 -66.606 1.00 85.50 122 THR B O 1
ATOM 2886 N N . GLY B 1 123 ? 10.795 15.005 -67.246 1.00 83.96 123 GLY B N 1
ATOM 2887 C CA . GLY B 1 123 ? 9.589 15.022 -68.039 1.00 77.49 123 GLY B CA 1
ATOM 2888 C C . GLY B 1 123 ? 9.709 15.565 -69.447 1.00 74.14 123 GLY B C 1
ATOM 2889 O O . GLY B 1 123 ? 8.716 15.524 -70.184 1.00 74.06 123 GLY B O 1
ATOM 2890 N N . GLU B 1 124 ? 10.872 16.067 -69.863 1.00 75.50 124 GLU B N 1
ATOM 2891 C CA . GLU B 1 124 ? 11.006 16.625 -71.202 1.00 79.64 124 GLU B CA 1
ATOM 2892 C C . GLU B 1 124 ? 11.849 15.708 -72.093 1.00 76.38 124 GLU B C 1
ATOM 2893 O O . GLU B 1 124 ? 12.294 14.625 -71.690 1.00 76.30 124 GLU B O 1
ATOM 2899 N N . ARG B 1 125 ? 12.108 16.174 -73.308 1.00 71.88 125 ARG B N 1
ATOM 2900 C CA . ARG B 1 125 ? 12.599 15.337 -74.389 1.00 71.35 125 ARG B CA 1
ATOM 2901 C C . ARG B 1 125 ? 14.126 15.330 -74.412 1.00 72.20 125 ARG B C 1
ATOM 2902 O O . ARG B 1 125 ? 14.763 16.387 -74.369 1.00 79.33 125 ARG B O 1
ATOM 2910 N N . LEU B 1 126 ? 14.709 14.132 -74.468 1.00 70.03 126 LEU B N 1
ATOM 2911 C CA . LEU B 1 126 ? 16.152 13.953 -74.397 1.00 69.30 126 LEU B CA 1
ATOM 2912 C C . LEU B 1 126 ? 16.763 13.405 -75.675 1.00 69.49 126 LEU B C 1
ATOM 2913 O O . LEU B 1 126 ? 17.983 13.188 -75.716 1.00 73.38 126 LEU B O 1
ATOM 2918 N N . GLU B 1 127 ? 15.964 13.165 -76.712 1.00 67.13 127 GLU B N 1
ATOM 2919 C CA . GLU B 1 127 ? 16.535 12.685 -77.961 1.00 68.41 127 GLU B CA 1
ATOM 2920 C C . GLU B 1 127 ? 17.351 13.783 -78.632 1.00 68.71 127 GLU B C 1
ATOM 2921 O O . GLU B 1 127 ? 16.948 14.950 -78.667 1.00 68.88 127 GLU B O 1
ATOM 2927 N N . GLU B 1 128 ? 18.512 13.393 -79.167 1.00 72.58 128 GLU B N 1
ATOM 2928 C CA . GLU B 1 128 ? 19.431 14.312 -79.827 1.00 73.21 128 GLU B CA 1
ATOM 2929 C C . GLU B 1 128 ? 18.894 14.851 -81.144 1.00 75.25 128 GLU B C 1
ATOM 2930 O O . GLU B 1 128 ? 19.506 15.765 -81.709 1.00 77.89 128 GLU B O 1
ATOM 2936 N N . ASP B 1 129 ? 17.777 14.315 -81.639 1.00 70.19 129 ASP B N 1
ATOM 2937 C CA . ASP B 1 129 ? 17.185 14.748 -82.905 1.00 70.10 129 ASP B CA 1
ATOM 2938 C C . ASP B 1 129 ? 15.680 14.520 -82.767 1.00 73.81 129 ASP B C 1
ATOM 2939 O O . ASP B 1 129 ? 15.195 13.406 -83.003 1.00 68.97 129 ASP B O 1
ATOM 2944 N N . LYS B 1 130 ? 14.951 15.578 -82.382 1.00 67.00 130 LYS B N 1
ATOM 2945 C CA . LYS B 1 130 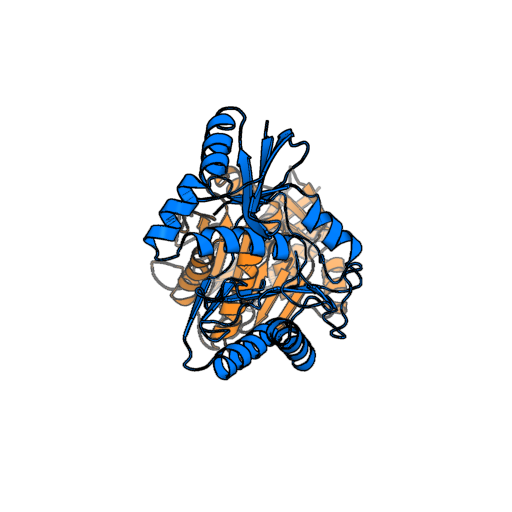? 13.510 15.487 -82.141 1.00 67.23 130 LYS B CA 1
ATOM 2946 C C . LYS B 1 130 ? 12.699 15.293 -83.413 1.00 65.88 130 LYS B C 1
ATOM 2947 O O . LYS B 1 130 ? 11.472 15.144 -83.328 1.00 64.23 130 LYS B O 1
ATOM 2953 N N . GLU B 1 131 ? 13.343 15.323 -84.580 1.00 68.28 131 GLU B N 1
ATOM 2954 C CA . GLU B 1 131 ? 12.713 14.902 -85.823 1.00 71.89 131 GLU B CA 1
ATOM 2955 C C . GLU B 1 131 ? 12.857 13.409 -86.079 1.00 69.28 131 GLU B C 1
ATOM 2956 O O . GLU B 1 131 ? 11.920 12.786 -86.591 1.00 65.24 131 GLU B O 1
ATOM 2962 N N . ARG B 1 132 ? 14.008 12.827 -85.736 1.00 67.43 132 ARG B N 1
ATOM 2963 C CA . ARG B 1 132 ? 14.274 11.416 -85.990 1.00 70.40 132 ARG B CA 1
ATOM 2964 C C . ARG B 1 132 ? 14.036 10.540 -84.766 1.00 66.72 132 ARG B C 1
ATOM 2965 O O . ARG B 1 132 ? 13.511 9.435 -84.909 1.00 67.19 132 ARG B O 1
ATOM 2973 N N . GLY B 1 133 ? 14.375 11.016 -83.562 1.00 69.38 133 GLY B N 1
ATOM 2974 C CA . GLY B 1 133 ? 14.242 10.210 -82.353 1.00 62.17 133 GLY B CA 1
ATOM 2975 C C . GLY B 1 133 ? 15.200 9.023 -82.356 1.00 56.26 133 GLY B C 1
ATOM 2976 O O . GLY B 1 133 ? 16.151 8.952 -83.137 1.00 56.97 133 GLY B O 1
ATOM 2977 N N . VAL B 1 134 ? 14.945 8.074 -81.445 1.00 55.31 134 VAL B N 1
ATOM 2978 C CA . VAL B 1 134 ? 15.678 6.810 -81.452 1.00 50.97 134 VAL B CA 1
ATOM 2979 C C . VAL B 1 134 ? 14.870 5.800 -82.238 1.00 49.28 134 VAL B C 1
ATOM 2980 O O . VAL B 1 134 ? 13.636 5.811 -82.209 1.00 44.82 134 VAL B O 1
ATOM 2984 N N . ARG B 1 135 ? 15.568 4.904 -82.935 1.00 50.85 135 ARG B N 1
ATOM 2985 C CA . ARG B 1 135 ? 14.934 3.745 -83.551 1.00 48.39 135 ARG B CA 1
ATOM 2986 C C . ARG B 1 135 ? 15.514 2.459 -82.965 1.00 46.05 135 ARG B C 1
ATOM 2987 O O . ARG B 1 135 ? 16.739 2.266 -82.931 1.00 41.96 135 ARG B O 1
ATOM 2995 N N . THR B 1 136 ? 14.630 1.590 -82.487 1.00 42.88 136 THR B N 1
ATOM 2996 C CA . THR B 1 136 ? 15.043 0.310 -81.929 1.00 45.05 136 THR B CA 1
ATOM 2997 C C . THR B 1 136 ? 15.238 -0.676 -83.073 1.00 40.96 136 THR B C 1
ATOM 2998 O O . THR B 1 136 ? 14.327 -0.879 -83.878 1.00 44.46 136 THR B O 1
ATOM 3002 N N . ILE B 1 137 ? 16.423 -1.265 -83.166 1.00 41.26 137 ILE B N 1
ATOM 3003 C CA . ILE B 1 137 ? 16.774 -2.151 -84.258 1.00 40.83 137 ILE B CA 1
ATOM 3004 C C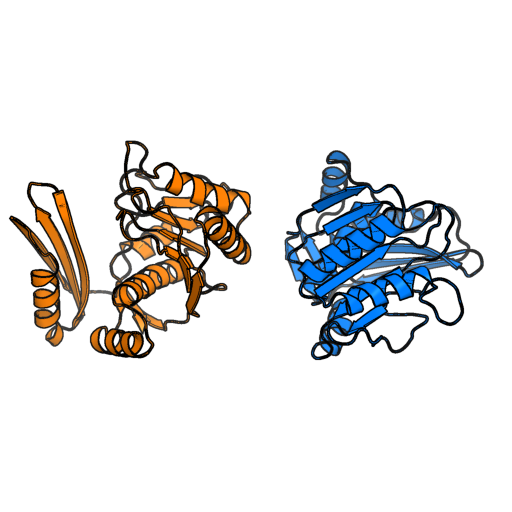 . ILE B 1 137 ? 17.475 -3.373 -83.673 1.00 43.75 137 ILE B C 1
ATOM 3005 O O . ILE B 1 137 ? 17.702 -3.457 -82.467 1.00 39.07 137 ILE B O 1
ATOM 3010 N N . HIS B 1 138 ? 17.816 -4.321 -84.556 1.00 40.23 138 HIS B N 1
ATOM 3011 C CA . HIS B 1 138 ? 18.562 -5.533 -84.206 1.00 41.82 138 HIS B CA 1
ATOM 3012 C C . HIS B 1 138 ? 17.824 -6.372 -83.162 1.00 42.21 138 HIS B C 1
ATOM 3013 O O . HIS B 1 138 ? 18.397 -6.834 -82.173 1.00 42.36 138 HIS B O 1
ATOM 3020 N N . PHE B 1 139 ? 16.537 -6.584 -83.402 1.00 38.92 139 PHE B N 1
ATOM 3021 C CA . PHE B 1 139 ? 15.750 -7.516 -82.619 1.00 38.88 139 PHE B CA 1
ATOM 3022 C C . PHE B 1 139 ? 14.905 -8.339 -83.573 1.00 39.26 139 PHE B C 1
ATOM 3023 O O . PHE B 1 139 ? 14.603 -7.895 -84.682 1.00 37.05 139 PHE B O 1
ATOM 3031 N N . ASP B 1 140 ? 14.552 -9.549 -83.143 1.00 34.28 140 ASP B N 1
ATOM 3032 C CA . ASP B 1 140 ? 13.650 -10.411 -83.887 1.00 35.48 140 ASP B CA 1
ATOM 3033 C C . ASP B 1 140 ? 13.227 -11.550 -82.965 1.00 38.98 140 ASP B C 1
ATOM 3034 O O . ASP B 1 140 ? 13.885 -11.826 -81.955 1.00 37.66 140 ASP B O 1
ATOM 3039 N N . TRP B 1 141 ? 12.092 -12.164 -83.286 1.00 37.46 141 TRP B N 1
ATOM 3040 C CA . TRP B 1 141 ? 11.730 -13.422 -82.645 1.00 41.55 141 TRP B CA 1
ATOM 3041 C C . TRP B 1 141 ? 12.749 -14.486 -83.007 1.00 40.47 141 TRP B C 1
ATOM 3042 O O . TRP B 1 141 ? 13.214 -14.542 -84.143 1.00 43.46 141 TRP B O 1
ATOM 3053 N N . LYS B 1 142 ? 13.086 -15.342 -82.043 1.00 43.91 142 LYS B N 1
ATOM 3054 C CA . LYS B 1 142 ? 14.088 -16.371 -82.307 1.00 47.04 142 LYS B CA 1
ATOM 3055 C C . LYS B 1 142 ? 13.602 -17.393 -83.328 1.00 47.08 142 LYS B C 1
ATOM 3056 O O . LYS B 1 142 ? 14.408 -17.941 -84.096 1.00 45.98 142 LYS B O 1
ATOM 3062 N N . ASP B 1 143 ? 12.307 -17.647 -83.374 1.00 42.40 143 ASP B N 1
ATOM 3063 C CA . ASP B 1 143 ? 11.751 -18.560 -84.368 1.00 45.12 143 ASP B CA 1
ATOM 3064 C C . ASP B 1 143 ? 10.427 -17.939 -84.827 1.00 47.43 143 ASP B C 1
ATOM 3065 O O . ASP B 1 143 ? 9.346 -18.340 -84.384 1.00 45.80 143 ASP B O 1
ATOM 3070 N N . ARG B 1 144 ? 10.531 -16.942 -85.726 1.00 43.35 144 ARG B N 1
ATOM 3071 C CA . ARG B 1 144 ? 9.387 -16.082 -86.040 1.00 43.79 144 ARG B CA 1
ATOM 3072 C C . ARG B 1 144 ? 8.217 -16.858 -86.650 1.00 41.60 144 ARG B C 1
ATOM 3073 O O . ARG B 1 144 ? 7.053 -16.568 -86.345 1.00 38.25 144 ARG B O 1
ATOM 3081 N N . LYS B 1 145 ? 8.490 -17.848 -87.500 1.00 45.98 145 LYS B N 1
ATOM 3082 C CA . LYS B 1 145 ? 7.395 -18.577 -88.134 1.00 49.38 145 LYS B CA 1
ATOM 3083 C C . LYS B 1 145 ? 6.522 -19.297 -87.098 1.00 47.70 145 LYS B C 1
ATOM 3084 O O . LYS B 1 145 ? 5.293 -19.354 -87.240 1.00 45.96 145 LYS B O 1
ATOM 3090 N N . LYS B 1 146 ? 7.134 -19.833 -86.038 1.00 48.78 146 LYS B N 1
ATOM 3091 C CA . LYS B 1 146 ? 6.360 -20.529 -85.013 1.00 43.64 146 LYS B CA 1
ATOM 3092 C C . LYS B 1 146 ? 5.697 -19.565 -84.035 1.00 45.55 146 LYS B C 1
ATOM 3093 O O . LYS B 1 146 ? 4.539 -19.774 -83.652 1.00 43.97 146 LYS B O 1
ATOM 3099 N N . VAL B 1 147 ? 6.419 -18.518 -83.614 1.00 42.95 147 VAL B N 1
ATOM 3100 C CA . VAL B 1 147 ? 5.812 -17.479 -82.784 1.00 43.20 147 VAL B CA 1
ATOM 3101 C C . VAL B 1 147 ? 4.596 -16.898 -83.487 1.00 43.23 147 VAL B C 1
ATOM 3102 O O . VAL B 1 147 ? 3.520 -16.747 -82.892 1.00 41.18 147 VAL B O 1
ATOM 3106 N N . THR B 1 148 ? 4.749 -16.583 -84.775 1.00 41.24 148 THR B N 1
ATOM 3107 C CA . THR B 1 148 ? 3.655 -16.004 -85.545 1.00 41.87 148 THR B CA 1
ATOM 3108 C C . THR B 1 148 ? 2.461 -16.944 -85.591 1.00 42.24 148 THR B C 1
ATOM 3109 O O . THR B 1 148 ? 1.328 -16.541 -85.305 1.00 42.23 148 THR B O 1
ATOM 3113 N N . GLU B 1 149 ? 2.700 -18.210 -85.945 1.00 39.14 149 GLU B N 1
ATOM 3114 C CA . GLU B 1 149 ? 1.608 -19.177 -86.002 1.00 47.93 149 GLU B CA 1
ATOM 3115 C C . GLU B 1 149 ? 0.981 -19.372 -84.628 1.00 45.93 149 GLU B C 1
ATOM 3116 O O . GLU B 1 149 ? -0.246 -19.489 -84.507 1.00 44.70 149 GLU B O 1
ATOM 3122 N N . LYS B 1 150 ? 1.807 -19.369 -83.579 1.00 41.36 150 LYS B N 1
ATOM 3123 C CA . LYS B 1 150 ? 1.283 -19.498 -82.223 1.00 46.87 150 LYS B CA 1
ATOM 3124 C C . LYS B 1 150 ? 0.360 -18.331 -81.878 1.00 45.98 150 LYS B C 1
ATOM 3125 O O . LYS B 1 150 ? -0.785 -18.540 -81.453 1.00 42.27 150 LYS B O 1
ATOM 3131 N N . LEU B 1 151 ? 0.839 -17.090 -82.064 1.00 41.29 151 LEU B N 1
ATOM 3132 C CA . LEU B 1 151 ? 0.055 -15.922 -81.672 1.00 42.75 151 LEU B CA 1
ATOM 3133 C C . LEU B 1 151 ? -1.206 -15.780 -82.519 1.00 47.37 151 LEU B C 1
ATOM 3134 O O . LEU B 1 151 ? -2.248 -15.337 -82.014 1.00 46.83 151 LEU B O 1
ATOM 3139 N N . LEU B 1 152 ? -1.127 -16.112 -83.815 1.00 43.70 152 LEU B N 1
ATOM 3140 C CA . LEU B 1 152 ? -2.316 -16.014 -84.658 1.00 44.31 152 LEU B CA 1
ATOM 3141 C C . LEU B 1 152 ? -3.399 -16.969 -84.171 1.00 46.34 152 LEU B C 1
ATOM 3142 O O . LEU B 1 152 ? -4.575 -16.597 -84.091 1.00 47.96 152 LEU B O 1
ATOM 3147 N N . LYS B 1 153 ? -3.020 -18.191 -83.805 1.00 43.19 153 LYS B N 1
ATOM 3148 C CA . LYS B 1 153 ? -3.995 -19.110 -83.234 1.00 48.85 153 LYS B CA 1
ATOM 3149 C C . LYS B 1 153 ? -4.557 -18.619 -81.899 1.00 47.41 153 LYS B C 1
ATOM 3150 O O . LYS B 1 153 ? -5.692 -18.966 -81.555 1.00 49.53 153 LYS B O 1
ATOM 3156 N N . GLU B 1 154 ? -3.819 -17.803 -81.150 1.00 46.42 154 GLU B N 1
ATOM 3157 C CA . GLU B 1 154 ? -4.377 -17.228 -79.929 1.00 45.51 154 GLU B CA 1
ATOM 3158 C C . GLU B 1 154 ? -5.272 -16.030 -80.209 1.00 45.54 154 GLU B C 1
ATOM 3159 O O . GLU B 1 154 ? -5.791 -15.422 -79.266 1.00 46.15 154 GLU B O 1
ATOM 3165 N N . GLY B 1 155 ? -5.479 -15.687 -81.471 1.00 46.04 155 GLY B N 1
ATOM 3166 C CA . GLY B 1 155 ? -6.357 -14.592 -81.812 1.00 46.50 155 GLY B CA 1
ATOM 3167 C C . GLY B 1 155 ? -5.703 -13.234 -81.885 1.00 44.83 155 GLY B C 1
ATOM 3168 O O . GLY B 1 155 ? -6.409 -12.227 -81.794 1.00 51.77 155 GLY B O 1
ATOM 3169 N N . TYR B 1 156 ? -4.383 -13.171 -82.039 1.00 45.86 156 TYR B N 1
ATOM 3170 C CA . TYR B 1 156 ? -3.674 -11.913 -82.240 1.00 44.61 156 TYR B CA 1
ATOM 3171 C C . TYR B 1 156 ? -3.324 -11.742 -83.710 1.00 46.54 156 TYR B C 1
ATOM 3172 O O . TYR B 1 156 ? -3.460 -12.663 -84.517 1.00 49.85 156 TYR B O 1
ATOM 3181 N N . THR B 1 157 ? -2.851 -10.546 -84.052 1.00 47.66 157 THR B N 1
ATOM 3182 C CA . THR B 1 157 ? -2.556 -10.191 -85.431 1.00 46.10 157 THR B CA 1
ATOM 3183 C C . THR B 1 157 ? -1.050 -10.107 -85.663 1.00 45.68 157 THR B C 1
ATOM 3184 O O . THR B 1 157 ? -0.253 -10.043 -84.718 1.00 43.47 157 THR B O 1
ATOM 3188 N N . LEU B 1 158 ? -0.671 -10.144 -86.951 1.00 49.38 158 LEU B N 1
ATOM 3189 C CA . LEU B 1 158 ? 0.711 -9.880 -87.348 1.00 45.34 158 LEU B CA 1
ATOM 3190 C C . LEU B 1 158 ? 1.210 -8.579 -86.761 1.00 43.72 158 LEU B C 1
ATOM 3191 O O . LEU B 1 158 ? 2.387 -8.462 -86.403 1.00 43.89 158 LEU B O 1
ATOM 3196 N N . ARG B 1 159 ? 0.329 -7.586 -86.662 1.00 43.44 159 ARG B N 1
ATOM 3197 C CA . ARG B 1 159 ? 0.719 -6.316 -86.080 1.00 43.61 159 ARG B CA 1
ATOM 3198 C C . ARG B 1 159 ? 1.097 -6.493 -84.616 1.00 46.95 159 ARG B C 1
ATOM 3199 O O . ARG B 1 159 ? 2.015 -5.828 -84.117 1.00 43.94 159 ARG B O 1
ATOM 3207 N N . THR B 1 160 ? 0.421 -7.409 -83.920 1.00 48.49 160 THR B N 1
ATOM 3208 C CA . THR B 1 160 ? 0.769 -7.711 -82.536 1.00 45.89 160 THR B CA 1
ATOM 3209 C C . THR B 1 160 ? 2.133 -8.397 -82.459 1.00 43.68 160 THR B C 1
ATOM 3210 O O . THR B 1 160 ? 2.986 -8.027 -81.637 1.00 40.63 160 THR B O 1
ATOM 3214 N N . VAL B 1 161 ? 2.366 -9.372 -83.344 1.00 38.45 161 VAL B N 1
ATOM 3215 C CA . VAL B 1 161 ? 3.654 -10.065 -83.416 1.00 40.36 161 VAL B CA 1
ATOM 3216 C C . VAL B 1 161 ? 4.807 -9.063 -83.453 1.00 42.15 161 VAL B C 1
ATOM 3217 O O . VAL B 1 161 ? 5.768 -9.157 -82.678 1.00 41.26 161 VAL B O 1
ATOM 3221 N N . ASP B 1 162 ? 4.712 -8.056 -84.317 1.00 40.00 162 ASP B N 1
ATOM 3222 C CA . ASP B 1 162 ? 5.823 -7.115 -84.435 1.00 40.36 162 ASP B CA 1
ATOM 3223 C C . ASP B 1 162 ? 5.888 -6.187 -83.230 1.00 40.11 162 ASP B C 1
ATOM 3224 O O . ASP B 1 162 ? 6.971 -5.938 -82.681 1.00 37.64 162 ASP B O 1
ATOM 3229 N N . ALA B 1 163 ? 4.741 -5.661 -82.803 1.00 37.70 163 ALA B N 1
ATOM 3230 C CA . ALA B 1 163 ? 4.753 -4.745 -81.664 1.00 39.19 163 ALA B CA 1
ATOM 3231 C C . ALA B 1 163 ? 5.280 -5.430 -80.408 1.00 38.74 163 ALA B C 1
ATOM 3232 O O . ALA B 1 163 ? 6.056 -4.832 -79.648 1.00 38.65 163 ALA B O 1
ATOM 3234 N N . LEU B 1 164 ? 4.885 -6.689 -80.176 1.00 36.43 164 LEU B N 1
ATOM 3235 C CA . LEU B 1 164 ? 5.369 -7.386 -78.987 1.00 38.14 164 LEU B CA 1
ATOM 3236 C C . LEU B 1 164 ? 6.887 -7.477 -78.990 1.00 34.10 164 LEU B C 1
ATOM 3237 O O . LEU B 1 164 ? 7.540 -7.196 -77.976 1.00 36.93 164 LEU B O 1
ATOM 3242 N N . ALA B 1 165 ? 7.477 -7.854 -80.129 1.00 34.67 165 ALA B N 1
ATOM 3243 C CA . ALA B 1 165 ? 8.931 -7.997 -80.150 1.00 36.81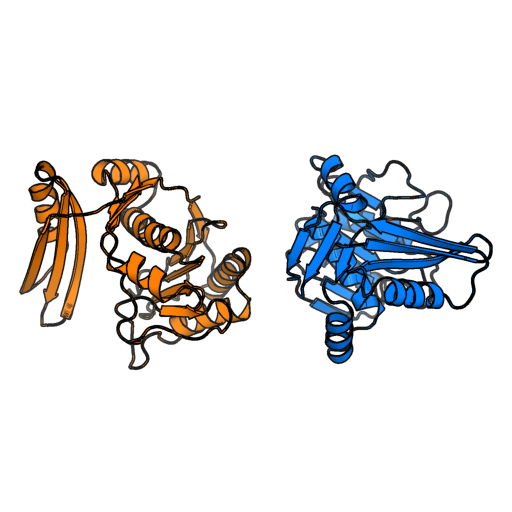 165 ALA B CA 1
ATOM 3244 C C . ALA B 1 165 ? 9.615 -6.646 -79.986 1.00 35.15 165 ALA B C 1
ATOM 3245 O O . ALA B 1 165 ? 10.623 -6.544 -79.278 1.00 32.47 165 ALA B O 1
ATOM 3247 N N . LEU B 1 166 ? 9.087 -5.601 -80.635 1.00 35.16 166 LEU B N 1
ATOM 3248 C CA . LEU B 1 166 ? 9.681 -4.273 -80.510 1.00 37.02 166 LEU B CA 1
ATOM 3249 C C . LEU B 1 166 ? 9.649 -3.793 -79.058 1.00 40.04 166 LEU B C 1
ATOM 3250 O O . LEU B 1 166 ? 10.693 -3.490 -78.467 1.00 36.71 166 LEU B O 1
ATOM 3255 N N . THR B 1 167 ? 8.453 -3.745 -78.452 1.00 42.56 167 THR B N 1
ATOM 3256 C CA . THR B 1 167 ? 8.350 -3.201 -77.101 1.00 42.47 167 THR B CA 1
ATOM 3257 C C . THR B 1 167 ? 9.108 -4.055 -76.091 1.00 45.27 167 THR B C 1
ATOM 3258 O O . THR B 1 167 ? 9.649 -3.520 -75.114 1.00 42.17 167 THR B O 1
ATOM 3262 N N . PHE B 1 168 ? 9.189 -5.377 -76.316 1.00 41.66 168 PHE B N 1
ATOM 3263 C CA . PHE B 1 168 ? 9.925 -6.209 -75.374 1.00 38.39 168 PHE B CA 1
ATOM 3264 C C . PHE B 1 168 ? 11.419 -5.916 -75.429 1.00 41.61 168 PHE B C 1
ATOM 3265 O O . PHE B 1 168 ? 12.078 -5.860 -74.386 1.00 43.67 168 PHE B O 1
ATOM 3273 N N . LYS B 1 169 ? 11.985 -5.739 -76.630 1.00 38.82 169 LYS B N 1
ATOM 3274 C CA . LYS B 1 169 ? 13.381 -5.321 -76.677 1.00 41.05 169 LYS B CA 1
ATOM 3275 C C . LYS B 1 169 ? 13.571 -3.999 -75.947 1.00 46.02 169 LYS B C 1
ATOM 3276 O O . LYS B 1 169 ? 14.563 -3.819 -75.234 1.00 45.37 169 LYS B O 1
ATOM 3282 N N . ASN B 1 170 ? 12.630 -3.062 -76.118 1.00 42.68 170 ASN B N 1
ATOM 3283 C CA . ASN B 1 170 ? 12.714 -1.780 -75.416 1.00 46.99 170 ASN B CA 1
ATOM 3284 C C . ASN B 1 170 ? 12.805 -1.991 -73.913 1.00 47.40 170 ASN B C 1
ATOM 3285 O O . ASN B 1 170 ? 13.726 -1.489 -73.255 1.00 49.61 170 ASN B O 1
ATOM 3290 N N . LEU B 1 171 ? 11.848 -2.738 -73.354 1.00 45.03 171 LEU B N 1
ATOM 3291 C CA . LEU B 1 171 ? 11.827 -2.939 -71.911 1.00 48.13 171 LEU B CA 1
ATOM 3292 C C . LEU B 1 171 ? 13.083 -3.657 -71.457 1.00 50.70 171 LEU B C 1
ATOM 3293 O O . LEU B 1 171 ? 13.652 -3.335 -70.409 1.00 52.41 171 LEU B O 1
ATOM 3298 N N . PHE B 1 172 ? 13.540 -4.627 -72.253 1.00 49.61 172 PHE B N 1
ATOM 3299 C CA . PHE B 1 172 ? 14.759 -5.352 -71.925 1.00 46.17 172 PHE B CA 1
ATOM 3300 C C . PHE B 1 172 ? 15.967 -4.433 -71.888 1.00 49.65 172 PHE B C 1
ATOM 3301 O O . PHE B 1 172 ? 16.921 -4.700 -71.148 1.00 52.16 172 PHE B O 1
ATOM 3309 N N . CYS B 1 173 ? 15.951 -3.359 -72.681 1.00 48.88 173 CYS B N 1
ATOM 3310 C CA . CYS B 1 173 ? 17.075 -2.442 -72.825 1.00 52.24 173 CYS B CA 1
ATOM 3311 C C . CYS B 1 173 ? 17.119 -1.364 -71.748 1.00 56.49 173 CYS B C 1
ATOM 3312 O O . CYS B 1 173 ? 18.034 -0.527 -71.758 1.00 57.50 173 CYS B O 1
ATOM 3315 N N . GLY B 1 174 ? 16.161 -1.348 -70.830 1.00 53.71 174 GLY B N 1
ATOM 3316 C CA . GLY B 1 174 ? 16.146 -0.358 -69.779 1.00 51.88 174 GLY B CA 1
ATOM 3317 C C . GLY B 1 174 ? 15.009 0.630 -69.853 1.00 56.61 174 GLY B C 1
ATOM 3318 O O . GLY B 1 174 ? 14.808 1.378 -68.883 1.00 59.81 174 GLY B O 1
ATOM 3319 N N . VAL B 1 175 ? 14.263 0.682 -70.961 1.00 48.32 175 VAL B N 1
ATOM 3320 C CA . VAL B 1 175 ? 13.089 1.543 -70.986 1.00 51.13 175 VAL B CA 1
ATOM 3321 C C . VAL B 1 175 ? 12.121 1.090 -69.900 1.00 56.59 175 VAL B C 1
ATOM 3322 O O . VAL B 1 175 ? 11.870 -0.112 -69.718 1.00 52.03 175 VAL B O 1
ATOM 3326 N N . VAL B 1 176 ? 11.605 2.059 -69.138 1.00 53.94 176 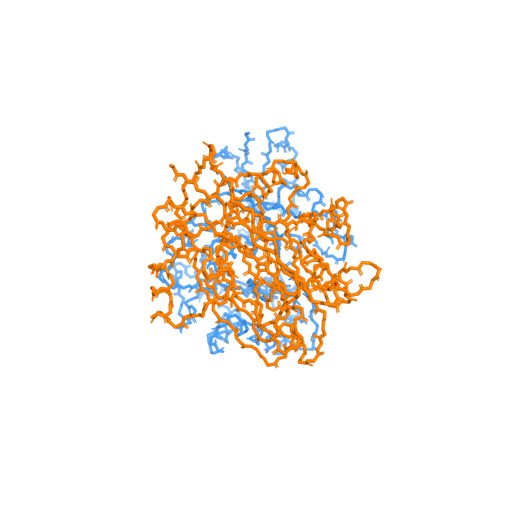VAL B N 1
ATOM 3327 C CA . VAL B 1 176 ? 10.715 1.738 -68.028 1.00 58.79 176 VAL B CA 1
ATOM 3328 C C . VAL B 1 176 ? 9.320 1.418 -68.536 1.00 53.78 176 VAL B C 1
ATOM 3329 O O . VAL B 1 176 ? 8.691 0.457 -68.083 1.00 49.43 176 VAL B O 1
ATOM 3333 N N . ALA B 1 177 ? 8.808 2.231 -69.458 1.00 50.74 177 ALA B N 1
ATOM 3334 C CA . ALA B 1 177 ? 7.471 2.036 -69.999 1.00 53.98 177 ALA B CA 1
ATOM 3335 C C . ALA B 1 177 ? 7.412 2.703 -71.362 1.00 55.06 177 ALA B C 1
ATOM 3336 O O . ALA B 1 177 ? 8.305 3.470 -71.741 1.00 51.68 177 ALA B O 1
ATOM 3338 N N . GLU B 1 178 ? 6.340 2.404 -72.098 1.00 49.79 178 GLU B N 1
ATOM 3339 C CA . GLU B 1 178 ? 6.231 2.843 -73.480 1.00 49.72 178 GLU B CA 1
ATOM 3340 C C . GLU B 1 178 ? 4.786 3.184 -73.790 1.00 48.42 178 GLU B C 1
ATOM 3341 O O . GLU B 1 178 ? 3.870 2.474 -73.376 1.00 45.83 178 GLU B O 1
ATOM 3347 N N . LEU B 1 179 ? 4.595 4.297 -74.490 1.00 52.88 179 LEU B N 1
ATOM 3348 C CA . LEU B 1 179 ? 3.310 4.693 -75.036 1.00 48.55 179 LEU B CA 1
ATOM 3349 C C . LEU B 1 179 ? 3.445 4.705 -76.551 1.00 48.17 179 LEU B C 1
ATOM 3350 O O . LEU B 1 179 ? 4.474 5.132 -77.086 1.00 46.31 179 LEU B O 1
ATOM 3355 N N . CYS B 1 180 ? 2.410 4.236 -77.241 1.00 50.06 180 CYS B N 1
ATOM 3356 C CA . CYS B 1 180 ? 2.469 4.099 -78.690 1.00 50.52 180 CYS B CA 1
ATOM 3357 C C . CYS B 1 180 ? 1.056 4.212 -79.242 1.00 53.25 180 CYS B C 1
ATOM 3358 O O . CYS B 1 180 ? 0.135 3.597 -78.697 1.00 47.37 180 CYS B O 1
ATOM 3361 N N . TRP B 1 181 ? 0.873 5.037 -80.278 1.00 53.80 181 TRP B N 1
ATOM 3362 C CA . TRP B 1 181 ? -0.271 4.888 -81.174 1.00 56.41 181 TRP B CA 1
ATOM 3363 C C . TRP B 1 181 ? 0.171 5.289 -82.580 1.00 54.09 181 TRP B C 1
ATOM 3364 O O . TRP B 1 181 ? 1.218 5.915 -82.771 1.00 50.80 181 TRP B O 1
ATOM 3375 N N . SER B 1 182 ? -0.611 4.876 -83.576 1.00 54.23 182 SER B N 1
ATOM 3376 C CA . SER B 1 182 ? -0.105 4.820 -84.942 1.00 58.66 182 SER B CA 1
ATOM 3377 C C . SER B 1 182 ? -0.203 6.160 -85.665 1.00 61.09 182 SER B C 1
ATOM 3378 O O . SER B 1 182 ? -1.006 7.028 -85.319 1.00 58.01 182 SER B O 1
ATOM 3381 N N . ASP B 1 183 ? 0.610 6.289 -86.718 1.00 57.19 183 ASP B N 1
ATOM 3382 C CA . ASP B 1 183 ? 0.519 7.429 -87.616 1.00 64.26 183 ASP B CA 1
ATOM 3383 C C . ASP B 1 183 ? -0.658 7.325 -88.586 1.00 66.99 183 ASP B C 1
ATOM 3384 O O . ASP B 1 183 ? -1.267 8.351 -88.913 1.00 67.75 183 ASP B O 1
ATOM 3389 N N . ASP B 1 184 ? -1.006 6.121 -89.039 1.00 64.38 184 ASP B N 1
ATOM 3390 C CA . ASP B 1 184 ? -2.019 5.957 -90.081 1.00 68.20 184 ASP B CA 1
ATOM 3391 C C . ASP B 1 184 ? -3.367 6.452 -89.556 1.00 72.64 184 ASP B C 1
ATOM 3392 O O . ASP B 1 184 ? -3.826 5.989 -88.498 1.00 69.89 184 ASP B O 1
ATOM 3397 N N . PRO B 1 185 ? -4.014 7.395 -90.247 1.00 71.60 185 PRO B N 1
ATOM 3398 C CA . PRO B 1 185 ? -5.345 7.863 -89.828 1.00 71.45 185 PRO B CA 1
ATOM 3399 C C . PRO B 1 185 ? -6.366 6.763 -89.645 1.00 73.51 185 PRO B C 1
ATOM 3400 O O . PRO B 1 185 ? -7.331 6.965 -88.900 1.00 71.24 185 PRO B O 1
ATOM 3404 N N . ASP B 1 186 ? -6.203 5.613 -90.297 1.00 77.37 186 ASP B N 1
ATOM 3405 C CA . ASP B 1 186 ? -7.219 4.569 -90.246 1.00 77.00 186 ASP B CA 1
ATOM 3406 C C . ASP B 1 186 ? -7.017 3.587 -89.098 1.00 77.95 186 ASP B C 1
ATOM 3407 O O . ASP B 1 186 ? -7.880 2.730 -88.883 1.00 77.88 186 ASP B O 1
ATOM 3412 N N . TYR B 1 187 ? -5.921 3.692 -88.347 1.00 73.92 187 TYR B N 1
ATOM 3413 C CA . TYR B 1 187 ? -5.575 2.715 -87.318 1.00 71.43 187 TYR B CA 1
ATOM 3414 C C . TYR B 1 187 ? -5.508 3.427 -85.972 1.00 70.78 187 TYR B C 1
ATOM 3415 O O . TYR B 1 187 ? -4.571 4.192 -85.713 1.00 73.33 187 TYR B O 1
ATOM 3424 N N . VAL B 1 188 ? -6.496 3.165 -85.115 1.00 70.08 188 VAL B N 1
ATOM 3425 C CA . VAL B 1 188 ? -6.676 3.890 -83.861 1.00 66.04 188 VAL B CA 1
ATOM 3426 C C . VAL B 1 188 ? -6.332 3.033 -82.644 1.00 68.35 188 VAL B C 1
ATOM 3427 O O . VAL B 1 188 ? -6.576 3.454 -81.506 1.00 69.26 188 VAL B O 1
ATOM 3431 N N . THR B 1 189 ? -5.774 1.839 -82.849 1.00 69.37 189 THR B N 1
ATOM 3432 C CA . THR B 1 189 ? -5.365 0.981 -81.743 1.00 60.45 189 THR B CA 1
ATOM 3433 C C . THR B 1 189 ? -3.905 1.251 -81.406 1.00 58.86 189 THR B C 1
ATOM 3434 O O . THR B 1 189 ? -3.084 1.484 -82.297 1.00 63.41 189 THR B O 1
ATOM 3438 N N . GLY B 1 190 ? -3.592 1.251 -80.116 1.00 57.16 190 GLY B N 1
ATOM 3439 C CA . GLY B 1 190 ? -2.236 1.521 -79.680 1.00 55.12 190 GLY B CA 1
ATOM 3440 C C . GLY B 1 190 ? -1.910 0.733 -78.434 1.00 53.14 190 GLY B C 1
ATOM 3441 O O . GLY B 1 190 ? -2.623 -0.223 -78.098 1.00 52.63 190 GLY B O 1
ATOM 3442 N N . TYR B 1 191 ? -0.853 1.105 -77.720 1.00 49.48 191 TYR B N 1
ATOM 3443 C CA . TYR B 1 191 ? -0.585 0.364 -76.500 1.00 47.38 191 TYR B CA 1
ATOM 3444 C C . TYR B 1 191 ? 0.218 1.187 -75.514 1.00 47.38 191 TYR B C 1
ATOM 3445 O O . TYR B 1 191 ? 0.788 2.232 -75.832 1.00 51.51 191 TYR B O 1
ATOM 3454 N N . VAL B 1 192 ? 0.246 0.669 -74.297 1.00 51.84 192 VAL B N 1
ATOM 3455 C CA . VAL B 1 192 ? 1.162 1.076 -73.247 1.00 52.35 192 VAL B CA 1
ATOM 3456 C C . VAL B 1 192 ? 1.774 -0.211 -72.709 1.00 48.62 192 VAL B C 1
ATOM 3457 O O . VAL B 1 192 ? 1.104 -1.249 -72.677 1.00 49.48 192 VAL B O 1
ATOM 3461 N N . SER B 1 193 ? 3.050 -0.174 -72.339 1.00 45.24 193 SER B N 1
ATOM 3462 C CA . SER B 1 193 ? 3.653 -1.401 -71.841 1.00 50.50 193 SER B CA 1
ATOM 3463 C C . SER B 1 193 ? 4.730 -1.086 -70.817 1.00 51.16 193 SER B C 1
ATOM 3464 O O . SER B 1 193 ? 5.243 0.032 -70.743 1.00 54.65 193 SER B O 1
ATOM 3467 N N . GLY B 1 194 ? 5.054 -2.101 -70.026 1.00 49.30 194 GLY B N 1
ATOM 3468 C CA . GLY B 1 194 ? 6.053 -1.998 -68.976 1.00 51.43 194 GLY B CA 1
ATOM 3469 C C . GLY B 1 194 ? 6.216 -3.369 -68.355 1.00 51.50 194 GLY B C 1
ATOM 3470 O O . GLY B 1 194 ? 5.425 -4.283 -68.603 1.00 53.29 194 GLY B O 1
ATOM 3471 N N . LYS B 1 195 ? 7.272 -3.512 -67.551 1.00 53.83 195 LYS B N 1
ATOM 3472 C CA . LYS B 1 195 ? 7.573 -4.837 -67.004 1.00 61.07 195 LYS B CA 1
ATOM 3473 C C . LYS B 1 195 ? 6.474 -5.321 -66.063 1.00 64.02 195 LYS B C 1
ATOM 3474 O O . LYS B 1 195 ? 6.195 -6.525 -66.003 1.00 59.15 195 LYS B O 1
ATOM 3480 N N . GLU B 1 196 ? 5.824 -4.401 -65.345 1.00 59.60 196 GLU B N 1
ATOM 3481 C CA . GLU B 1 196 ? 4.795 -4.764 -64.378 1.00 62.94 196 GLU B CA 1
ATOM 3482 C C . GLU B 1 196 ? 3.399 -4.796 -64.992 1.00 58.10 196 GLU B C 1
ATOM 3483 O O . GLU B 1 196 ? 2.620 -5.712 -64.711 1.00 58.33 196 GLU B O 1
ATOM 3489 N N . ILE B 1 197 ? 3.051 -3.804 -65.815 1.00 57.12 197 ILE B N 1
ATOM 3490 C CA . ILE B 1 197 ? 1.729 -3.803 -66.435 1.00 53.12 197 ILE B CA 1
ATOM 3491 C C . ILE B 1 197 ? 1.656 -4.724 -67.638 1.00 48.11 197 ILE B C 1
ATOM 3492 O O . ILE B 1 197 ? 0.554 -5.032 -68.112 1.00 50.45 197 ILE B O 1
ATOM 3497 N N . GLY B 1 198 ? 2.795 -5.179 -68.140 1.00 50.61 198 GLY B N 1
ATOM 3498 C CA . GLY B 1 198 ? 2.755 -5.985 -69.340 1.00 54.28 198 GLY B CA 1
ATOM 3499 C C . GLY B 1 198 ? 2.369 -5.153 -70.552 1.00 50.23 198 GLY B C 1
ATOM 3500 O O . GLY B 1 198 ? 2.476 -3.924 -70.577 1.00 50.64 198 GLY B O 1
ATOM 3501 N N . TYR B 1 199 ? 1.908 -5.855 -71.574 1.00 51.67 199 TYR B N 1
ATOM 3502 C CA . TYR B 1 199 ? 1.571 -5.248 -72.851 1.00 51.25 199 TYR B CA 1
ATOM 3503 C C . TYR B 1 199 ? 0.070 -5.004 -72.876 1.00 51.02 199 TYR B C 1
ATOM 3504 O O . TYR B 1 199 ? -0.713 -5.956 -72.796 1.00 52.88 199 TYR B O 1
ATOM 3513 N N . VAL B 1 200 ? -0.321 -3.737 -73.013 1.00 53.77 200 VAL B N 1
ATOM 3514 C CA . VAL B 1 200 ? -1.690 -3.288 -72.778 1.00 55.02 200 VAL B CA 1
ATOM 3515 C C . VAL B 1 200 ? -2.199 -2.637 -74.062 1.00 56.69 200 VAL B C 1
ATOM 3516 O O . VAL B 1 200 ? -1.963 -1.443 -74.297 1.00 53.29 200 VAL B O 1
ATOM 3520 N N . ARG B 1 201 ? -2.900 -3.414 -74.891 1.00 53.05 201 ARG B N 1
ATOM 3521 C CA . ARG B 1 201 ? -3.585 -2.866 -76.059 1.00 59.70 201 ARG B CA 1
ATOM 3522 C C . ARG B 1 201 ? -4.716 -1.933 -75.633 1.00 58.88 201 ARG B C 1
ATOM 3523 O O . ARG B 1 201 ? -5.466 -2.229 -74.698 1.00 56.72 201 ARG B O 1
ATOM 3531 N N . ILE B 1 202 ? -4.844 -0.805 -76.334 1.00 60.16 202 ILE B N 1
ATOM 3532 C CA . ILE B 1 202 ? -5.822 0.228 -75.998 1.00 64.53 202 ILE B CA 1
ATOM 3533 C C . ILE B 1 202 ? -6.400 0.797 -77.288 1.00 62.70 202 ILE B C 1
ATOM 3534 O O . ILE B 1 202 ? -5.649 1.195 -78.184 1.00 62.11 202 ILE B O 1
ATOM 3539 N N . THR B 1 203 ? -7.732 0.829 -77.379 1.00 66.06 203 THR B N 1
ATOM 3540 C CA . THR B 1 203 ? -8.466 1.418 -78.509 1.00 70.89 203 THR B CA 1
ATOM 3541 C C . THR B 1 203 ? -9.678 2.219 -77.995 1.00 74.78 203 THR B C 1
ATOM 3542 O O . THR B 1 203 ? -10.384 1.750 -77.091 1.00 74.61 203 THR B O 1
ATOM 3546 N N . PRO B 1 204 ? -9.931 3.422 -78.555 1.00 69.87 204 PRO B N 1
ATOM 3547 C CA . PRO B 1 204 ? -9.170 4.160 -79.569 1.00 69.36 204 PRO B CA 1
ATOM 3548 C C . PRO B 1 204 ? -8.296 5.233 -78.948 1.00 67.78 204 PRO B C 1
ATOM 3549 O O . PRO B 1 204 ? -8.780 6.045 -78.165 1.00 69.77 204 PRO B O 1
ATOM 3553 N N . LEU B 1 205 ? -7.011 5.242 -79.267 1.00 71.46 205 LEU B N 1
ATOM 3554 C CA . LEU B 1 205 ? -6.142 6.280 -78.732 1.00 68.44 205 LEU B CA 1
ATOM 3555 C C . LEU B 1 205 ? -6.158 7.541 -79.577 1.00 65.84 205 LEU B C 1
ATOM 3556 O O . LEU B 1 205 ? -5.477 8.512 -79.235 1.00 64.06 205 LEU B O 1
ATOM 3561 N N . LYS B 1 206 ? -6.928 7.555 -80.658 1.00 65.39 206 LYS B N 1
ATOM 3562 C CA . LYS B 1 206 ? -7.074 8.768 -81.438 1.00 68.32 206 LYS B CA 1
ATOM 3563 C C . LYS B 1 206 ? -8.383 8.700 -82.206 1.00 71.98 206 LYS B C 1
ATOM 3564 O O . LYS B 1 206 ? -8.979 7.631 -82.373 1.00 68.57 206 LYS B O 1
ATOM 3570 N N . GLU B 1 207 ? -8.838 9.872 -82.635 1.00 73.07 207 GLU B N 1
ATOM 3571 C CA . GLU B 1 207 ? -9.991 9.957 -83.513 1.00 74.99 207 GLU B CA 1
ATOM 3572 C C . GLU B 1 207 ? -9.619 9.418 -84.885 1.00 69.46 207 GLU B C 1
ATOM 3573 O O . GLU B 1 207 ? -8.500 9.629 -85.362 1.00 68.97 207 GLU B O 1
ATOM 3579 N N . LYS B 1 208 ? -10.557 8.718 -85.519 1.00 70.87 208 LYS B N 1
ATOM 3580 C CA . LYS B 1 208 ? -10.334 8.277 -86.890 1.00 77.29 208 LYS B CA 1
ATOM 3581 C C . LYS B 1 208 ? -10.066 9.480 -87.792 1.00 73.09 208 LYS B C 1
ATOM 3582 O O . LYS B 1 208 ? -10.601 10.574 -87.585 1.00 72.08 208 LYS B O 1
ATOM 3588 N N . GLY B 1 209 ? -9.198 9.279 -88.784 1.00 71.75 209 GLY B N 1
ATOM 3589 C CA . GLY B 1 209 ? -8.788 10.338 -89.679 1.00 70.80 209 GLY B CA 1
ATOM 3590 C C . GLY B 1 209 ? -7.623 11.175 -89.192 1.00 72.08 209 GLY B C 1
ATOM 3591 O O . GLY B 1 209 ? -6.992 11.862 -90.003 1.00 77.13 209 GLY B O 1
ATOM 3592 N N . ASP B 1 210 ? -7.321 11.145 -87.901 1.00 69.57 210 ASP B N 1
ATOM 3593 C CA . ASP B 1 210 ? -6.200 11.911 -87.364 1.00 68.48 210 ASP B CA 1
ATOM 3594 C C . ASP B 1 210 ? -4.888 11.287 -87.829 1.00 72.28 210 ASP B C 1
ATOM 3595 O O . ASP B 1 210 ? -4.676 10.086 -87.609 1.00 71.44 210 ASP B O 1
ATOM 3600 N N . PRO B 1 211 ? -3.998 12.034 -88.474 1.00 71.64 211 PRO B N 1
ATOM 3601 C CA . PRO B 1 211 ? -2.746 11.445 -88.977 1.00 69.39 211 PRO B CA 1
ATOM 3602 C C . PRO B 1 211 ? -1.545 11.596 -88.054 1.00 62.76 211 PRO B C 1
ATOM 3603 O O . PRO B 1 211 ? -0.419 11.336 -88.488 1.00 60.97 211 PRO B O 1
ATOM 3607 N N . LEU B 1 212 ? -1.743 11.986 -86.804 1.00 59.36 212 LEU B N 1
ATOM 3608 C CA . LEU B 1 212 ? -0.642 12.155 -85.869 1.00 67.72 212 LEU B CA 1
ATOM 3609 C C . LEU B 1 212 ? -0.580 11.001 -84.868 1.00 68.32 212 LEU B C 1
ATOM 3610 O O . LEU B 1 212 ? -1.601 10.602 -84.291 1.00 63.65 212 LEU B O 1
ATOM 3615 N N . GLY B 1 213 ? 0.621 10.463 -84.688 1.00 61.30 213 GLY B N 1
ATOM 3616 C CA . GLY B 1 213 ? 0.880 9.488 -83.651 1.00 60.76 213 GLY B CA 1
ATOM 3617 C C . GLY B 1 213 ? 2.352 9.474 -83.319 1.00 61.22 213 GLY B C 1
ATOM 3618 O O . GLY B 1 213 ? 3.099 10.377 -83.707 1.00 56.09 213 GLY B O 1
ATOM 3619 N N . GLY B 1 214 ? 2.769 8.439 -82.595 1.00 52.75 214 GLY B N 1
ATOM 3620 C CA . GLY B 1 214 ? 4.184 8.298 -82.299 1.00 50.80 214 GLY B CA 1
ATOM 3621 C C . GLY B 1 214 ? 4.443 7.314 -81.164 1.00 57.34 214 GLY B C 1
ATOM 3622 O O . GLY B 1 214 ? 3.571 6.530 -80.777 1.00 52.64 214 GLY B O 1
ATOM 3623 N N . ARG B 1 215 ? 5.676 7.372 -80.662 1.00 53.12 215 ARG B N 1
ATOM 3624 C CA . ARG B 1 215 ? 6.132 6.496 -79.595 1.00 58.32 215 ARG B CA 1
ATOM 3625 C C . ARG B 1 215 ? 6.910 7.327 -78.587 1.00 50.10 215 ARG B C 1
ATOM 3626 O O . ARG B 1 215 ? 7.669 8.221 -78.967 1.00 48.52 215 ARG B O 1
ATOM 3634 N N . VAL B 1 216 ? 6.718 7.028 -77.305 1.00 49.56 216 VAL B N 1
ATOM 3635 C CA . VAL B 1 216 ? 7.425 7.699 -76.224 1.00 52.20 216 VAL B CA 1
ATOM 3636 C C . VAL B 1 216 ? 8.044 6.640 -75.331 1.00 48.62 216 VAL B C 1
ATOM 3637 O O . VAL B 1 216 ? 7.323 5.825 -74.748 1.00 53.94 216 VAL B O 1
ATOM 3641 N N . TYR B 1 217 ? 9.372 6.660 -75.203 1.00 51.39 217 TYR B N 1
ATOM 3642 C CA . TYR B 1 217 ? 10.078 5.771 -74.287 1.00 53.40 217 TYR B CA 1
ATOM 3643 C C . TYR B 1 217 ? 10.364 6.532 -72.994 1.00 55.74 217 TYR B C 1
ATOM 3644 O O . TYR B 1 217 ? 11.158 7.477 -72.987 1.00 60.40 217 TYR B O 1
ATOM 3653 N N . PHE B 1 218 ? 9.727 6.112 -71.901 1.00 57.85 218 PHE B N 1
ATOM 3654 C CA . PHE B 1 218 ? 9.994 6.675 -70.577 1.00 60.88 218 PHE B CA 1
ATOM 3655 C C . PHE B 1 218 ? 11.276 6.063 -70.015 1.00 62.78 218 PHE B C 1
ATOM 3656 O O . PHE B 1 218 ? 11.307 4.870 -69.683 1.00 60.16 218 PHE B O 1
ATOM 3664 N N . VAL B 1 219 ? 12.331 6.875 -69.892 1.00 61.37 219 VAL B N 1
ATOM 3665 C CA . VAL B 1 219 ? 13.623 6.422 -69.380 1.00 65.98 219 VAL B CA 1
ATOM 3666 C C . VAL B 1 219 ? 14.131 7.403 -68.322 1.00 70.52 219 VAL B C 1
ATOM 3667 O O . VAL B 1 219 ? 13.638 8.523 -68.181 1.00 71.00 219 VAL B O 1
ATOM 3671 N N . SER B 1 220 ? 15.141 6.957 -67.579 1.00 70.52 220 SER B N 1
ATOM 3672 C CA . SER B 1 220 ? 15.851 7.792 -66.621 1.00 72.91 220 SER B CA 1
ATOM 3673 C C . SER B 1 220 ? 17.111 8.338 -67.282 1.00 75.54 220 SER B C 1
ATOM 3674 O O . SER B 1 220 ? 17.874 7.578 -67.891 1.00 71.79 220 SER B O 1
ATOM 3677 N N . ARG B 1 221 ? 17.313 9.658 -67.169 1.00 74.99 221 ARG B N 1
ATOM 3678 C CA . ARG B 1 221 ? 18.498 10.299 -67.734 1.00 74.15 221 ARG B CA 1
ATOM 3679 C C . ARG B 1 221 ? 19.770 9.681 -67.171 1.00 74.38 221 ARG B C 1
ATOM 3680 O O . ARG B 1 221 ? 20.811 9.671 -67.846 1.00 71.13 221 ARG B O 1
ATOM 3688 N N . LYS B 1 222 ? 19.695 9.150 -65.945 1.00 73.55 222 LYS B N 1
ATOM 3689 C CA . LYS B 1 222 ? 20.803 8.428 -65.332 1.00 80.47 222 LYS B CA 1
ATOM 3690 C C . LYS B 1 222 ? 21.353 7.319 -66.222 1.00 82.92 222 LYS B C 1
ATOM 3691 O O . LYS B 1 222 ? 22.511 6.925 -66.051 1.00 84.88 222 LYS B O 1
ATOM 3697 N N . GLU B 1 223 ? 20.558 6.802 -67.166 1.00 80.01 223 GLU B N 1
ATOM 3698 C CA . GLU B 1 223 ? 20.952 5.617 -67.919 1.00 77.88 223 GLU B CA 1
ATOM 3699 C C . GLU B 1 223 ? 20.765 5.791 -69.423 1.00 75.69 223 GLU B C 1
ATOM 3700 O O . GLU B 1 223 ? 20.668 4.803 -70.161 1.00 69.85 223 GLU B O 1
ATOM 3706 N N . LEU B 1 224 ? 20.755 7.036 -69.898 1.00 66.70 224 LEU B N 1
ATOM 3707 C CA . LEU B 1 224 ? 20.417 7.279 -71.292 1.00 67.14 224 LEU B CA 1
ATOM 3708 C C . LEU B 1 224 ? 21.463 6.711 -72.245 1.00 70.78 224 LEU B C 1
ATOM 3709 O O . LEU B 1 224 ? 21.120 6.290 -73.356 1.00 67.83 224 LEU B O 1
ATOM 3714 N N . SER B 1 225 ? 22.729 6.663 -71.835 1.00 72.01 225 SER B N 1
ATOM 3715 C CA . SER B 1 225 ? 23.761 6.244 -72.775 1.00 67.16 225 SER B CA 1
ATOM 3716 C C . SER B 1 225 ? 23.729 4.738 -73.012 1.00 66.24 225 SER B C 1
ATOM 3717 O O . SER B 1 225 ? 23.803 4.293 -74.163 1.00 64.15 225 SER B O 1
ATOM 3720 N N . GLU B 1 226 ? 23.605 3.935 -71.946 1.00 64.41 226 GLU B N 1
ATOM 3721 C CA . GLU B 1 226 ? 23.581 2.485 -72.135 1.00 65.39 226 GLU B CA 1
ATOM 3722 C C . GLU B 1 226 ? 22.238 1.993 -72.672 1.00 64.52 226 GLU B C 1
ATOM 3723 O O . GLU B 1 226 ? 22.182 0.937 -73.315 1.00 61.04 226 GLU B O 1
ATOM 3729 N N . ILE B 1 227 ? 21.154 2.732 -72.425 1.00 62.32 227 ILE B N 1
ATOM 3730 C CA . ILE B 1 227 ? 19.880 2.418 -73.063 1.00 60.32 227 ILE B CA 1
ATOM 3731 C C . ILE B 1 227 ? 19.992 2.595 -74.573 1.00 61.03 227 ILE B C 1
ATOM 3732 O O . ILE B 1 227 ? 19.678 1.678 -75.346 1.00 56.73 227 ILE B O 1
ATOM 3737 N N . ILE B 1 228 ? 20.451 3.776 -75.009 1.00 54.81 228 ILE B N 1
ATOM 3738 C CA . ILE B 1 228 ? 20.588 4.067 -76.438 1.00 56.79 228 ILE B CA 1
ATOM 3739 C C . ILE B 1 228 ? 21.503 3.047 -77.106 1.00 57.11 228 ILE B C 1
ATOM 3740 O O . ILE B 1 228 ? 21.260 2.621 -78.244 1.00 56.99 228 ILE B O 1
ATOM 3745 N N . GLU B 1 229 ? 22.561 2.627 -76.405 1.00 60.49 229 GLU B N 1
ATOM 3746 C CA . GLU B 1 229 ? 23.448 1.595 -76.934 1.00 59.77 229 GLU B CA 1
ATOM 3747 C C . GLU B 1 229 ? 22.706 0.277 -77.122 1.00 57.39 229 GLU B C 1
ATOM 3748 O O . GLU B 1 229 ? 22.747 -0.318 -78.206 1.00 55.82 229 GLU B O 1
ATOM 3754 N N . CYS B 1 230 ? 22.023 -0.197 -76.071 1.00 56.72 230 CYS B N 1
ATOM 3755 C CA . CYS B 1 230 ? 21.249 -1.434 -76.174 1.00 55.16 230 CYS B CA 1
ATOM 3756 C C . CYS B 1 230 ? 20.199 -1.338 -77.277 1.00 54.08 230 CYS B C 1
ATOM 3757 O O . CYS B 1 230 ? 20.022 -2.283 -78.059 1.00 45.54 230 CYS B O 1
ATOM 3760 N N . LEU B 1 231 ? 19.516 -0.187 -77.372 1.00 48.70 231 LEU B N 1
ATOM 3761 C CA . LEU B 1 231 ? 18.433 -0.040 -78.341 1.00 49.64 231 LEU B CA 1
ATOM 3762 C C . LEU B 1 231 ? 18.933 -0.107 -79.778 1.00 50.78 231 LEU B C 1
ATOM 3763 O O . LEU B 1 231 ? 18.248 -0.662 -80.648 1.00 46.96 231 LEU B O 1
ATOM 3768 N N . THR B 1 232 ? 20.104 0.479 -80.059 1.00 50.81 232 THR B N 1
ATOM 3769 C CA . THR B 1 232 ? 20.546 0.688 -81.433 1.00 50.58 232 THR B CA 1
ATOM 3770 C C . THR B 1 232 ? 21.687 -0.222 -81.859 1.00 46.84 232 THR B C 1
ATOM 3771 O O . THR B 1 232 ? 21.970 -0.303 -83.058 1.00 52.76 232 THR B O 1
ATOM 3775 N N . GLN B 1 233 ? 22.340 -0.912 -80.937 1.00 48.79 233 GLN B N 1
ATOM 3776 C CA . GLN B 1 233 ? 23.507 -1.726 -81.279 1.00 52.51 233 GLN B CA 1
ATOM 3777 C C . GLN B 1 233 ? 23.367 -3.201 -80.930 1.00 47.43 233 GLN B C 1
ATOM 3778 O O . GLN B 1 233 ? 23.892 -4.048 -81.648 1.00 47.34 233 GLN B O 1
ATOM 3784 N N . LYS B 1 234 ? 22.708 -3.534 -79.827 1.00 48.34 234 LYS B N 1
ATOM 3785 C CA . LYS B 1 234 ? 22.741 -4.891 -79.304 1.00 44.45 234 LYS B CA 1
ATOM 3786 C C . LYS B 1 234 ? 21.759 -5.775 -80.061 1.00 45.82 234 LYS B C 1
ATOM 3787 O O . LYS B 1 234 ? 20.603 -5.394 -80.281 1.00 46.65 234 LYS B O 1
ATOM 3793 N N . VAL B 1 235 ? 22.218 -6.958 -80.450 1.00 42.44 235 VAL B N 1
ATOM 3794 C CA . VAL B 1 235 ? 21.398 -7.906 -81.192 1.00 45.28 235 VAL B CA 1
ATOM 3795 C C . VAL B 1 235 ? 20.700 -8.833 -80.201 1.00 42.46 235 VAL B C 1
ATOM 3796 O O . VAL B 1 235 ? 21.354 -9.528 -79.416 1.00 42.59 235 VAL B O 1
ATOM 3800 N N . VAL B 1 236 ? 19.370 -8.837 -80.233 1.00 42.61 236 VAL B N 1
ATOM 3801 C CA . VAL B 1 236 ? 18.551 -9.581 -79.278 1.00 43.40 236 VAL B CA 1
ATOM 3802 C C . VAL B 1 236 ? 17.605 -10.493 -80.052 1.00 42.55 236 VAL B C 1
ATOM 3803 O O . VAL B 1 236 ? 16.868 -10.024 -80.930 1.00 42.07 236 VAL B O 1
ATOM 3807 N N . LEU B 1 237 ? 17.644 -11.788 -79.746 1.00 42.84 237 LEU B N 1
ATOM 3808 C CA . LEU B 1 237 ? 16.647 -12.757 -80.194 1.00 41.69 237 LEU B CA 1
ATOM 3809 C C . LEU B 1 237 ? 15.689 -13.057 -79.045 1.00 39.72 237 LEU B C 1
ATOM 3810 O O . LEU B 1 237 ? 16.118 -13.244 -77.903 1.00 41.74 237 LEU B O 1
ATOM 3815 N N . ILE B 1 238 ? 14.393 -13.084 -79.342 1.00 41.21 238 ILE B N 1
ATOM 3816 C CA . ILE B 1 238 ? 13.352 -13.219 -78.324 1.00 43.47 238 ILE B CA 1
ATOM 3817 C C . ILE B 1 238 ? 12.699 -14.585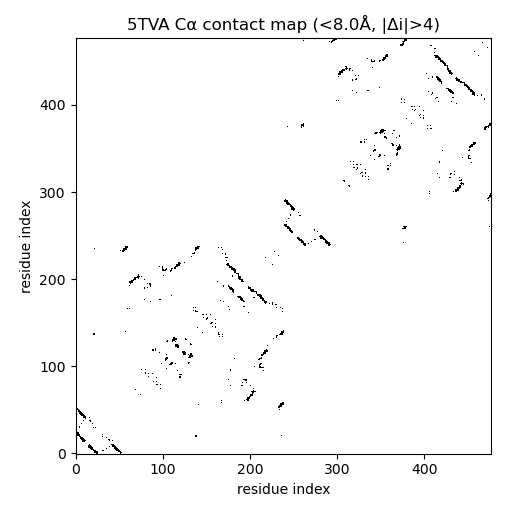 -78.483 1.00 43.54 238 ILE B C 1
ATOM 3818 O O . ILE B 1 238 ? 12.192 -14.909 -79.564 1.00 41.85 238 ILE B O 1
ATOM 3823 N N . GLU B 1 239 ? 12.715 -15.378 -77.409 1.00 45.62 239 GLU B N 1
ATOM 3824 C CA . GLU B 1 239 ? 12.029 -16.679 -77.348 1.00 53.84 239 GLU B CA 1
ATOM 3825 C C . GLU B 1 239 ? 10.614 -16.525 -76.821 1.00 44.04 239 GLU B C 1
ATOM 3826 O O . GLU B 1 239 ? 10.449 -15.979 -75.726 1.00 49.93 239 GLU B O 1
#